Protein AF-0000000081427622 (afdb_homodimer)

Organism: NCBI:txid290746

Sequence (456 aa):
MVKILDGMDVFKINLKGIAVGNGLVSDSLLRDTNPLFAYSHGLYDDEEYANLTQECCNGRSDNCKFENSEYCLEQADGITEYLLETFYNYDLYMQCYSEGYTNTMAHVLKKKYFDENIKLAHRQQGKTRYIAKNCNLELPLSSYMNNQETRKALHIPPELPRWDMCNFTLHGQWGDFFDRETAPYYKKIVKSGVRVLLYYGDTDVICQFLSGQKFADTLGLKTMFMTIMVKILDGMDVFKINLKGIAVGNGLVSDSLLRDTNPLFAYSHGLYDDEEYANLTQECCNGRSDNCKFENSEYCLEQADGITEYLLETFYNYDLYMQCYSEGYTNTMAHVLKKKYFDENIKLAHRQQGKTRYIAKNCNLELPLSSYMNNQETRKALHIPPELPRWDMCNFTLHGQWGDFFDRETAPYYKKIVKSGVRVLLYYGDTDVICQFLSGQKFADTLGLKTMFMTI

Foldseek 3Di:
DLVCVVCCVVPPDPFAAEEDELDLQAPQLLLLCLLVVCVVVPNDDPVVSQVLCCVQPVRPSLDGRQVPDPVSSVVSVLSLQLLLPQAQQFFRPDQLPPVPDRSPPSSVPVVPVVPDPVVVVVPDDDPLPRPRPHSCPQVVVQCQQQDPVNCVVVPNDPPDDGDDPDDSVVVVVCVCVSNDRNLVVVLVCVVSNHYYHYYYDCGRSNRHVSSVVVSVVVSVDDDDDDDD/DVVCVVCCVVPPDPFAADEDELDLQAPQLLLLCLLVVCVVVPLDDPVRSQVLCCVQPVRPSLDGRQVPDPVSSVVSLLSLQLLLPQAQQFFRPDQLPPVPCRSPPSSVPVVVVVPDPVVVVPPDDDCLDRPRPHSCPQVVVQCQQQDPVNCVVVVHDPPDDGDDPDDSVVVVVCVCVSNDRCLVVVLVCVVSNHYYHYYYDCGRSNRHVSSVVVSVVVSVDDDDDDDD

Structure (mmCIF, N/CA/C/O backbone):
data_AF-0000000081427622-model_v1
#
loop_
_entity.id
_entity.type
_entity.pdbx_description
1 polymer 'Uncharacterized protein'
#
loop_
_atom_site.group_PDB
_atom_site.id
_atom_site.type_symbol
_atom_site.label_atom_id
_atom_site.label_alt_id
_atom_site.label_comp_id
_atom_site.label_asym_id
_atom_site.label_entity_id
_atom_site.label_seq_id
_atom_site.pdbx_PDB_ins_code
_atom_site.Cartn_x
_atom_site.Cartn_y
_atom_site.Cartn_z
_atom_site.occupancy
_atom_site.B_iso_or_equiv
_atom_site.auth_seq_id
_atom_site.auth_comp_id
_atom_site.auth_asym_id
_atom_site.auth_atom_id
_atom_site.pdbx_PDB_model_num
ATOM 1 N N . MET A 1 1 ? -7.758 25.812 16.594 1 71.94 1 MET A N 1
ATOM 2 C CA . MET A 1 1 ? -7.742 24.922 17.75 1 71.94 1 MET A CA 1
ATOM 3 C C . MET A 1 1 ? -6.805 25.453 18.844 1 71.94 1 MET A C 1
ATOM 5 O O . MET A 1 1 ? -7.219 25.672 19.969 1 71.94 1 MET A O 1
ATOM 9 N N . VAL A 1 2 ? -5.621 25.906 18.547 1 75.25 2 VAL A N 1
ATOM 10 C CA . VAL A 1 2 ? -4.656 26.391 19.531 1 75.25 2 VAL A CA 1
ATOM 11 C C . VAL A 1 2 ? -5.184 27.672 20.188 1 75.25 2 VAL A C 1
ATOM 13 O O . VAL A 1 2 ? -4.988 27.891 21.375 1 75.25 2 VAL A O 1
ATOM 16 N N . LYS A 1 3 ? -5.973 28.344 19.422 1 79.94 3 LYS A N 1
ATOM 17 C CA . LYS A 1 3 ? -6.551 29.578 19.969 1 79.94 3 LYS A CA 1
ATOM 18 C C . LYS A 1 3 ? -7.574 29.266 21.062 1 79.94 3 LYS A C 1
ATOM 20 O O . LYS A 1 3 ? -7.695 30 22.031 1 79.94 3 LYS A O 1
ATOM 25 N N . ILE A 1 4 ? -8.258 28.156 20.812 1 81.06 4 ILE A N 1
ATOM 26 C CA . ILE A 1 4 ? -9.211 27.719 21.828 1 81.06 4 ILE A CA 1
ATOM 27 C C . ILE A 1 4 ? -8.469 27.359 23.109 1 81.06 4 ILE A C 1
ATOM 29 O O . ILE A 1 4 ? -8.859 27.781 24.203 1 81.06 4 ILE A O 1
ATOM 33 N N . LEU A 1 5 ? -7.359 26.703 22.969 1 83.69 5 LEU A N 1
ATOM 34 C CA . LEU A 1 5 ? -6.574 26.281 24.125 1 83.69 5 LEU A CA 1
ATOM 35 C C . LEU A 1 5 ? -5.992 27.5 24.859 1 83.69 5 LEU A C 1
ATOM 37 O O . LEU A 1 5 ? -6.008 27.547 26.078 1 83.69 5 LEU A O 1
ATOM 41 N N . ASP A 1 6 ? -5.594 28.469 24.078 1 84.62 6 ASP A N 1
ATOM 42 C CA . ASP A 1 6 ? -4.977 29.656 24.656 1 84.62 6 ASP A CA 1
ATOM 43 C C . ASP A 1 6 ? -6.02 30.531 25.359 1 84.62 6 ASP A C 1
ATOM 45 O O . ASP A 1 6 ? -5.688 31.281 26.266 1 84.62 6 ASP A O 1
ATOM 49 N N . GLY A 1 7 ? -7.281 30.328 24.938 1 82.75 7 GLY A N 1
ATOM 50 C CA . GLY A 1 7 ? -8.344 31.156 25.5 1 82.75 7 GLY A CA 1
ATOM 51 C C . GLY A 1 7 ? -9.109 30.453 26.609 1 82.75 7 GLY A C 1
ATOM 52 O O . GLY A 1 7 ? -10.117 30.969 27.109 1 82.75 7 GLY A O 1
ATOM 53 N N . MET A 1 8 ? -8.578 29.281 27.062 1 79.19 8 MET A N 1
ATOM 54 C CA . MET A 1 8 ? -9.305 28.469 28.031 1 79.19 8 MET A CA 1
ATOM 55 C C . MET A 1 8 ? -9.414 29.188 29.375 1 79.19 8 MET A C 1
ATOM 57 O O . MET A 1 8 ? -10.344 28.922 30.156 1 79.19 8 MET A O 1
ATOM 61 N N . ASP A 1 9 ? -8.516 30.062 29.641 1 81.75 9 ASP A N 1
ATOM 62 C CA . ASP A 1 9 ? -8.562 30.828 30.891 1 81.75 9 ASP A CA 1
ATOM 63 C C . ASP A 1 9 ? -9.688 31.859 30.859 1 81.75 9 ASP A C 1
ATOM 65 O O . ASP A 1 9 ? -10.234 32.219 31.906 1 81.75 9 ASP A O 1
ATOM 69 N N . VAL A 1 10 ? -10.062 32.25 29.656 1 84.19 10 VAL A N 1
ATOM 70 C CA . VAL A 1 10 ? -11.109 33.25 29.484 1 84.19 10 VAL A CA 1
ATOM 71 C C . VAL A 1 10 ? -12.461 32.562 29.297 1 84.19 10 VAL A C 1
ATOM 73 O O . VAL A 1 10 ? -13.461 32.969 29.906 1 84.19 10 VAL A O 1
ATOM 76 N N . PHE A 1 11 ? -12.516 31.531 28.5 1 83.38 11 PHE A N 1
ATOM 77 C CA . PHE A 1 11 ? -13.719 30.75 28.219 1 83.38 11 PHE A CA 1
ATOM 78 C C . PHE A 1 11 ? -13.43 29.266 28.297 1 83.38 11 PHE A C 1
ATOM 80 O O . PHE A 1 11 ? -12.875 28.672 27.359 1 83.38 11 PHE A O 1
ATOM 87 N N . LYS A 1 12 ? -13.984 28.719 29.391 1 82.44 12 LYS A N 1
ATOM 88 C CA . LYS A 1 12 ? -13.719 27.312 29.594 1 82.44 12 LYS A CA 1
ATOM 89 C C . LYS A 1 12 ? -14.609 26.438 28.719 1 82.44 12 LYS A C 1
ATOM 91 O O . LYS A 1 12 ? -15.82 26.625 28.672 1 82.44 12 LYS A O 1
ATOM 96 N N . ILE A 1 13 ? -13.992 25.75 27.844 1 85 13 ILE A N 1
ATOM 97 C CA . ILE A 1 13 ? -14.68 24.734 27.047 1 85 13 ILE A CA 1
ATOM 98 C C . ILE A 1 13 ? -14.195 23.344 27.422 1 85 13 ILE A C 1
ATOM 100 O O . ILE A 1 13 ? -13 23.156 27.688 1 85 13 ILE A O 1
ATOM 104 N N . ASN A 1 14 ? -15.164 22.422 27.656 1 87.19 14 ASN A N 1
ATOM 105 C CA . ASN A 1 14 ? -14.797 21.047 27.953 1 87.19 14 ASN A CA 1
ATOM 106 C C . ASN A 1 14 ? -14.344 20.312 26.688 1 87.19 14 ASN A C 1
ATOM 108 O O . ASN A 1 14 ? -15.023 19.375 26.234 1 87.19 14 ASN A O 1
ATOM 112 N N . LEU A 1 15 ? -13.234 20.781 26.234 1 89.12 15 LEU A N 1
ATOM 113 C CA . LEU A 1 15 ? -12.672 20.172 25.031 1 89.12 15 LEU A CA 1
ATOM 114 C C . LEU A 1 15 ? -11.984 18.844 25.359 1 89.12 15 LEU A C 1
ATOM 116 O O . LEU A 1 15 ? -10.992 18.828 26.094 1 89.12 15 LEU A O 1
ATOM 120 N N . LYS A 1 16 ? -12.547 17.766 24.781 1 91 16 LYS A N 1
ATOM 121 C CA . LYS A 1 16 ? -12.047 16.438 25.141 1 91 16 LYS A CA 1
ATOM 122 C C . LYS A 1 16 ? -11.211 15.852 24 1 91 16 LYS A C 1
ATOM 124 O O . LYS A 1 16 ? -10.391 14.961 24.234 1 91 16 LYS A O 1
ATOM 129 N N . GLY A 1 17 ? -11.477 16.281 22.859 1 92.25 17 GLY A N 1
ATOM 130 C CA . GLY A 1 17 ? -10.742 15.719 21.75 1 92.25 17 GLY A CA 1
ATOM 131 C C . GLY A 1 17 ? -10.992 16.453 20.438 1 92.25 17 GLY A C 1
ATOM 132 O O . GLY A 1 17 ? -11.906 17.266 20.344 1 92.25 17 GLY A O 1
ATOM 133 N N . ILE A 1 18 ? -10.148 16.281 19.484 1 91.69 18 ILE A N 1
ATOM 134 C CA . ILE A 1 18 ? -10.336 16.797 18.125 1 91.69 18 ILE A CA 1
ATOM 135 C C . ILE A 1 18 ? -10.094 15.672 17.109 1 91.69 18 ILE A C 1
ATOM 137 O O . ILE A 1 18 ? -9.344 14.727 17.391 1 91.69 18 ILE A O 1
ATOM 141 N N . ALA A 1 19 ? -10.828 15.734 15.969 1 93.12 19 ALA A N 1
ATOM 142 C CA . ALA A 1 19 ? -10.641 14.836 14.836 1 93.12 19 ALA A CA 1
ATOM 143 C C . ALA A 1 19 ? -10.289 15.617 13.57 1 93.12 19 ALA A C 1
ATOM 145 O O . ALA A 1 19 ? -10.945 16.609 13.242 1 93.12 19 ALA A O 1
ATOM 146 N N . VAL A 1 20 ? -9.164 15.266 12.961 1 92.19 20 VAL A N 1
ATOM 147 C CA . VAL A 1 20 ? -8.711 15.875 11.711 1 92.19 20 VAL A CA 1
ATOM 148 C C . VAL A 1 20 ? -8.711 14.828 10.602 1 92.19 20 VAL A C 1
ATOM 150 O O . VAL A 1 20 ? -7.918 13.883 10.633 1 92.19 20 VAL A O 1
ATOM 153 N N . GLY A 1 21 ? -9.547 15.008 9.609 1 91.88 21 GLY A N 1
ATOM 154 C CA . GLY A 1 21 ? -9.633 14.109 8.469 1 91.88 21 GLY A CA 1
ATOM 155 C C . GLY A 1 21 ? -8.961 14.656 7.227 1 91.88 21 GLY A C 1
ATOM 156 O O . GLY A 1 21 ? -9.203 15.805 6.836 1 91.88 21 GLY A O 1
ATOM 157 N N . ASN A 1 22 ? -8.102 13.82 6.723 1 90.44 22 ASN A N 1
ATOM 158 C CA . ASN A 1 22 ? -7.43 14.164 5.473 1 90.44 22 ASN A CA 1
ATOM 159 C C . ASN A 1 22 ? -6.824 15.562 5.531 1 90.44 22 ASN A C 1
ATOM 161 O O . ASN A 1 22 ? -7 16.359 4.609 1 90.44 22 ASN A O 1
ATOM 165 N N . GLY A 1 23 ? -6.254 15.945 6.656 1 88.81 23 GLY A N 1
ATOM 166 C CA . GLY A 1 23 ? -5.641 17.25 6.824 1 88.81 23 GLY A CA 1
ATOM 167 C C . GLY A 1 23 ? -4.25 17.344 6.223 1 88.81 23 GLY A C 1
ATOM 168 O O . GLY A 1 23 ? -3.484 16.375 6.273 1 88.81 23 GLY A O 1
ATOM 169 N N . LEU A 1 24 ? -3.984 18.469 5.676 1 88.62 24 LEU A N 1
ATOM 170 C CA . LEU A 1 24 ? -2.602 18.75 5.301 1 88.62 24 LEU A CA 1
ATOM 171 C C . LEU A 1 24 ? -1.764 19.094 6.527 1 88.62 24 LEU A C 1
ATOM 173 O O . LEU A 1 24 ? -1.759 20.234 6.98 1 88.62 24 LEU A O 1
ATOM 177 N N . VAL A 1 25 ? -1.023 18.188 6.949 1 89.69 25 VAL A N 1
ATOM 178 C CA . VAL A 1 25 ? -0.297 18.375 8.203 1 89.69 25 VAL A CA 1
ATOM 179 C C . VAL A 1 25 ? 1.157 18.734 7.91 1 89.69 25 VAL A C 1
ATOM 181 O O . VAL A 1 25 ? 1.837 19.328 8.75 1 89.69 25 VAL A O 1
ATOM 184 N N . SER A 1 26 ? 1.674 18.391 6.797 1 89.38 26 SER A N 1
ATOM 185 C CA . SER A 1 26 ? 3.035 18.688 6.371 1 89.38 26 SER A CA 1
ATOM 186 C C . SER A 1 26 ? 3.168 18.625 4.855 1 89.38 26 SER A C 1
ATOM 188 O O . SER A 1 26 ? 3.08 17.547 4.266 1 89.38 26 SER A O 1
ATOM 190 N N . ASP A 1 27 ? 3.387 19.75 4.312 1 86.06 27 ASP A N 1
ATOM 191 C CA . ASP A 1 27 ? 3.57 19.797 2.863 1 86.06 27 ASP A CA 1
ATOM 192 C C . ASP A 1 27 ? 4.824 19.031 2.445 1 86.06 27 ASP A C 1
ATOM 194 O O . ASP A 1 27 ? 4.836 18.375 1.404 1 86.06 27 ASP A O 1
ATOM 198 N N . SER A 1 28 ? 5.891 19.188 3.201 1 87.56 28 SER A N 1
ATOM 199 C CA . SER A 1 28 ? 7.141 18.5 2.891 1 87.56 28 SER A CA 1
ATOM 200 C C . SER A 1 28 ? 6.984 16.984 2.975 1 87.56 28 SER A C 1
ATOM 202 O O . SER A 1 28 ? 7.531 16.25 2.15 1 87.56 28 SER A O 1
ATOM 204 N N . LEU A 1 29 ? 6.195 16.516 3.967 1 90.5 29 LEU A N 1
ATOM 205 C CA . LEU A 1 29 ? 5.973 15.086 4.082 1 90.5 29 LEU A CA 1
ATOM 206 C C . LEU A 1 29 ? 5.129 14.57 2.92 1 90.5 29 LEU A C 1
ATOM 208 O O . LEU A 1 29 ? 5.332 13.445 2.451 1 90.5 29 LEU A O 1
ATOM 212 N N . LEU A 1 30 ? 4.188 15.344 2.504 1 91.19 30 LEU A N 1
ATOM 213 C CA . LEU A 1 30 ? 3.391 14.961 1.346 1 91.19 30 LEU A CA 1
ATOM 214 C C . LEU A 1 30 ? 4.266 14.82 0.104 1 91.19 30 LEU A C 1
ATOM 216 O O . LEU A 1 30 ? 4.16 13.828 -0.626 1 91.19 30 LEU A O 1
ATOM 220 N N . ARG A 1 31 ? 5.074 15.805 -0.073 1 89.19 31 ARG A N 1
ATOM 221 C CA . ARG A 1 31 ? 5.992 15.766 -1.205 1 89.19 31 ARG A CA 1
ATOM 222 C C . ARG A 1 31 ? 6.898 14.539 -1.14 1 89.19 31 ARG A C 1
ATOM 224 O O . ARG A 1 31 ? 7.148 13.898 -2.158 1 89.19 31 ARG A O 1
ATOM 231 N N . ASP A 1 32 ? 7.371 14.227 -0.009 1 92.62 32 ASP A N 1
ATOM 232 C CA . ASP A 1 32 ? 8.336 13.141 0.182 1 92.62 32 ASP A CA 1
ATOM 233 C C . ASP A 1 32 ? 7.66 11.781 0.057 1 92.62 32 ASP A C 1
ATOM 235 O O . ASP A 1 32 ? 8.32 10.781 -0.241 1 92.62 32 ASP A O 1
ATOM 239 N N . THR A 1 33 ? 6.312 11.703 0.312 1 94.31 33 THR A N 1
ATOM 240 C CA . THR A 1 33 ? 5.645 10.406 0.359 1 94.31 33 THR A CA 1
ATOM 241 C C . THR A 1 33 ? 4.875 10.148 -0.933 1 94.31 33 THR A C 1
ATOM 243 O O . THR A 1 33 ? 4.523 9.008 -1.235 1 94.31 33 THR A O 1
ATOM 246 N N . ASN A 1 34 ? 4.672 11.109 -1.762 1 94.12 34 ASN A N 1
ATOM 247 C CA . ASN A 1 34 ? 3.895 10.953 -2.988 1 94.12 34 ASN A CA 1
ATOM 248 C C . ASN A 1 34 ? 4.559 9.969 -3.949 1 94.12 34 ASN A C 1
ATOM 250 O O . ASN A 1 34 ? 3.879 9.18 -4.609 1 94.12 34 ASN A O 1
ATOM 254 N N . PRO A 1 35 ? 5.953 10.047 -4.059 1 93.69 35 PRO A N 1
ATOM 255 C CA . PRO A 1 35 ? 6.566 9.055 -4.949 1 93.69 35 PRO A CA 1
ATOM 256 C C . PRO A 1 35 ? 6.297 7.621 -4.508 1 93.69 35 PRO A C 1
ATOM 258 O O . PRO A 1 35 ? 5.969 6.77 -5.34 1 93.69 35 PRO A O 1
ATOM 261 N N . LEU A 1 36 ? 6.414 7.344 -3.213 1 93.81 36 LEU A N 1
ATOM 262 C CA . LEU A 1 36 ? 6.105 6.012 -2.705 1 93.81 36 LEU A CA 1
ATOM 263 C C . LEU A 1 36 ? 4.637 5.676 -2.926 1 93.81 36 LEU A C 1
ATOM 265 O O . LEU A 1 36 ? 4.301 4.539 -3.271 1 93.81 36 LEU A O 1
ATOM 269 N N . PHE A 1 37 ? 3.697 6.578 -2.654 1 93.88 37 PHE A N 1
ATOM 270 C CA . PHE A 1 37 ? 2.27 6.379 -2.877 1 93.88 37 PHE A CA 1
ATOM 271 C C . PHE A 1 37 ? 1.994 6.023 -4.332 1 93.88 37 PHE A C 1
ATOM 273 O O . PHE A 1 37 ? 1.284 5.055 -4.617 1 93.88 37 PHE A O 1
ATOM 280 N N . ALA A 1 38 ? 2.596 6.801 -5.277 1 92.31 38 ALA A N 1
ATOM 281 C CA . ALA A 1 38 ? 2.412 6.555 -6.703 1 92.31 38 ALA A CA 1
ATOM 282 C C . ALA A 1 38 ? 2.955 5.188 -7.102 1 92.31 38 ALA A C 1
ATOM 284 O O . ALA A 1 38 ? 2.291 4.434 -7.816 1 92.31 38 ALA A O 1
ATOM 285 N N . TYR A 1 39 ? 4.176 4.887 -6.652 1 92.06 39 TYR A N 1
ATOM 286 C CA . TYR A 1 39 ? 4.809 3.613 -6.973 1 92.06 39 TYR A CA 1
ATOM 287 C C . TYR A 1 39 ? 3.99 2.445 -6.438 1 92.06 39 TYR A C 1
ATOM 289 O O . TYR A 1 39 ? 3.736 1.474 -7.152 1 92.06 39 TYR A O 1
ATOM 297 N N . SER A 1 40 ? 3.502 2.551 -5.203 1 92.19 40 SER A N 1
ATOM 298 C CA . SER A 1 40 ? 2.854 1.44 -4.516 1 92.19 40 SER A CA 1
ATOM 299 C C . SER A 1 40 ? 1.411 1.268 -4.984 1 92.19 40 SER A C 1
ATOM 301 O O . SER A 1 40 ? 0.75 0.29 -4.625 1 92.19 40 SER A O 1
ATOM 303 N N . HIS A 1 41 ? 0.896 2.127 -5.738 1 91.75 41 HIS A N 1
ATOM 304 C CA . HIS A 1 41 ? -0.426 1.975 -6.332 1 91.75 41 HIS A CA 1
ATOM 305 C C . HIS A 1 41 ? -0.327 1.714 -7.832 1 91.75 41 HIS A C 1
ATOM 307 O O . HIS A 1 41 ? -1.315 1.85 -8.555 1 91.75 41 HIS A O 1
ATOM 313 N N . GLY A 1 42 ? 0.902 1.415 -8.305 1 88.69 42 GLY A N 1
ATOM 314 C CA . GLY A 1 42 ? 1.087 0.919 -9.656 1 88.69 42 GLY A CA 1
ATOM 315 C C . GLY A 1 42 ? 1.198 2.025 -10.688 1 88.69 42 GLY A C 1
ATOM 316 O O . GLY A 1 42 ? 1.011 1.79 -11.883 1 88.69 42 GLY A O 1
ATOM 317 N N . LEU A 1 43 ? 1.513 3.242 -10.281 1 87.88 43 LEU A N 1
ATOM 318 C CA . LEU A 1 43 ? 1.507 4.391 -11.188 1 87.88 43 LEU A CA 1
ATOM 319 C C . LEU A 1 43 ? 2.926 4.766 -11.594 1 87.88 43 LEU A C 1
ATOM 321 O O . LEU A 1 43 ? 3.125 5.691 -12.383 1 87.88 43 LEU A O 1
ATOM 325 N N . TYR A 1 44 ? 3.898 4.09 -11.109 1 85.94 44 TYR A N 1
ATOM 326 C CA . TYR A 1 44 ? 5.301 4.395 -11.367 1 85.94 44 TYR A CA 1
ATOM 327 C C . TYR A 1 44 ? 6.098 3.121 -11.633 1 85.94 44 TYR A C 1
ATOM 329 O O . TYR A 1 44 ? 5.957 2.135 -10.906 1 85.94 44 TYR A O 1
ATOM 337 N N . ASP A 1 45 ? 6.84 3.166 -12.727 1 85.62 45 ASP A N 1
ATOM 338 C CA . ASP A 1 45 ? 7.629 2.016 -13.156 1 85.62 45 ASP A CA 1
ATOM 339 C C . ASP A 1 45 ? 8.656 1.63 -12.094 1 85.62 45 ASP A C 1
ATOM 341 O O . ASP A 1 45 ? 9.281 2.5 -11.477 1 85.62 45 ASP A O 1
ATOM 345 N N . ASP A 1 46 ? 8.867 0.308 -11.898 1 88.5 46 ASP A N 1
ATOM 346 C CA . ASP A 1 46 ? 9.758 -0.21 -10.859 1 88.5 46 ASP A CA 1
ATOM 347 C C . ASP A 1 46 ? 11.188 0.278 -11.07 1 88.5 46 ASP A C 1
ATOM 349 O O . ASP A 1 46 ? 11.836 0.75 -10.133 1 88.5 46 ASP A O 1
ATOM 353 N N . GLU A 1 47 ? 11.688 0.113 -12.258 1 86.88 47 GLU A N 1
ATOM 354 C CA . GLU A 1 47 ? 13.062 0.52 -12.555 1 86.88 47 GLU A CA 1
ATOM 355 C C . GLU A 1 47 ? 13.242 2.023 -12.367 1 86.88 47 GLU A C 1
ATOM 357 O O . GLU A 1 47 ? 14.25 2.471 -11.82 1 86.88 47 GLU A O 1
ATOM 362 N N . GLU A 1 48 ? 12.297 2.779 -12.852 1 87.25 48 GLU A N 1
ATOM 363 C CA . GLU A 1 48 ? 12.352 4.23 -12.711 1 87.25 48 GLU A CA 1
ATOM 364 C C . GLU A 1 48 ? 12.305 4.648 -11.242 1 87.25 48 GLU A C 1
ATOM 366 O O . GLU A 1 48 ? 13.008 5.574 -10.836 1 87.25 48 GLU A O 1
ATOM 371 N N . TYR A 1 49 ? 11.453 4.008 -10.523 1 90.19 49 TYR A N 1
ATOM 372 C CA . TYR A 1 49 ? 11.359 4.312 -9.102 1 90.19 49 TYR A CA 1
ATOM 373 C C . TYR A 1 49 ? 12.648 3.947 -8.375 1 90.19 49 TYR A C 1
ATOM 375 O O . TYR A 1 49 ? 13.117 4.691 -7.516 1 90.19 49 TYR A O 1
ATOM 383 N N . ALA A 1 50 ? 13.203 2.789 -8.656 1 89.31 50 ALA A N 1
ATOM 384 C CA . ALA A 1 50 ? 14.469 2.361 -8.07 1 89.31 50 ALA A CA 1
ATOM 385 C C . ALA A 1 50 ? 15.578 3.365 -8.367 1 89.31 50 ALA A C 1
ATOM 387 O O . ALA A 1 50 ? 16.375 3.705 -7.48 1 89.31 50 ALA A O 1
ATOM 388 N N . ASN A 1 51 ? 15.633 3.814 -9.617 1 90.75 51 ASN A N 1
ATOM 389 C CA . ASN A 1 51 ? 16.625 4.805 -10 1 90.75 51 ASN A CA 1
ATOM 390 C C . ASN A 1 51 ? 16.438 6.117 -9.242 1 90.75 51 ASN A C 1
ATOM 392 O O . ASN A 1 51 ? 17.406 6.73 -8.789 1 90.75 51 ASN A O 1
ATOM 396 N N . LEU A 1 52 ? 15.195 6.559 -9.141 1 92.56 52 LEU A N 1
ATOM 397 C CA . LEU A 1 52 ? 14.867 7.801 -8.445 1 92.56 52 LEU A CA 1
ATOM 398 C C . LEU A 1 52 ? 15.289 7.727 -6.98 1 92.56 52 LEU A C 1
ATOM 400 O O . LEU A 1 52 ? 15.945 8.641 -6.473 1 92.56 52 LEU A O 1
ATOM 404 N N . THR A 1 53 ? 14.953 6.637 -6.301 1 92.25 53 THR A N 1
ATOM 405 C CA . THR A 1 53 ? 15.242 6.512 -4.875 1 92.25 53 THR A CA 1
ATOM 406 C C . THR A 1 53 ? 16.734 6.309 -4.645 1 92.25 53 THR A C 1
ATOM 408 O O . THR A 1 53 ? 17.281 6.762 -3.637 1 92.25 53 THR A O 1
ATOM 411 N N . GLN A 1 54 ? 17.359 5.637 -5.586 1 91.06 54 GLN A N 1
ATOM 412 C CA . GLN A 1 54 ? 18.797 5.512 -5.488 1 91.06 54 GLN A CA 1
ATOM 413 C C . GLN A 1 54 ? 19.484 6.875 -5.582 1 91.06 54 GLN A C 1
ATOM 415 O O . GLN A 1 54 ? 20.391 7.18 -4.797 1 91.06 54 GLN A O 1
ATOM 420 N N . GLU A 1 55 ? 19.094 7.629 -6.535 1 92.69 55 GLU A N 1
ATOM 421 C CA . GLU A 1 55 ? 19.688 8.938 -6.766 1 92.69 55 GLU A CA 1
ATOM 422 C C . GLU A 1 55 ? 19.375 9.898 -5.629 1 92.69 55 GLU A C 1
ATOM 424 O O . GLU A 1 55 ? 20.219 10.695 -5.223 1 92.69 55 GLU A O 1
ATOM 429 N N . CYS A 1 56 ? 18.203 9.828 -5.09 1 93.25 56 CYS A N 1
ATOM 430 C CA . CYS A 1 56 ? 17.719 10.875 -4.195 1 93.25 56 CYS A CA 1
ATOM 431 C C . CYS A 1 56 ? 17.859 10.453 -2.736 1 93.25 56 CYS A C 1
ATOM 433 O O . CYS A 1 56 ? 17.953 11.305 -1.847 1 93.25 56 CYS A O 1
ATOM 435 N N . CYS A 1 57 ? 17.891 9.211 -2.494 1 90.88 57 CYS A N 1
ATOM 436 C CA . CYS A 1 57 ? 17.859 8.797 -1.096 1 90.88 57 CYS A CA 1
ATOM 437 C C . CYS A 1 57 ? 18.672 7.52 -0.891 1 90.88 57 CYS A C 1
ATOM 439 O O . CYS A 1 57 ? 18.453 6.789 0.076 1 90.88 57 CYS A O 1
ATOM 441 N N . ASN A 1 58 ? 19.578 7.172 -1.71 1 87.62 58 ASN A N 1
ATOM 442 C CA . ASN A 1 58 ? 20.484 6.043 -1.597 1 87.62 58 ASN A CA 1
ATOM 443 C C . ASN A 1 58 ? 19.734 4.73 -1.39 1 87.62 58 ASN A C 1
ATOM 445 O O . ASN A 1 58 ? 20.141 3.896 -0.58 1 87.62 58 ASN A O 1
ATOM 449 N N . GLY A 1 59 ? 18.609 4.668 -1.979 1 82.38 59 GLY A N 1
ATOM 450 C CA . GLY A 1 59 ? 17.859 3.428 -1.96 1 82.38 59 GLY A CA 1
ATOM 451 C C . GLY A 1 59 ? 16.984 3.283 -0.731 1 82.38 59 GLY A C 1
ATOM 452 O O . GLY A 1 59 ? 16.297 2.273 -0.569 1 82.38 59 GLY A O 1
ATOM 453 N N . ARG A 1 60 ? 16.938 4.312 0.133 1 82.44 60 ARG A N 1
ATOM 454 C CA . ARG A 1 60 ? 16.094 4.297 1.317 1 82.44 60 ARG A CA 1
ATOM 455 C C . ARG A 1 60 ? 14.766 4.996 1.046 1 82.44 60 ARG A C 1
ATOM 457 O O . ARG A 1 60 ? 14.539 6.117 1.508 1 82.44 60 ARG A O 1
ATOM 464 N N . SER A 1 61 ? 13.797 4.262 0.419 1 80.94 61 SER A N 1
ATOM 465 C CA . SER A 1 61 ? 12.562 4.848 -0.105 1 80.94 61 SER A CA 1
ATOM 466 C C . SER A 1 61 ? 11.602 5.207 1.02 1 80.94 61 SER A C 1
ATOM 468 O O . SER A 1 61 ? 10.812 6.148 0.894 1 80.94 61 SER A O 1
ATOM 470 N N . ASP A 1 62 ? 11.656 4.496 2.148 1 77.75 62 ASP A N 1
ATOM 471 C CA . ASP A 1 62 ? 10.68 4.699 3.219 1 77.75 62 ASP A CA 1
ATOM 472 C C . ASP A 1 62 ? 10.914 6.031 3.926 1 77.75 62 ASP A C 1
ATOM 474 O O . ASP A 1 62 ? 10.008 6.559 4.578 1 77.75 62 ASP A O 1
ATOM 478 N N . ASN A 1 63 ? 12.109 6.609 3.85 1 80.19 63 ASN A N 1
ATOM 479 C CA . ASN A 1 63 ? 12.43 7.879 4.496 1 80.19 63 ASN A CA 1
ATOM 480 C C . ASN A 1 63 ? 13.164 8.82 3.545 1 80.19 63 ASN A C 1
ATOM 482 O O . ASN A 1 63 ? 14.109 9.5 3.947 1 80.19 63 ASN A O 1
ATOM 486 N N . CYS A 1 64 ? 12.734 8.773 2.385 1 87.75 64 CYS A N 1
ATOM 487 C CA . CYS A 1 64 ? 13.414 9.578 1.376 1 87.75 64 CYS A CA 1
ATOM 488 C C . CYS A 1 64 ? 13.023 11.047 1.504 1 87.75 64 CYS A C 1
ATOM 490 O O . CYS A 1 64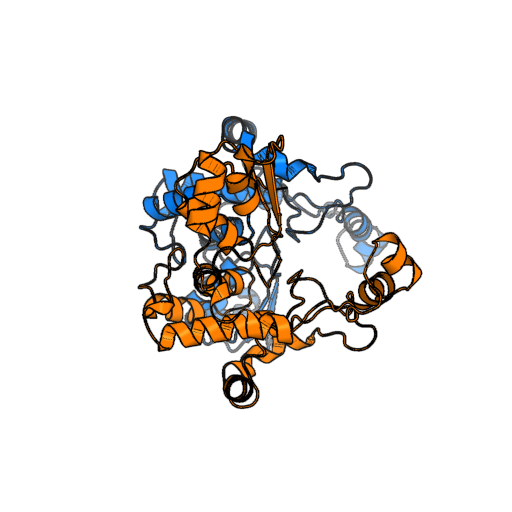 ? 11.836 11.383 1.52 1 87.75 64 CYS A O 1
ATOM 492 N N . LYS A 1 65 ? 14.016 11.922 1.634 1 91.31 65 LYS A N 1
ATOM 493 C CA . LYS A 1 65 ? 13.82 13.367 1.6 1 91.31 65 LYS A CA 1
ATOM 494 C C . LYS A 1 65 ? 14.188 13.938 0.232 1 91.31 65 LYS A C 1
ATOM 496 O O . LYS A 1 65 ? 15.367 14.125 -0.073 1 91.31 65 LYS A O 1
ATOM 501 N N . PHE A 1 66 ? 13.219 14.312 -0.511 1 92.06 66 PHE A N 1
ATOM 502 C CA . PHE A 1 66 ? 13.438 14.695 -1.899 1 92.06 66 PHE A CA 1
ATOM 503 C C . PHE A 1 66 ? 13.883 16.156 -1.993 1 92.06 66 PHE A C 1
ATOM 505 O O . PHE A 1 66 ? 14.367 16.594 -3.037 1 92.06 66 PHE A O 1
ATOM 512 N N . GLU A 1 67 ? 13.805 16.875 -0.89 1 87.19 67 GLU A N 1
ATOM 513 C CA . GLU A 1 67 ? 14.195 1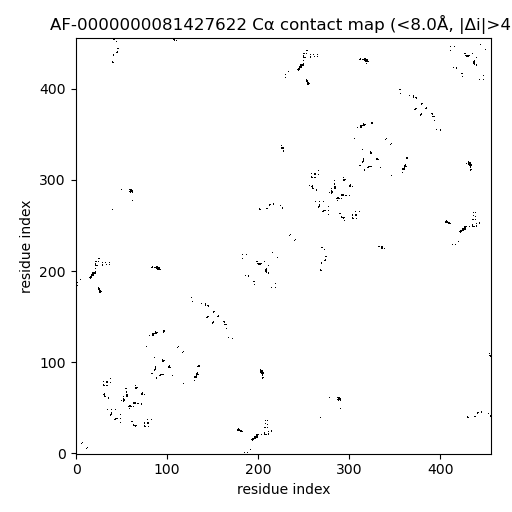8.281 -0.884 1 87.19 67 GLU A CA 1
ATOM 514 C C . GLU A 1 67 ? 15.711 18.438 -0.873 1 87.19 67 GLU A C 1
ATOM 516 O O . GLU A 1 67 ? 16.234 19.531 -1.104 1 87.19 67 GLU A O 1
ATOM 521 N N . ASN A 1 68 ? 16.406 17.344 -0.791 1 85.38 68 ASN A N 1
ATOM 522 C CA . ASN A 1 68 ? 17.844 17.391 -0.634 1 85.38 68 ASN A CA 1
ATOM 523 C C . ASN A 1 68 ? 18.547 17.781 -1.941 1 85.38 68 ASN A C 1
ATOM 525 O O . ASN A 1 68 ? 19.719 18.109 -1.947 1 85.38 68 ASN A O 1
ATOM 529 N N . SER A 1 69 ? 17.938 17.75 -2.992 1 90.69 69 SER A N 1
ATOM 530 C CA . SER A 1 69 ? 18.469 18.141 -4.293 1 90.69 69 SER A CA 1
ATOM 531 C C . SER A 1 69 ? 17.391 18.766 -5.168 1 90.69 69 SER A C 1
ATOM 533 O O . SER A 1 69 ? 16.219 18.391 -5.082 1 90.69 69 SER A O 1
ATOM 535 N N . GLU A 1 70 ? 17.906 19.703 -5.996 1 91.19 70 GLU A N 1
ATOM 536 C CA . GLU A 1 70 ? 16.969 20.359 -6.914 1 91.19 70 GLU A CA 1
ATOM 537 C C . GLU A 1 70 ? 16.344 19.344 -7.867 1 91.19 70 GLU A C 1
ATOM 539 O O . GLU A 1 70 ? 15.141 19.422 -8.148 1 91.19 70 GLU A O 1
ATOM 544 N N . TYR A 1 71 ? 17.141 18.469 -8.32 1 92.5 71 TYR A N 1
ATOM 545 C CA . TYR A 1 71 ? 16.641 17.438 -9.219 1 92.5 71 TYR A CA 1
ATOM 546 C C . TYR A 1 71 ? 15.562 16.594 -8.539 1 92.5 71 TYR A C 1
ATOM 548 O O . TYR A 1 71 ? 14.492 16.359 -9.117 1 92.5 71 TYR A O 1
ATOM 556 N N . CYS A 1 72 ? 15.828 16.172 -7.352 1 95.25 72 CYS A N 1
ATOM 557 C CA . CYS A 1 72 ? 14.906 15.297 -6.637 1 95.25 72 CYS A CA 1
ATOM 558 C C . CYS A 1 72 ? 13.617 16.031 -6.289 1 95.25 72 CYS A C 1
ATOM 560 O O . CYS A 1 72 ? 12.531 15.453 -6.34 1 95.25 72 CYS A O 1
ATOM 562 N N . LEU A 1 73 ? 13.797 17.297 -5.938 1 92 73 LEU A N 1
ATOM 563 C CA . LEU A 1 73 ? 12.633 18.125 -5.66 1 92 73 LEU A CA 1
ATOM 564 C C . LEU A 1 73 ? 11.742 18.25 -6.895 1 92 73 LEU A C 1
ATOM 566 O O . LEU A 1 73 ? 10.516 18.125 -6.801 1 92 73 LEU A O 1
ATOM 570 N N . GLU A 1 74 ? 12.328 18.422 -8.016 1 90.88 74 GLU A N 1
ATOM 571 C CA . GLU A 1 74 ? 11.594 18.547 -9.266 1 90.88 74 GLU A CA 1
ATOM 572 C C . GLU A 1 74 ? 10.859 17.25 -9.602 1 90.88 74 GLU A C 1
ATOM 574 O O . GLU A 1 74 ? 9.711 17.281 -10.055 1 90.88 74 GLU A O 1
ATOM 579 N N . GLN A 1 75 ? 11.516 16.188 -9.359 1 91.94 75 GLN A N 1
ATOM 580 C CA . GLN A 1 75 ? 10.898 14.891 -9.633 1 91.94 75 GLN A CA 1
ATOM 581 C C . GLN A 1 75 ? 9.695 14.656 -8.727 1 91.94 75 GLN A C 1
ATOM 583 O O . GLN A 1 75 ? 8.633 14.25 -9.195 1 91.94 75 GLN A O 1
ATOM 588 N N . ALA A 1 76 ? 9.852 14.914 -7.453 1 92.44 76 ALA A N 1
ATOM 589 C CA . ALA A 1 76 ? 8.766 14.719 -6.496 1 92.44 76 ALA A CA 1
ATOM 590 C C . ALA A 1 76 ? 7.582 15.633 -6.816 1 92.44 76 ALA A C 1
ATOM 592 O O . ALA A 1 76 ? 6.426 15.211 -6.738 1 92.44 76 ALA A O 1
ATOM 593 N N . ASP A 1 77 ? 7.867 16.844 -7.172 1 88.12 77 ASP A N 1
ATOM 594 C CA . ASP A 1 77 ? 6.816 17.781 -7.547 1 88.12 77 ASP A CA 1
ATOM 595 C C . ASP A 1 77 ? 6.09 17.328 -8.812 1 88.12 77 ASP A C 1
ATOM 597 O O . ASP A 1 77 ? 4.871 17.469 -8.914 1 88.12 77 ASP A O 1
ATOM 601 N N . GLY A 1 78 ? 6.852 16.844 -9.789 1 87.69 78 GLY A N 1
ATOM 602 C CA . GLY A 1 78 ? 6.242 16.297 -11 1 87.69 78 GLY A CA 1
ATOM 603 C C . GLY A 1 78 ? 5.285 15.156 -10.727 1 87.69 78 GLY A C 1
ATOM 604 O O . GLY A 1 78 ? 4.207 15.086 -11.32 1 87.69 78 GLY A O 1
ATOM 605 N N . ILE A 1 79 ? 5.68 14.289 -9.836 1 90.88 79 ILE A N 1
ATOM 606 C CA . ILE A 1 79 ? 4.824 13.172 -9.461 1 90.88 79 ILE A CA 1
ATOM 607 C C . ILE A 1 79 ? 3.564 13.695 -8.773 1 90.88 79 ILE A C 1
ATOM 609 O O . ILE A 1 79 ? 2.461 13.211 -9.039 1 90.88 79 ILE A O 1
ATOM 613 N N . THR A 1 80 ? 3.748 14.648 -7.898 1 88.5 80 THR A N 1
ATOM 614 C CA . THR A 1 80 ? 2.619 15.266 -7.211 1 88.5 80 THR A CA 1
ATOM 615 C C . THR A 1 80 ? 1.634 15.859 -8.211 1 88.5 80 THR A C 1
ATOM 617 O O . THR A 1 80 ? 0.427 15.633 -8.109 1 88.5 80 THR A O 1
ATOM 620 N N . GLU A 1 81 ? 2.123 16.547 -9.133 1 83.44 81 GLU A N 1
ATOM 621 C CA . GLU A 1 81 ? 1.292 17.156 -10.164 1 83.44 81 GLU A CA 1
ATOM 622 C C . GLU A 1 81 ? 0.562 16.109 -10.984 1 83.44 81 GLU A C 1
ATOM 624 O O . GLU A 1 81 ? -0.622 16.266 -11.297 1 83.44 81 GLU A O 1
ATOM 629 N N . TYR A 1 82 ? 1.278 15.148 -11.305 1 84.62 82 TYR A N 1
ATOM 630 C CA . TYR A 1 82 ? 0.688 14.047 -12.062 1 84.62 82 TYR A CA 1
ATOM 631 C C . TYR A 1 82 ? -0.493 13.445 -11.312 1 84.62 82 TYR A C 1
ATOM 633 O O . TYR A 1 82 ? -1.56 13.227 -11.898 1 84.62 82 TYR A O 1
ATOM 641 N N . LEU A 1 83 ? -0.335 13.133 -1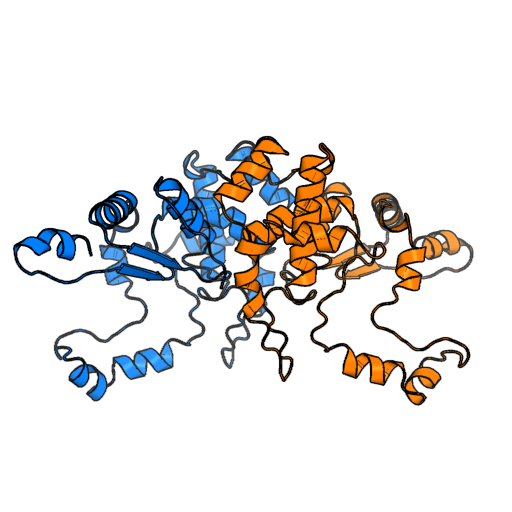0.102 1 87.56 83 LEU A N 1
ATOM 642 C CA . LEU A 1 83 ? -1.381 12.531 -9.273 1 87.56 83 LEU A CA 1
ATOM 643 C C . LEU A 1 83 ? -2.605 13.438 -9.211 1 87.56 83 LEU A C 1
ATOM 645 O O . LEU A 1 83 ? -3.73 12.984 -9.438 1 87.56 83 LEU A O 1
ATOM 649 N N . LEU A 1 84 ? -2.387 14.703 -8.961 1 81 84 LEU A N 1
ATOM 650 C CA . LEU A 1 84 ? -3.467 15.648 -8.727 1 81 84 LEU A CA 1
ATOM 651 C C . LEU A 1 84 ? -4.219 15.961 -10.016 1 81 84 LEU A C 1
ATOM 653 O O . LEU A 1 84 ? -5.426 16.203 -9.992 1 81 84 LEU A O 1
ATOM 657 N N . GLU A 1 85 ? -3.576 15.828 -11.148 1 76.81 85 GLU A N 1
ATOM 658 C CA . GLU A 1 85 ? -4.176 16.188 -12.43 1 76.81 85 GLU A CA 1
ATOM 659 C C . GLU A 1 85 ? -4.871 14.992 -13.062 1 76.81 85 GLU A C 1
ATOM 661 O O . GLU A 1 85 ? -5.809 15.148 -13.852 1 76.81 85 GLU A O 1
ATOM 666 N N . THR A 1 86 ? -4.457 13.883 -12.75 1 79.69 86 THR A N 1
ATOM 667 C CA . THR A 1 86 ? -4.895 12.695 -13.477 1 79.69 86 THR A CA 1
ATOM 668 C C . THR A 1 86 ? -6.031 11.992 -12.734 1 79.69 86 THR A C 1
ATOM 670 O O . THR A 1 86 ? -6.945 11.453 -13.359 1 79.69 86 THR A O 1
ATOM 673 N N . PHE A 1 87 ? -5.957 12 -11.492 1 82.44 87 PHE A N 1
ATOM 674 C CA . PHE A 1 87 ? -6.871 11.148 -10.742 1 82.44 87 PHE A CA 1
ATOM 675 C C . PHE A 1 87 ? -7.855 11.992 -9.945 1 82.44 87 PHE A C 1
ATOM 677 O O . PHE A 1 87 ? -7.586 13.156 -9.648 1 82.44 87 PHE A O 1
ATOM 684 N N . TYR A 1 88 ? -9.039 11.297 -9.664 1 81.19 88 TYR A N 1
ATOM 685 C CA . TYR A 1 88 ? -9.945 11.945 -8.719 1 81.19 88 TYR A CA 1
ATOM 686 C C . TYR A 1 88 ? -9.266 12.148 -7.367 1 81.19 88 TYR A C 1
ATOM 688 O O . TYR A 1 88 ? -8.766 11.195 -6.77 1 81.19 88 TYR A O 1
ATOM 696 N N . ASN A 1 89 ? -9.227 13.281 -6.934 1 80.81 89 ASN A N 1
ATOM 697 C CA . ASN A 1 89 ? -8.383 13.703 -5.824 1 80.81 89 ASN A CA 1
ATOM 698 C C . ASN A 1 89 ? -8.789 13.023 -4.52 1 80.81 89 ASN A C 1
ATOM 700 O O . ASN A 1 89 ? -7.973 12.898 -3.604 1 80.81 89 ASN A O 1
ATOM 704 N N . TYR A 1 90 ? -10 12.516 -4.496 1 80.81 90 TYR A N 1
ATOM 705 C CA . TYR A 1 90 ? -10.477 11.992 -3.223 1 80.81 90 TYR A CA 1
ATOM 706 C C . TYR A 1 90 ? -10.594 10.477 -3.262 1 80.81 90 TYR A C 1
ATOM 708 O O . TYR A 1 90 ? -10.93 9.844 -2.256 1 80.81 90 TYR A O 1
ATOM 716 N N . ASP A 1 91 ? -10.281 9.914 -4.34 1 83.31 91 ASP A N 1
ATOM 717 C CA . ASP A 1 91 ? -10.273 8.469 -4.504 1 83.31 91 ASP A CA 1
ATOM 718 C C . ASP A 1 91 ? -9.508 8.062 -5.766 1 83.31 91 ASP A C 1
ATOM 720 O O . ASP A 1 91 ? -10.047 8.148 -6.875 1 83.31 91 ASP A O 1
ATOM 724 N N . LEU A 1 92 ? -8.43 7.488 -5.582 1 87.62 92 LEU A N 1
ATOM 725 C CA . LEU A 1 92 ? -7.508 7.148 -6.66 1 87.62 92 LEU A CA 1
ATOM 726 C C . LEU A 1 92 ? -8.18 6.234 -7.68 1 87.62 92 LEU A C 1
ATOM 728 O O . LEU A 1 92 ? -7.902 6.324 -8.883 1 87.62 92 LEU A O 1
ATOM 732 N N . TYR A 1 93 ? -9.125 5.41 -7.199 1 83 93 TYR A N 1
ATOM 733 C CA . TYR A 1 93 ? -9.648 4.359 -8.062 1 83 93 TYR A CA 1
ATOM 734 C C . TYR A 1 93 ? -11.047 4.711 -8.555 1 83 93 TYR A C 1
ATOM 736 O O . TYR A 1 93 ? -11.664 3.938 -9.297 1 83 93 TYR A O 1
ATOM 744 N N . MET A 1 94 ? -11.508 5.734 -8.055 1 77.19 94 MET A N 1
ATOM 745 C CA . MET A 1 94 ? -12.844 6.137 -8.5 1 77.19 94 MET A CA 1
ATOM 746 C C . MET A 1 94 ? -12.789 6.785 -9.875 1 77.19 94 MET A C 1
ATOM 748 O O . MET A 1 94 ? -11.883 7.578 -10.156 1 77.19 94 MET A O 1
ATOM 752 N N . GLN A 1 95 ? -13.68 6.223 -10.688 1 65.31 95 GLN A N 1
ATOM 753 C CA . GLN A 1 95 ? -13.852 6.852 -11.992 1 65.31 95 GLN A CA 1
ATOM 754 C C . GLN A 1 95 ? -14.922 7.941 -11.938 1 65.31 95 GLN A C 1
ATOM 756 O O . GLN A 1 95 ? -15.969 7.758 -11.312 1 65.31 95 GLN A O 1
ATOM 761 N N . CYS A 1 96 ? -14.352 9.148 -12.297 1 58.75 96 CYS A N 1
ATOM 762 C CA . CYS A 1 96 ? -15.336 10.219 -12.305 1 58.75 96 CYS A CA 1
ATOM 763 C C . CYS A 1 96 ? -16.359 10.016 -13.422 1 58.75 96 CYS A C 1
ATOM 765 O O . CYS A 1 96 ? -15.992 9.727 -14.562 1 58.75 96 CYS A O 1
ATOM 767 N N . TYR A 1 97 ? -17.516 9.305 -13.008 1 48.84 97 TYR A N 1
ATOM 768 C CA . TYR A 1 97 ? -18.578 9.156 -13.992 1 48.84 97 TYR A CA 1
ATOM 769 C C . TYR A 1 97 ? -19.016 10.516 -14.531 1 48.84 97 TYR A C 1
ATOM 771 O O . TYR A 1 97 ? -19.484 11.367 -13.773 1 48.84 97 TYR A O 1
ATOM 779 N N . SER A 1 98 ? -18.125 11.148 -14.867 1 44.44 98 SER A N 1
ATOM 780 C CA . SER A 1 98 ? -18.812 12.281 -15.477 1 44.44 98 SER A CA 1
ATOM 781 C C . SER A 1 98 ? -19.688 11.844 -16.641 1 44.44 98 SER A C 1
ATOM 783 O O . SER A 1 98 ? -19.391 10.852 -17.312 1 44.44 98 SER A O 1
ATOM 785 N N . GLU A 1 99 ? -20.969 11.906 -16.609 1 43.53 99 GLU A N 1
ATOM 786 C CA . GLU A 1 99 ? -21.766 11.648 -17.812 1 43.53 99 GLU A CA 1
ATOM 787 C C . GLU A 1 99 ? -20.859 11.539 -19.047 1 43.53 99 GLU A C 1
ATOM 789 O O . GLU A 1 99 ? -21 10.609 -19.844 1 43.53 99 GLU A O 1
ATOM 794 N N . GLY A 1 100 ? -20.359 12.578 -19.672 1 37.53 100 GLY A N 1
ATOM 795 C CA . GLY A 1 100 ? -19.625 12.531 -20.938 1 37.53 100 GLY A CA 1
ATOM 796 C C . GLY A 1 100 ? -18.219 11.961 -20.781 1 37.53 100 GLY A C 1
ATOM 797 O O . GLY A 1 100 ? -17.734 11.258 -21.672 1 37.53 100 GLY A O 1
ATOM 798 N N . TYR A 1 101 ? -17.375 12.562 -19.984 1 34.59 101 TYR A N 1
ATOM 799 C CA . TYR A 1 101 ? -15.969 12.227 -20.156 1 34.59 101 TYR A CA 1
ATOM 800 C C . TYR A 1 101 ? -15.555 11.078 -19.25 1 34.59 101 TYR A C 1
ATOM 802 O O . TYR A 1 101 ? -15.773 11.133 -18.031 1 34.59 101 TYR A O 1
ATOM 810 N N . THR A 1 102 ? -15.859 9.93 -19.672 1 36.62 102 THR A N 1
ATOM 811 C CA . THR A 1 102 ? -15.203 8.773 -19.062 1 36.62 102 THR A CA 1
ATOM 812 C C . THR A 1 102 ? -13.695 8.977 -19 1 36.62 102 THR A C 1
ATOM 814 O O . THR A 1 102 ? -13.047 9.195 -20.016 1 36.62 102 THR A O 1
ATOM 817 N N . ASN A 1 103 ? -13.148 9.672 -18.156 1 34.88 103 ASN A N 1
ATOM 818 C CA . ASN A 1 103 ? -11.703 9.867 -18.156 1 34.88 103 ASN A CA 1
ATOM 819 C C . ASN A 1 103 ? -10.961 8.539 -18 1 34.88 103 ASN A C 1
ATOM 821 O O . ASN A 1 103 ? -10.57 8.156 -16.906 1 34.88 103 ASN A O 1
ATOM 825 N N . THR A 1 104 ? -11.5 7.508 -18.547 1 34.81 104 THR A N 1
ATOM 826 C CA . THR A 1 104 ? -10.648 6.328 -18.625 1 34.81 104 THR A CA 1
ATOM 827 C C . THR A 1 104 ? -9.242 6.707 -19.094 1 34.81 104 THR A C 1
ATOM 829 O O . THR A 1 104 ? -8.336 5.875 -19.078 1 34.81 104 THR A O 1
ATOM 832 N N . MET A 1 105 ? -9.102 7.742 -19.984 1 30.53 105 MET A N 1
ATOM 833 C CA . MET A 1 105 ? -7.949 8.039 -20.828 1 30.53 105 MET A CA 1
ATOM 834 C C . MET A 1 105 ? -6.738 8.422 -19.984 1 30.53 105 MET A C 1
ATOM 836 O O . MET A 1 105 ? -5.629 8.562 -20.516 1 30.53 105 MET A O 1
ATOM 840 N N . ALA A 1 106 ? -6.922 8.805 -18.828 1 33 106 ALA A N 1
ATOM 841 C CA . ALA A 1 106 ? -5.758 9.484 -18.25 1 33 106 ALA A CA 1
ATOM 842 C C . ALA A 1 106 ? -4.574 8.531 -18.125 1 33 106 ALA A C 1
ATOM 844 O O . ALA A 1 106 ? -3.445 8.969 -17.891 1 33 106 ALA A O 1
ATOM 845 N N . HIS A 1 107 ? -4.812 7.289 -18.078 1 33.34 107 HIS A N 1
ATOM 846 C CA . HIS A 1 107 ? -3.689 6.402 -17.797 1 33.34 107 HIS A CA 1
ATOM 847 C C . HIS A 1 107 ? -2.727 6.344 -18.984 1 33.34 107 HIS A C 1
ATOM 849 O O . HIS A 1 107 ? -1.602 5.859 -18.844 1 33.34 107 HIS A O 1
ATOM 855 N N . VAL A 1 108 ? -3.32 6.348 -20.234 1 30.64 108 VAL A N 1
ATOM 856 C CA . VAL A 1 108 ? -2.447 6.309 -21.406 1 30.64 108 VAL A CA 1
ATOM 857 C C . VAL A 1 108 ? -1.475 7.48 -21.359 1 30.64 108 VAL A C 1
ATOM 859 O O . VAL A 1 108 ? -0.424 7.449 -22.016 1 30.64 108 VAL A O 1
ATOM 862 N N . LEU A 1 109 ? -1.896 8.57 -20.812 1 29.38 109 LEU A N 1
ATOM 863 C CA . LEU A 1 109 ? -1.18 9.812 -21.094 1 29.38 109 LEU A CA 1
ATOM 864 C C . LEU A 1 109 ? 0.184 9.812 -20.406 1 29.38 109 LEU A C 1
ATOM 866 O O . LEU A 1 109 ? 0.989 10.719 -20.625 1 29.38 109 LEU A O 1
ATOM 870 N N . LYS A 1 110 ? 0.401 9.039 -19.375 1 33.09 110 LYS A N 1
ATOM 871 C CA . LYS A 1 110 ? 1.701 9.336 -18.781 1 33.09 110 LYS A CA 1
ATOM 872 C C . LYS A 1 110 ? 2.838 8.914 -19.703 1 33.09 110 LYS A C 1
ATOM 874 O O . LYS A 1 110 ? 4.012 9.141 -19.391 1 33.09 110 LYS A O 1
ATOM 879 N N . LYS A 1 111 ? 2.721 7.871 -20.453 1 33.56 111 LYS A N 1
ATOM 880 C CA . LYS A 1 111 ? 3.986 7.73 -21.172 1 33.56 111 LYS A CA 1
ATOM 881 C C . LYS A 1 111 ? 4.473 9.078 -21.703 1 33.56 111 LYS A C 1
ATOM 883 O O . LYS A 1 111 ? 5.68 9.32 -21.781 1 33.56 111 LYS A O 1
ATOM 888 N N . LYS A 1 112 ? 3.545 9.789 -22.438 1 30.3 112 LYS A N 1
ATOM 889 C CA . LYS A 1 112 ? 3.967 11.008 -23.141 1 30.3 112 LYS A CA 1
ATOM 890 C C . LYS A 1 112 ? 4.273 12.125 -22.141 1 30.3 112 LYS A C 1
ATOM 892 O O . LYS A 1 112 ? 4.992 13.07 -22.484 1 30.3 112 LYS A O 1
ATOM 897 N N . TYR A 1 113 ? 3.57 12.227 -21.078 1 29.67 113 TYR A N 1
ATOM 898 C CA . TYR A 1 113 ? 3.732 13.414 -20.25 1 29.67 113 TYR A CA 1
ATOM 899 C C . TYR A 1 113 ? 5.07 13.391 -19.516 1 29.67 113 TYR A C 1
ATOM 901 O O . TYR A 1 113 ? 5.469 14.383 -18.906 1 29.67 113 TYR A O 1
ATOM 909 N N . PHE A 1 114 ? 5.504 12.281 -18.969 1 33.12 114 PHE A N 1
ATOM 910 C CA . PHE A 1 114 ? 6.852 12.477 -18.438 1 33.12 114 PHE A CA 1
ATOM 911 C C . PHE A 1 114 ? 7.746 13.148 -19.469 1 33.12 114 PHE A C 1
ATOM 913 O O . PHE A 1 114 ? 8.773 13.734 -19.125 1 33.12 114 PHE A O 1
ATOM 920 N N . ASP A 1 115 ? 7.645 12.688 -20.703 1 33.38 115 ASP A N 1
ATOM 921 C CA . ASP A 1 115 ? 8.531 13.422 -21.594 1 33.38 115 ASP A CA 1
ATOM 922 C C . ASP A 1 115 ? 8.273 14.922 -21.516 1 33.38 115 ASP A C 1
ATOM 924 O O . ASP A 1 115 ? 8.922 15.633 -20.75 1 33.38 115 ASP A O 1
ATOM 928 N N . GLU A 1 116 ? 7.703 15.469 -22.797 1 33.22 116 GLU A N 1
ATOM 929 C CA . GLU A 1 116 ? 7.75 16.859 -23.266 1 33.22 116 GLU A CA 1
ATOM 930 C C . GLU A 1 116 ? 6.816 17.734 -22.438 1 33.22 116 GLU A C 1
ATOM 932 O O . GLU A 1 116 ? 7.137 18.906 -22.172 1 33.22 116 GLU A O 1
ATOM 937 N N . ASN A 1 117 ? 5.512 17.375 -22.234 1 31.7 117 ASN A N 1
ATOM 938 C CA . ASN A 1 117 ? 4.492 18.375 -21.922 1 31.7 117 ASN A CA 1
ATOM 939 C C . ASN A 1 117 ? 4.391 18.641 -20.422 1 31.7 117 ASN A C 1
ATOM 941 O O . ASN A 1 117 ? 3.602 19.484 -19.984 1 31.7 117 ASN A O 1
ATOM 945 N N . ILE A 1 118 ? 4.785 17.812 -19.594 1 32.22 118 ILE A N 1
ATOM 946 C CA . ILE A 1 118 ? 4.848 18.312 -18.219 1 32.22 118 ILE A CA 1
ATOM 947 C C . ILE A 1 118 ? 5.621 19.625 -18.188 1 32.22 118 ILE A C 1
ATOM 949 O O . ILE A 1 118 ? 5.477 20.406 -17.25 1 32.22 118 ILE A O 1
ATOM 953 N N . LYS A 1 119 ? 6.598 19.797 -19.125 1 31.69 119 LYS A N 1
ATOM 954 C CA . LYS A 1 119 ? 7.32 21.062 -19.203 1 31.69 119 LYS A CA 1
ATOM 955 C C . LYS A 1 119 ? 6.363 22.234 -19.438 1 31.69 119 LYS A C 1
ATOM 957 O O . LYS A 1 119 ? 6.598 23.344 -18.969 1 31.69 119 LYS A O 1
ATOM 962 N N . LEU A 1 120 ? 5.496 21.969 -20.422 1 30.22 120 LEU A N 1
ATOM 963 C CA . LEU A 1 120 ? 4.766 23.141 -20.906 1 30.22 120 LEU A CA 1
ATOM 964 C C . LEU A 1 120 ? 3.744 23.609 -19.859 1 30.22 120 LEU A C 1
ATOM 966 O O . LEU A 1 120 ? 3.498 24.797 -19.719 1 30.22 120 LEU A O 1
ATOM 970 N N . ALA A 1 121 ? 3.023 22.625 -19.328 1 30.89 121 ALA A N 1
ATOM 971 C CA . ALA A 1 121 ? 2.014 23.188 -18.438 1 30.89 121 ALA A CA 1
ATOM 972 C C . ALA A 1 121 ? 2.662 23.938 -17.281 1 30.89 121 ALA A C 1
ATOM 974 O O . ALA A 1 121 ? 2.006 24.734 -16.609 1 30.89 121 ALA A O 1
ATOM 975 N N . HIS A 1 122 ? 3.855 23.562 -16.891 1 31.66 122 HIS A N 1
ATOM 976 C CA . HIS A 1 122 ? 4.539 24.406 -15.922 1 31.66 122 HIS A CA 1
ATOM 977 C C . HIS A 1 122 ? 4.652 25.844 -16.422 1 31.66 122 HIS A C 1
ATOM 979 O O . HIS A 1 122 ? 4.926 26.75 -15.648 1 31.66 122 HIS A O 1
ATOM 985 N N . ARG A 1 123 ? 5.102 26.062 -17.719 1 30.8 123 ARG A N 1
ATOM 986 C CA . ARG A 1 123 ? 5.539 27.422 -18.016 1 30.8 123 ARG A CA 1
ATOM 987 C C . ARG A 1 123 ? 4.402 28.422 -17.812 1 30.8 123 ARG A C 1
ATOM 989 O O . ARG A 1 123 ? 4.637 29.625 -17.688 1 30.8 123 ARG A O 1
ATOM 996 N N . GLN A 1 124 ? 3.264 28.266 -18.609 1 30.73 124 GLN A N 1
ATOM 997 C CA . GLN A 1 124 ? 2.547 29.547 -18.594 1 30.73 124 GLN A CA 1
ATOM 998 C C . GLN A 1 124 ? 2.162 29.953 -17.172 1 30.73 124 GLN A C 1
ATOM 1000 O O . GLN A 1 124 ? 2.594 31 -16.688 1 30.73 124 GLN A O 1
ATOM 1005 N N . GLN A 1 125 ? 0.637 30.234 -16.938 1 30.89 125 GLN A N 1
ATOM 1006 C CA . GLN A 1 125 ? 0.201 31.141 -15.883 1 30.89 125 GLN A CA 1
ATOM 1007 C C . GLN A 1 125 ? 0.6 30.625 -14.508 1 30.89 125 GLN A C 1
ATOM 1009 O O . GLN A 1 125 ? 0.884 29.438 -14.344 1 30.89 125 GLN A O 1
ATOM 1014 N N . GLY A 1 126 ? 0.391 31.531 -13.367 1 29.73 126 GLY A N 1
ATOM 1015 C CA . GLY A 1 126 ? 0.677 31.469 -11.945 1 29.73 126 GLY A CA 1
ATOM 1016 C C . GLY A 1 126 ? 0.46 30.078 -11.352 1 29.73 126 GLY A C 1
ATOM 1017 O O . GLY A 1 126 ? -0.045 29.188 -12.023 1 29.73 126 GLY A O 1
ATOM 1018 N N . LYS A 1 127 ? 0.944 30 -10.094 1 33.94 127 LYS A N 1
ATOM 1019 C CA . LYS A 1 127 ? 0.893 28.984 -9.047 1 33.94 127 LYS A CA 1
ATOM 1020 C C . LYS A 1 127 ? -0.458 28.281 -9.031 1 33.94 127 LYS A C 1
ATOM 1022 O O . LYS A 1 127 ? -1.325 28.609 -8.211 1 33.94 127 LYS A O 1
ATOM 1027 N N . THR A 1 128 ? -1.203 28.328 -10.141 1 34.25 128 THR A N 1
ATOM 1028 C CA . THR A 1 128 ? -2.465 27.672 -9.812 1 34.25 128 THR A CA 1
ATOM 1029 C C . THR A 1 128 ? -2.24 26.203 -9.461 1 34.25 128 THR A C 1
ATOM 1031 O O . THR A 1 128 ? -1.895 25.406 -10.328 1 34.25 128 THR A O 1
ATOM 1034 N N . ARG A 1 129 ? -1.639 25.969 -8.484 1 36.38 129 ARG A N 1
ATOM 1035 C CA . ARG A 1 129 ? -1.426 24.609 -7.988 1 36.38 129 ARG A CA 1
ATOM 1036 C C . ARG A 1 129 ? -2.557 23.688 -8.422 1 36.38 129 ARG A C 1
ATOM 1038 O O . ARG A 1 129 ? -3.498 24.125 -9.094 1 36.38 129 ARG A O 1
ATOM 1045 N N . TYR A 1 130 ? -3.055 22.781 -7.484 1 38.56 130 TYR A N 1
ATOM 1046 C CA . TYR A 1 130 ? -3.729 21.5 -7.531 1 38.56 130 TYR A CA 1
ATOM 1047 C C . TYR A 1 130 ? -5.156 21.641 -8.039 1 38.56 130 TYR A C 1
ATOM 1049 O O . TYR A 1 130 ? -5.957 22.375 -7.449 1 38.56 130 TYR A O 1
ATOM 1057 N N . ILE A 1 131 ? -5.355 21.953 -9.438 1 38.41 131 ILE A N 1
ATOM 1058 C CA . ILE A 1 131 ? -6.742 21.75 -9.836 1 38.41 131 ILE A CA 1
ATOM 1059 C C . ILE A 1 131 ? -7.141 20.297 -9.57 1 38.41 131 ILE A C 1
ATOM 1061 O O . ILE A 1 131 ? -6.582 19.375 -10.164 1 38.41 131 ILE A O 1
ATOM 1065 N N . ALA A 1 132 ? -7.602 20.078 -8.461 1 46.47 132 ALA A N 1
ATOM 1066 C CA . ALA A 1 132 ? -8.188 18.797 -8.07 1 46.47 132 ALA A CA 1
ATOM 1067 C C . ALA A 1 132 ? -9.266 18.359 -9.055 1 46.47 132 ALA A C 1
ATOM 1069 O O . ALA A 1 132 ? -10.07 19.172 -9.508 1 46.47 132 ALA A O 1
ATOM 1070 N N . LYS A 1 133 ? -9.031 17.359 -10.008 1 52.44 133 LYS A N 1
ATOM 1071 C CA . LYS A 1 133 ? -10.117 16.734 -10.75 1 52.44 133 LYS A CA 1
ATOM 1072 C C . LYS A 1 133 ? -11.25 16.328 -9.805 1 52.44 133 LYS A C 1
ATOM 1074 O O . LYS A 1 133 ? -11.102 15.383 -9.023 1 52.44 133 LYS A O 1
ATOM 1079 N N . ASN A 1 134 ? -12.109 17.328 -9.516 1 56.94 134 ASN A N 1
ATOM 1080 C CA . ASN A 1 134 ? -13.289 17.062 -8.703 1 56.94 134 ASN A CA 1
ATOM 1081 C C . ASN A 1 134 ? -14.43 16.5 -9.539 1 56.94 134 ASN A C 1
ATOM 1083 O O . ASN A 1 134 ? -14.664 16.953 -10.656 1 56.94 134 ASN A O 1
ATOM 1087 N N . CYS A 1 135 ? -14.719 15.188 -9.648 1 59.66 135 CYS A N 1
ATOM 1088 C CA . CYS A 1 135 ? -15.781 14.492 -10.367 1 59.66 135 CYS A CA 1
ATOM 1089 C C . CYS A 1 135 ? -17.109 15.242 -10.258 1 59.66 135 CYS A C 1
ATOM 1091 O O . CYS A 1 135 ? -18.172 14.633 -10.258 1 59.66 135 CYS A O 1
ATOM 1093 N N . ASN A 1 136 ? -16.953 16.562 -10.492 1 55.34 136 ASN A N 1
ATOM 1094 C CA . ASN A 1 136 ? -18.188 17.359 -10.508 1 55.34 136 ASN A CA 1
ATOM 1095 C C . ASN A 1 136 ? -19.047 17.078 -9.289 1 55.34 136 ASN A C 1
ATOM 1097 O O . ASN A 1 136 ? -20.234 17.391 -9.281 1 55.34 136 ASN A O 1
ATOM 1101 N N . LEU A 1 137 ? -18.688 16.203 -8.492 1 56.69 137 LEU A N 1
ATOM 1102 C CA . LEU A 1 137 ? -19.453 16 -7.266 1 56.69 137 LEU A CA 1
ATOM 1103 C C . LEU A 1 137 ? -19.656 17.328 -6.531 1 56.69 137 LEU A C 1
ATOM 1105 O O . LEU A 1 137 ? -20.516 17.438 -5.652 1 56.69 137 LEU A O 1
ATOM 1109 N N . GLU A 1 138 ? -19.047 18.328 -7.051 1 58.09 138 GLU A N 1
ATOM 1110 C CA . GLU A 1 138 ? -19.062 19.625 -6.41 1 58.09 138 GLU A CA 1
ATOM 1111 C C . GLU A 1 138 ? -20.359 20.391 -6.734 1 58.09 138 GLU A C 1
ATOM 1113 O O . GLU A 1 138 ? -20.797 21.25 -5.961 1 58.09 138 GLU A O 1
ATOM 1118 N N . LEU A 1 139 ? -21.047 19.891 -7.695 1 62.78 139 LEU A N 1
ATOM 1119 C CA . LEU A 1 139 ? -22.172 20.703 -8.156 1 62.78 139 LEU A CA 1
ATOM 1120 C C . LEU A 1 139 ? -23.312 20.672 -7.145 1 62.78 139 LEU A C 1
ATOM 1122 O O . LEU A 1 139 ? -23.797 21.719 -6.719 1 62.78 139 LEU A O 1
ATOM 1126 N N . PRO A 1 140 ? -23.672 19.5 -6.742 1 71.44 140 PRO A N 1
ATOM 1127 C CA . PRO A 1 140 ? -24.781 19.547 -5.781 1 71.44 140 PRO A CA 1
ATOM 1128 C C . PRO A 1 140 ? -24.422 20.281 -4.492 1 71.44 140 PRO A C 1
ATOM 1130 O O . PRO A 1 140 ? -25.25 21 -3.936 1 71.44 140 PRO A O 1
ATOM 1133 N N . LEU A 1 14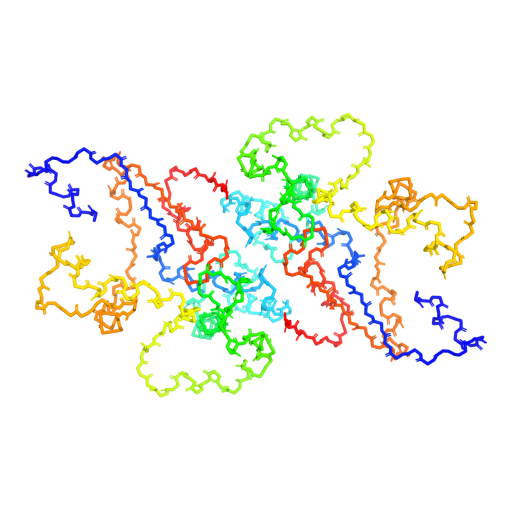1 ? -23.297 20.281 -4.105 1 76.44 141 LEU A N 1
ATOM 1134 C CA . LEU A 1 141 ? -22.875 20.953 -2.875 1 76.44 141 LEU A CA 1
ATOM 1135 C C . LEU A 1 141 ? -22.828 22.469 -3.068 1 76.44 141 LEU A C 1
ATOM 1137 O O . LEU A 1 141 ? -23.25 23.219 -2.189 1 76.44 141 LEU A O 1
ATOM 1141 N N . SER A 1 142 ? -22.297 22.828 -4.176 1 77.88 142 SER A N 1
ATOM 1142 C CA . SER A 1 142 ? -22.234 24.25 -4.461 1 77.88 142 SER A CA 1
ATOM 1143 C C . SER A 1 142 ? -23.641 24.859 -4.52 1 77.88 142 SER A C 1
ATOM 1145 O O . SER A 1 142 ? -23.875 25.953 -3.996 1 77.88 142 SER A O 1
ATOM 1147 N N . SER A 1 143 ? -24.484 24.141 -5.145 1 82.19 143 SER A N 1
ATOM 1148 C CA . SER A 1 143 ? -25.859 24.609 -5.207 1 82.19 143 SER A CA 1
ATOM 1149 C C . SER A 1 143 ? -26.469 24.703 -3.816 1 82.19 143 SER A C 1
ATOM 1151 O O . SER A 1 143 ? -27.156 25.672 -3.492 1 82.19 143 SER A O 1
ATOM 1153 N N . TYR A 1 144 ? -26.25 23.766 -3.074 1 89.56 144 TYR A N 1
ATOM 1154 C CA . TYR A 1 144 ? -26.797 23.719 -1.721 1 89.56 144 TYR A CA 1
ATOM 1155 C C . TYR A 1 144 ? -26.219 24.828 -0.857 1 89.56 144 TYR A C 1
ATOM 1157 O O . TYR A 1 144 ? -26.969 25.547 -0.176 1 89.56 144 TYR A O 1
ATOM 1165 N N . MET A 1 145 ? -24.969 25.031 -0.938 1 89.94 145 MET A N 1
ATOM 1166 C CA . MET A 1 145 ? -24.281 25.969 -0.061 1 89.94 145 MET A CA 1
ATOM 1167 C C . MET A 1 145 ? -24.547 27.406 -0.484 1 89.94 145 MET A C 1
ATOM 1169 O O . MET A 1 145 ? -24.422 28.328 0.321 1 89.94 145 MET A O 1
ATOM 1173 N N . ASN A 1 146 ? -24.969 27.547 -1.735 1 90.44 146 ASN A N 1
ATOM 1174 C CA . ASN A 1 146 ? -25.219 28.906 -2.217 1 90.44 146 ASN A CA 1
ATOM 1175 C C . ASN A 1 146 ? -26.703 29.203 -2.297 1 90.44 146 ASN A C 1
ATOM 1177 O O . ASN A 1 146 ? -27.109 30.281 -2.736 1 90.44 146 ASN A O 1
ATOM 1181 N N . ASN A 1 147 ? -27.422 28.172 -1.833 1 93.5 147 ASN A N 1
ATOM 1182 C CA . ASN A 1 147 ? -28.844 28.406 -1.713 1 93.5 147 ASN A CA 1
ATOM 1183 C C . ASN A 1 147 ? -29.156 29.453 -0.645 1 93.5 147 ASN A C 1
ATOM 1185 O O . ASN A 1 147 ? -28.578 29.422 0.447 1 93.5 147 ASN A O 1
ATOM 1189 N N . GLN A 1 148 ? -30.156 30.328 -0.932 1 92.94 148 GLN A N 1
ATOM 1190 C CA . GLN A 1 148 ? -30.469 31.453 -0.04 1 92.94 148 GLN A CA 1
ATOM 1191 C C . GLN A 1 148 ? -30.953 30.938 1.317 1 92.94 148 GLN A C 1
ATOM 1193 O O . GLN A 1 148 ? -30.578 31.484 2.357 1 92.94 148 GLN A O 1
ATOM 1198 N N . GLU A 1 149 ? -31.766 29.969 1.303 1 95.06 149 GLU A N 1
ATOM 1199 C CA . GLU A 1 149 ? -32.312 29.422 2.545 1 95.06 149 GLU A CA 1
ATOM 1200 C C . GLU A 1 149 ? -31.188 28.797 3.385 1 95.06 149 GLU A C 1
ATOM 1202 O O . GLU A 1 149 ? -31.172 28.938 4.609 1 95.06 149 GLU A O 1
ATOM 1207 N N . THR A 1 150 ? -30.406 28.078 2.723 1 95.44 150 THR A N 1
ATOM 1208 C CA . THR A 1 150 ? -29.281 27.453 3.41 1 95.44 150 THR A CA 1
ATOM 1209 C C . THR A 1 150 ? -28.359 28.5 4.02 1 95.44 150 THR A C 1
ATOM 1211 O O . THR A 1 150 ? -27.984 28.406 5.191 1 95.44 150 THR A O 1
ATOM 1214 N N . ARG A 1 151 ? -28 29.5 3.252 1 94.62 151 ARG A N 1
ATOM 1215 C CA . ARG A 1 151 ? -27.125 30.547 3.742 1 94.62 151 ARG A CA 1
ATOM 1216 C C . ARG A 1 151 ? -27.734 31.281 4.926 1 94.62 151 ARG A C 1
ATOM 1218 O O . ARG A 1 151 ? -27.062 31.562 5.914 1 94.62 151 ARG A O 1
ATOM 1225 N N . LYS A 1 152 ? -29.047 31.5 4.895 1 95.06 152 LYS A N 1
ATOM 1226 C CA . LYS A 1 152 ? -29.75 32.125 6.008 1 95.06 152 LYS A CA 1
ATOM 1227 C C . LYS A 1 152 ? -29.719 31.25 7.25 1 95.06 152 LYS A C 1
ATOM 1229 O O . LYS A 1 152 ? -29.484 31.734 8.359 1 95.06 152 LYS A O 1
ATOM 1234 N N . ALA A 1 153 ? -29.953 30 7.039 1 95.81 153 ALA A N 1
ATOM 1235 C CA . ALA A 1 153 ? -29.969 29.047 8.148 1 95.81 153 ALA A CA 1
ATOM 1236 C C . ALA A 1 153 ? -28.609 28.969 8.828 1 95.81 153 ALA A C 1
ATOM 1238 O O . ALA A 1 153 ? -28.531 28.766 10.039 1 95.81 153 ALA A O 1
ATOM 1239 N N . LEU A 1 154 ? -27.641 29.188 8.094 1 94.62 154 LEU A N 1
ATOM 1240 C CA . LEU A 1 154 ? -26.281 29.094 8.609 1 94.62 154 LEU A CA 1
ATOM 1241 C C . LEU A 1 154 ? -25.781 30.453 9.078 1 94.62 154 LEU A C 1
ATOM 1243 O O . LEU A 1 154 ? -24.625 30.594 9.492 1 94.62 154 LEU A O 1
ATOM 1247 N N . HIS A 1 155 ? -26.672 31.422 8.938 1 95.44 155 HIS A N 1
ATOM 1248 C CA . HIS A 1 155 ? -26.391 32.781 9.383 1 95.44 155 HIS A CA 1
ATOM 1249 C C . HIS A 1 155 ? -25.203 33.375 8.641 1 95.44 155 HIS A C 1
ATOM 1251 O O . HIS A 1 155 ? -24.375 34.062 9.234 1 95.44 155 HIS A O 1
ATOM 1257 N N . ILE A 1 156 ? -25.141 33.094 7.418 1 92.88 156 ILE A N 1
ATOM 1258 C CA . ILE A 1 156 ? -24.109 33.688 6.555 1 92.88 156 ILE A CA 1
ATOM 1259 C C . ILE A 1 156 ? -24.562 35.062 6.102 1 92.88 156 ILE A C 1
ATOM 1261 O O . ILE A 1 156 ? -25.594 35.219 5.457 1 92.88 156 ILE A O 1
ATOM 1265 N N . PRO A 1 157 ? -23.672 36.062 6.379 1 93.44 157 PRO A N 1
ATOM 1266 C CA . PRO A 1 157 ? -24.047 37.406 5.922 1 93.44 157 PRO A CA 1
ATOM 1267 C C . PRO A 1 157 ? -24.172 37.5 4.402 1 93.44 157 PRO A C 1
ATOM 1269 O O . PRO A 1 157 ? -23.359 36.938 3.674 1 93.44 157 PRO A O 1
ATOM 1272 N N . PRO A 1 158 ? -25.156 38.188 3.955 1 89.31 158 PRO A N 1
ATOM 1273 C CA . PRO A 1 158 ? -25.422 38.281 2.518 1 89.31 158 PRO A CA 1
ATOM 1274 C C . PRO A 1 158 ? -24.281 38.938 1.742 1 89.31 158 PRO A C 1
ATOM 1276 O O . PRO A 1 158 ? -24.156 38.75 0.531 1 89.31 158 PRO A O 1
ATOM 1279 N N . GLU A 1 159 ? -23.438 39.781 2.432 1 91.12 159 GLU A N 1
ATOM 1280 C CA . GLU A 1 159 ? -22.375 40.5 1.752 1 91.12 159 GLU A CA 1
ATOM 1281 C C . GLU A 1 159 ? -21.188 39.594 1.453 1 91.12 159 GLU A C 1
ATOM 1283 O O . GLU A 1 159 ? -20.297 39.938 0.677 1 91.12 159 GLU A O 1
ATOM 1288 N N . LEU A 1 160 ? -21.203 38.406 2.018 1 90.44 160 LEU A N 1
ATOM 1289 C CA . LEU A 1 160 ? -20.094 37.5 1.774 1 90.44 160 LEU A CA 1
ATOM 1290 C C . LEU A 1 160 ? -20.219 36.812 0.407 1 90.44 160 LEU A C 1
ATOM 1292 O O . LEU A 1 160 ? -21.328 36.656 -0.092 1 90.44 160 LEU A O 1
ATOM 1296 N N . PRO A 1 161 ? -19.062 36.594 -0.175 1 87.44 161 PRO A N 1
ATOM 1297 C CA . PRO A 1 161 ? -19.109 35.969 -1.505 1 87.44 161 PRO A CA 1
ATOM 1298 C C . PRO A 1 161 ? -19.766 34.594 -1.497 1 87.44 161 PRO A C 1
ATOM 1300 O O . PRO A 1 161 ? -20.016 34.031 -0.428 1 87.44 161 PRO A O 1
ATOM 1303 N N . ARG A 1 162 ? -20.016 34.125 -2.732 1 86.62 162 ARG A N 1
ATOM 1304 C CA . ARG A 1 162 ? -20.562 32.781 -2.908 1 86.62 162 ARG A CA 1
ATOM 1305 C C . ARG A 1 162 ? -19.594 31.703 -2.4 1 86.62 162 ARG A C 1
ATOM 1307 O O . ARG A 1 162 ? -18.375 31.875 -2.482 1 86.62 162 ARG A O 1
ATOM 1314 N N . TRP A 1 163 ? -20.188 30.641 -1.998 1 84.62 163 TRP A N 1
ATOM 1315 C CA . TRP A 1 163 ? -19.406 29.469 -1.589 1 84.62 163 TRP A CA 1
ATOM 1316 C C . TRP A 1 163 ? -18.797 28.766 -2.801 1 84.62 163 TRP A C 1
ATOM 1318 O O . TRP A 1 163 ? -19.469 28.609 -3.828 1 84.62 163 TRP A O 1
ATOM 1328 N N . ASP A 1 164 ? -17.531 28.469 -2.725 1 74.88 164 ASP A N 1
ATOM 1329 C CA . ASP A 1 164 ? -16.844 27.672 -3.727 1 74.88 164 ASP A CA 1
ATOM 1330 C C . ASP A 1 164 ? -16.031 26.562 -3.07 1 74.88 164 ASP A C 1
ATOM 1332 O O . ASP A 1 164 ? -15.547 26.719 -1.945 1 74.88 164 ASP A O 1
ATOM 1336 N N . MET A 1 165 ? -16 25.438 -3.797 1 69.56 165 MET A N 1
ATOM 1337 C CA . MET A 1 165 ? -15.25 24.297 -3.271 1 69.56 165 MET A CA 1
ATOM 1338 C C . MET A 1 165 ? -13.773 24.641 -3.133 1 69.56 165 MET A C 1
ATOM 1340 O O . MET A 1 165 ? -13.102 24.172 -2.213 1 69.56 165 MET A O 1
ATOM 1344 N N . CYS A 1 166 ? -13.312 25.312 -4.074 1 65.81 166 CYS A N 1
ATOM 1345 C CA . CYS A 1 166 ? -11.914 25.734 -4.062 1 65.81 166 CYS A CA 1
ATOM 1346 C C . CYS A 1 166 ? -11.781 27.219 -4.359 1 65.81 166 CYS A C 1
ATOM 1348 O O . CYS A 1 166 ? -12.438 27.734 -5.27 1 65.81 166 CYS A O 1
ATOM 1350 N N . ASN A 1 167 ? -11.219 27.938 -3.365 1 67.25 167 ASN A N 1
ATOM 1351 C CA . ASN A 1 167 ? -10.922 29.344 -3.559 1 67.25 167 ASN A CA 1
ATOM 1352 C C . ASN A 1 167 ? -9.438 29.594 -3.789 1 67.25 167 ASN A C 1
ATOM 1354 O O . ASN A 1 167 ? -8.656 29.672 -2.834 1 67.25 167 ASN A O 1
ATOM 1358 N N . PHE A 1 168 ? -9.117 29.781 -4.973 1 62.47 168 PHE A N 1
ATOM 1359 C CA . PHE A 1 168 ? -7.719 29.875 -5.359 1 62.47 168 PHE A CA 1
ATOM 1360 C C . PHE A 1 168 ? -7.117 31.203 -4.891 1 62.47 168 PHE A C 1
ATOM 1362 O O . PHE A 1 168 ? -5.914 31.297 -4.641 1 62.47 168 PHE A O 1
ATOM 1369 N N . THR A 1 169 ? -7.973 32.188 -4.797 1 64.75 169 THR A N 1
ATOM 1370 C CA . THR A 1 169 ? -7.5 33.469 -4.254 1 64.75 169 THR A CA 1
ATOM 1371 C C . THR A 1 169 ? -7.039 33.312 -2.811 1 64.75 169 THR A C 1
ATOM 1373 O O . THR A 1 169 ? -5.973 33.812 -2.432 1 64.75 169 THR A O 1
ATOM 1376 N N . LEU A 1 170 ? -7.918 32.625 -2.074 1 66.25 170 LEU A N 1
ATOM 1377 C CA . LEU A 1 170 ? -7.539 32.344 -0.694 1 66.25 170 LEU A CA 1
ATOM 1378 C C . LEU A 1 170 ? -6.277 31.484 -0.64 1 66.25 170 LEU A C 1
ATOM 1380 O O . LEU A 1 170 ? -5.395 31.719 0.186 1 66.25 170 LEU A O 1
ATOM 1384 N N . HIS A 1 171 ? -6.246 30.516 -1.496 1 66.81 171 HIS A N 1
ATOM 1385 C CA . HIS A 1 171 ? -5.078 29.641 -1.563 1 66.81 171 HIS A CA 1
ATOM 1386 C C . HIS A 1 171 ? -3.811 30.453 -1.84 1 66.81 171 HIS A C 1
ATOM 1388 O O . HIS A 1 171 ? -2.764 30.188 -1.243 1 66.81 171 HIS A O 1
ATOM 1394 N N . GLY A 1 172 ? -3.908 31.312 -2.779 1 64.69 172 GLY A N 1
ATOM 1395 C CA . GLY A 1 172 ? -2.764 32.125 -3.125 1 64.69 172 GLY A CA 1
ATOM 1396 C C . GLY A 1 172 ? -2.297 33.031 -1.98 1 64.69 172 GLY A C 1
ATOM 1397 O O . GLY A 1 172 ? -1.105 33.312 -1.864 1 64.69 172 GLY A O 1
ATOM 1398 N N . GLN A 1 173 ? -3.248 33.375 -1.132 1 66.44 173 GLN A N 1
ATOM 1399 C CA . GLN A 1 173 ? -2.936 34.281 -0.025 1 66.44 173 GLN A CA 1
ATOM 1400 C C . GLN A 1 173 ? -2.328 33.5 1.149 1 66.44 173 GLN A C 1
ATOM 1402 O O . GLN A 1 173 ? -1.722 34.094 2.039 1 66.44 173 GLN A O 1
ATOM 1407 N N . TRP A 1 174 ? -2.629 32.219 1.086 1 67.38 174 TRP A N 1
ATOM 1408 C CA . TRP A 1 174 ? -2.084 31.406 2.176 1 67.38 174 TRP A CA 1
ATOM 1409 C C . TRP A 1 174 ? -0.571 31.266 2.043 1 67.38 174 TRP A C 1
ATOM 1411 O O . TRP A 1 174 ? 0.124 31.016 3.029 1 67.38 174 TRP A O 1
ATOM 1421 N N . GLY A 1 175 ? -0.049 31.75 0.907 1 55.34 175 GLY A N 1
ATOM 1422 C CA . GLY A 1 175 ? 1.391 31.75 0.697 1 55.34 175 GLY A CA 1
ATOM 1423 C C . GLY A 1 175 ? 2.105 30.641 1.432 1 55.34 175 GLY A C 1
ATOM 1424 O O . GLY A 1 175 ? 1.789 29.453 1.244 1 55.34 175 GLY A O 1
ATOM 1425 N N . ASP A 1 176 ? 2.961 31.078 2.377 1 59.12 176 ASP A N 1
ATOM 1426 C CA . ASP A 1 176 ? 3.916 30.297 3.148 1 59.12 176 ASP A CA 1
ATOM 1427 C C . ASP A 1 176 ? 3.219 29.531 4.27 1 59.12 176 ASP A C 1
ATOM 1429 O O . ASP A 1 176 ? 3.863 28.797 5.027 1 59.12 176 ASP A O 1
ATOM 1433 N N . PHE A 1 177 ? 1.928 29.688 4.262 1 59.88 177 PHE A N 1
ATOM 1434 C CA . PHE A 1 177 ? 1.237 29.016 5.352 1 59.88 177 PHE A CA 1
ATOM 1435 C C . PHE A 1 177 ? 1.305 27.5 5.18 1 59.88 177 PHE A C 1
ATOM 1437 O O . PHE A 1 177 ? 1.374 26.766 6.164 1 59.88 177 PHE A O 1
ATOM 1444 N N . PHE A 1 178 ? 1.373 27.141 3.904 1 59.53 178 PHE A N 1
ATOM 1445 C CA . PHE A 1 178 ? 1.436 25.703 3.621 1 59.53 178 PHE A CA 1
ATOM 1446 C C . PHE A 1 178 ? 2.773 25.125 4.062 1 59.53 178 PHE A C 1
ATOM 1448 O O . PHE A 1 178 ? 2.879 23.922 4.316 1 59.53 178 PHE A O 1
ATOM 1455 N N . ASP A 1 179 ? 3.672 26 4.141 1 62.28 179 ASP A N 1
ATOM 1456 C CA . ASP A 1 179 ? 5.016 25.531 4.469 1 62.28 179 ASP A CA 1
ATOM 1457 C C . ASP A 1 179 ? 5.203 25.422 5.98 1 62.28 179 ASP A C 1
ATOM 1459 O O . ASP A 1 179 ? 6.207 24.891 6.449 1 62.28 179 ASP A O 1
ATOM 1463 N N . ARG A 1 180 ? 4.184 25.766 6.598 1 66.56 180 ARG A N 1
ATOM 1464 C CA . ARG A 1 180 ? 4.363 25.781 8.047 1 66.56 180 ARG A CA 1
ATOM 1465 C C . ARG A 1 180 ? 4.211 24.375 8.625 1 66.56 180 ARG A C 1
ATOM 1467 O O . ARG A 1 180 ? 3.355 23.609 8.18 1 66.56 180 ARG A O 1
ATOM 1474 N N . GLU A 1 181 ? 5.219 24.031 9.469 1 77.06 181 GLU A N 1
ATOM 1475 C CA . GLU A 1 181 ? 5.148 22.781 10.219 1 77.06 181 GLU A CA 1
ATOM 1476 C C . GLU A 1 181 ? 4.047 22.828 11.273 1 77.06 181 GLU A C 1
ATOM 1478 O O . GLU A 1 181 ? 3.971 23.781 12.055 1 77.06 181 GLU A O 1
ATOM 1483 N N . THR A 1 182 ? 3.141 21.953 11.266 1 89.44 182 THR A N 1
ATOM 1484 C CA . THR A 1 182 ? 1.984 21.922 12.156 1 89.44 182 THR A CA 1
ATOM 1485 C C . THR A 1 182 ? 2.273 21.078 13.398 1 89.44 182 THR A C 1
ATOM 1487 O O . THR A 1 182 ? 1.522 21.125 14.375 1 89.44 182 THR A O 1
ATOM 1490 N N . ALA A 1 183 ? 3.396 20.5 13.508 1 89.75 183 ALA A N 1
ATOM 1491 C CA . ALA A 1 183 ? 3.748 19.594 14.602 1 89.75 183 ALA A CA 1
ATOM 1492 C C . ALA A 1 183 ? 3.682 20.312 15.945 1 89.75 183 ALA A C 1
ATOM 1494 O O . ALA A 1 183 ? 3.127 19.781 16.906 1 89.75 183 ALA A O 1
ATOM 1495 N N . PRO A 1 184 ? 4.215 21.547 16.062 1 89.5 184 PRO A N 1
ATOM 1496 C CA . PRO A 1 184 ? 4.172 22.234 17.359 1 89.5 184 PRO A CA 1
ATOM 1497 C C . PRO A 1 184 ? 2.746 22.453 17.859 1 89.5 184 PRO A C 1
ATOM 1499 O O . PRO A 1 184 ? 2.498 22.422 19.078 1 89.5 184 PRO A O 1
ATOM 1502 N N . TYR A 1 185 ? 1.781 22.641 16.969 1 90.56 185 TYR A N 1
ATOM 1503 C CA . TYR A 1 185 ? 0.396 22.859 17.359 1 90.56 185 TYR A CA 1
ATOM 1504 C C . TYR A 1 185 ? -0.231 21.578 17.906 1 90.56 185 TYR A C 1
ATOM 1506 O O . TYR A 1 185 ? -0.922 21.609 18.922 1 90.56 185 TYR A O 1
ATOM 1514 N N . TYR A 1 186 ? 0.031 20.516 17.219 1 91.44 186 TYR A N 1
ATOM 1515 C CA . TYR A 1 186 ? -0.508 19.25 17.672 1 91.44 186 TYR A CA 1
ATOM 1516 C C . TYR A 1 186 ? 0.098 18.844 19 1 91.44 186 TYR A C 1
ATOM 1518 O O . TYR A 1 186 ? -0.601 18.312 19.875 1 91.44 186 TYR A O 1
ATOM 1526 N N . LYS A 1 187 ? 1.345 19.078 19.188 1 91.94 187 LYS A N 1
ATOM 1527 C CA . LYS A 1 187 ? 2.002 18.766 20.453 1 91.94 187 LYS A CA 1
ATOM 1528 C C . LYS A 1 187 ? 1.408 19.594 21.594 1 91.94 187 LYS A C 1
ATOM 1530 O O . LYS A 1 187 ? 1.189 19.078 22.688 1 91.94 187 LYS A O 1
ATOM 1535 N N . LYS A 1 188 ? 1.229 20.828 21.328 1 91 188 LYS A N 1
ATOM 1536 C CA . LYS A 1 188 ? 0.611 21.688 22.328 1 91 188 LYS A CA 1
ATOM 1537 C C . LYS A 1 188 ? -0.776 21.188 22.703 1 91 188 LYS A C 1
ATOM 1539 O O . LYS A 1 188 ? -1.137 21.188 23.891 1 91 188 LYS A O 1
ATOM 1544 N N . ILE A 1 189 ? -1.547 20.734 21.781 1 91.62 189 ILE A N 1
ATOM 1545 C CA . ILE A 1 189 ? -2.902 20.25 22.016 1 91.62 189 ILE A CA 1
ATOM 1546 C C . ILE A 1 189 ? -2.855 19 22.891 1 91.62 189 ILE A C 1
ATOM 1548 O O . ILE A 1 189 ? -3.566 18.906 23.891 1 91.62 189 ILE A O 1
ATOM 1552 N N . VAL A 1 190 ? -1.995 18.094 22.609 1 92.19 190 VAL A N 1
ATOM 1553 C CA . VAL A 1 190 ? -1.9 16.828 23.344 1 92.19 190 VAL A CA 1
ATOM 1554 C C . VAL A 1 190 ? -1.377 17.078 24.75 1 92.19 190 VAL A C 1
ATOM 1556 O O . VAL A 1 190 ? -1.839 16.469 25.719 1 92.19 190 VAL A O 1
ATOM 1559 N N . LYS A 1 191 ? -0.429 17.953 24.875 1 90.62 191 LYS A N 1
ATOM 1560 C CA . LYS A 1 191 ? 0.143 18.281 26.172 1 90.62 191 LYS A CA 1
ATOM 1561 C C . LYS A 1 191 ? -0.914 18.875 27.109 1 90.62 191 LYS A C 1
ATOM 1563 O O . LYS A 1 191 ? -0.816 18.75 28.328 1 90.62 191 LYS A O 1
ATOM 1568 N N . SER A 1 192 ? -1.89 19.469 26.578 1 89.75 192 SER A N 1
ATOM 1569 C CA . SER A 1 192 ? -2.953 20.078 27.359 1 89.75 192 SER A CA 1
ATOM 1570 C C . SER A 1 192 ? -3.984 19.031 27.797 1 89.75 192 SER A C 1
ATOM 1572 O O . SER A 1 192 ? -4.98 19.375 28.438 1 89.75 192 SER A O 1
ATOM 1574 N N . GLY A 1 193 ? -3.844 17.844 27.281 1 89.88 193 GLY A N 1
ATOM 1575 C CA . GLY A 1 193 ? -4.738 16.781 27.719 1 89.88 193 GLY A CA 1
ATOM 1576 C C . GLY A 1 193 ? -5.848 16.5 26.719 1 89.88 193 GLY A C 1
ATOM 1577 O O . GLY A 1 193 ? -6.766 15.727 27 1 89.88 193 GLY A O 1
ATOM 1578 N N . VAL A 1 194 ? -5.84 17.094 25.641 1 91.25 194 VAL A N 1
ATOM 1579 C CA . VAL A 1 194 ? -6.848 16.906 24.609 1 91.25 194 VAL A CA 1
ATOM 1580 C C . VAL A 1 194 ? -6.418 15.773 23.672 1 91.25 194 VAL A C 1
ATOM 1582 O O . VAL A 1 194 ? -5.281 15.75 23.203 1 91.25 194 VAL A O 1
ATOM 1585 N N . ARG A 1 195 ? -7.328 14.766 23.391 1 91.94 195 ARG A N 1
ATOM 1586 C CA . ARG A 1 195 ? -7.047 13.664 22.484 1 91.94 195 ARG A CA 1
ATOM 1587 C C . ARG A 1 195 ? -7.172 14.102 21.031 1 91.94 195 ARG A C 1
ATOM 1589 O O . ARG A 1 195 ? -8.016 14.938 20.703 1 91.94 195 ARG A O 1
ATOM 1596 N N . VAL A 1 196 ? -6.262 13.609 20.219 1 92.25 196 VAL A N 1
ATOM 1597 C CA . VAL A 1 196 ? -6.285 13.953 18.797 1 92.25 196 VAL A CA 1
ATOM 1598 C C . VAL A 1 196 ? -6.445 12.688 17.953 1 92.25 196 VAL A C 1
ATOM 1600 O O . VAL A 1 196 ? -5.723 11.703 18.156 1 92.25 196 VAL A O 1
ATOM 1603 N N . LEU A 1 197 ? -7.453 12.633 17.047 1 92.81 197 LEU A N 1
ATOM 1604 C CA . LEU A 1 197 ? -7.633 11.594 16.031 1 92.81 197 LEU A CA 1
ATOM 1605 C C . LEU A 1 197 ? -7.293 12.117 14.648 1 92.81 197 LEU A C 1
ATOM 1607 O O . LEU A 1 197 ? -7.934 13.055 14.156 1 92.81 197 LEU A O 1
ATOM 1611 N N . LEU A 1 198 ? -6.238 11.555 14.102 1 92.81 198 LEU A N 1
ATOM 1612 C CA . LEU A 1 198 ? -5.965 11.75 12.688 1 92.81 198 LEU A CA 1
ATOM 1613 C C . LEU A 1 198 ? -6.535 10.609 11.859 1 92.81 198 LEU A C 1
ATOM 1615 O O . LEU A 1 198 ? -6.285 9.438 12.148 1 92.81 198 LEU A O 1
ATOM 1619 N N . TYR A 1 199 ? -7.355 10.922 10.859 1 93.06 199 TYR A N 1
ATOM 1620 C CA . TYR A 1 199 ? -7.871 9.852 10.016 1 93.06 199 TYR A CA 1
ATOM 1621 C C . TYR A 1 199 ? -7.781 10.219 8.539 1 93.06 199 TYR A C 1
ATOM 1623 O O . TYR A 1 199 ? -7.965 11.383 8.172 1 93.06 199 TYR A O 1
ATOM 1631 N N . TYR A 1 200 ? -7.426 9.25 7.691 1 93.06 200 TYR A N 1
ATOM 1632 C CA . TYR A 1 200 ? -7.156 9.422 6.266 1 93.06 200 TYR A CA 1
ATOM 1633 C C . TYR A 1 200 ? -7.797 8.305 5.449 1 93.06 200 TYR A C 1
ATOM 1635 O O . TYR A 1 200 ? -7.832 7.152 5.887 1 93.06 200 TYR A O 1
ATOM 1643 N N . GLY A 1 201 ? -8.312 8.719 4.281 1 90.81 201 GLY A N 1
ATOM 1644 C CA . GLY A 1 201 ? -8.695 7.688 3.334 1 90.81 201 GLY A CA 1
ATOM 1645 C C . GLY A 1 201 ? -7.504 6.988 2.701 1 90.81 201 GLY A C 1
ATOM 1646 O O . GLY A 1 201 ? -6.523 7.633 2.33 1 90.81 201 GLY A O 1
ATOM 1647 N N . ASP A 1 202 ? -7.57 5.676 2.504 1 88.25 202 ASP A N 1
ATOM 1648 C CA . ASP A 1 202 ? -6.473 4.871 1.979 1 88.25 202 ASP A CA 1
ATOM 1649 C C . ASP A 1 202 ? -6.117 5.285 0.554 1 88.25 202 ASP A C 1
ATOM 1651 O O . ASP A 1 202 ? -4.961 5.176 0.14 1 88.25 202 ASP A O 1
ATOM 1655 N N . THR A 1 203 ? -7.156 5.773 -0.144 1 90.5 203 THR A N 1
ATOM 1656 C CA . THR A 1 203 ? -6.934 6.023 -1.563 1 90.5 203 THR A CA 1
ATOM 1657 C C . THR A 1 203 ? -7.113 7.504 -1.888 1 90.5 203 THR A C 1
ATOM 1659 O O . THR A 1 203 ? -7.359 7.867 -3.041 1 90.5 203 THR A O 1
ATOM 1662 N N . ASP A 1 204 ? -7.125 8.312 -0.86 1 90.56 204 ASP A N 1
ATOM 1663 C CA . ASP A 1 204 ? -7.105 9.75 -1.094 1 90.56 204 ASP A CA 1
ATOM 1664 C C . ASP A 1 204 ? -5.812 10.18 -1.781 1 90.56 204 ASP A C 1
ATOM 1666 O O . ASP A 1 204 ? -4.727 9.711 -1.424 1 90.56 204 ASP A O 1
ATOM 1670 N N . VAL A 1 205 ? -5.984 11.141 -2.715 1 87.31 205 VAL A N 1
ATOM 1671 C CA . VAL A 1 205 ? -4.824 11.5 -3.521 1 87.31 205 VAL A CA 1
ATOM 1672 C C . VAL A 1 205 ? -4.219 12.805 -3.006 1 87.31 205 VAL A C 1
ATOM 1674 O O . VAL A 1 205 ? -2.998 12.969 -2.994 1 87.31 205 VAL A O 1
ATOM 1677 N N . ILE A 1 206 ? -4.965 13.828 -2.604 1 86 206 ILE A N 1
ATOM 1678 C CA . ILE A 1 206 ? -4.496 15.164 -2.258 1 86 206 ILE A CA 1
ATOM 1679 C C . ILE A 1 206 ? -3.682 15.109 -0.968 1 86 206 ILE A C 1
ATOM 1681 O O . ILE A 1 206 ? -2.518 15.516 -0.945 1 86 206 ILE A O 1
ATOM 1685 N N . CYS A 1 207 ? -4.285 14.664 0.118 1 90.12 207 CYS A N 1
ATOM 1686 C CA . CYS A 1 207 ? -3.637 14.43 1.402 1 90.12 207 CYS A CA 1
ATOM 1687 C C . CYS A 1 207 ? -3.674 12.953 1.771 1 90.12 207 CYS A C 1
ATOM 1689 O O . CYS A 1 207 ? -4.465 12.539 2.623 1 90.12 207 CYS A O 1
ATOM 1691 N N . GLN A 1 208 ? -2.756 12.297 1.192 1 92.31 208 GLN A N 1
ATOM 1692 C CA . GLN A 1 208 ? -2.826 10.836 1.274 1 92.31 208 GLN A CA 1
ATOM 1693 C C . GLN A 1 208 ? -2.303 10.336 2.617 1 92.31 208 GLN A C 1
ATOM 1695 O O . GLN A 1 208 ? -1.631 11.078 3.342 1 92.31 208 GLN A O 1
ATOM 1700 N N . PHE A 1 209 ? -2.627 9.102 2.945 1 93.06 209 PHE A N 1
ATOM 1701 C CA . PHE A 1 209 ? -2.539 8.555 4.293 1 93.06 209 PHE A CA 1
ATOM 1702 C C . PHE A 1 209 ? -1.085 8.375 4.711 1 93.06 209 PHE A C 1
ATOM 1704 O O . PHE A 1 209 ? -0.762 8.453 5.898 1 93.06 209 PHE A O 1
ATOM 1711 N N . LEU A 1 210 ? -0.13 8.07 3.852 1 93.94 210 LEU A N 1
ATOM 1712 C CA . LEU A 1 210 ? 1.268 7.867 4.219 1 93.94 210 LEU A CA 1
ATOM 1713 C C . LEU A 1 210 ? 1.831 9.102 4.922 1 93.94 210 LEU A C 1
ATOM 1715 O O . LEU A 1 210 ? 2.584 8.977 5.891 1 93.94 210 LEU A O 1
ATOM 1719 N N . SER A 1 211 ? 1.493 10.312 4.383 1 92.69 211 SER A N 1
ATOM 1720 C CA . SER A 1 211 ? 1.95 11.555 5.004 1 92.69 211 SER A CA 1
ATOM 1721 C C . SER A 1 211 ? 1.4 11.695 6.418 1 92.69 211 SER A C 1
ATOM 1723 O O . SER A 1 211 ? 2.107 12.141 7.324 1 92.69 211 SER A O 1
ATOM 1725 N N . GLY A 1 212 ? 0.106 11.289 6.613 1 92.12 212 GLY A N 1
ATOM 1726 C CA . GLY A 1 212 ? -0.511 11.359 7.926 1 92.12 212 GLY A CA 1
ATOM 1727 C C . GLY A 1 212 ? 0.111 10.414 8.938 1 92.12 212 GLY A C 1
ATOM 1728 O O . GLY A 1 212 ? 0.371 10.797 10.078 1 92.12 212 GLY A O 1
ATOM 1729 N N . GLN A 1 213 ? 0.331 9.188 8.516 1 91.25 213 GLN A N 1
ATOM 1730 C CA . GLN A 1 213 ? 0.932 8.211 9.422 1 91.25 213 GLN A CA 1
ATOM 1731 C C . GLN A 1 213 ? 2.352 8.609 9.805 1 91.25 213 GLN A C 1
ATOM 1733 O O . GLN A 1 213 ? 2.742 8.492 10.969 1 91.25 213 GLN A O 1
ATOM 1738 N N . LYS A 1 214 ? 3.117 9.008 8.844 1 91.56 214 LYS A N 1
ATOM 1739 C CA . LYS A 1 214 ? 4.484 9.43 9.125 1 91.56 214 LYS A CA 1
ATOM 1740 C C . LYS A 1 214 ? 4.504 10.664 10.031 1 91.56 214 LYS A C 1
ATOM 1742 O O . LYS A 1 214 ? 5.398 10.812 10.867 1 91.56 214 LYS A O 1
ATOM 1747 N N . PHE A 1 215 ? 3.639 11.641 9.789 1 92.5 215 PHE A N 1
ATOM 1748 C CA . PHE A 1 215 ? 3.523 12.82 10.633 1 92.5 215 PHE A CA 1
ATOM 1749 C C . PHE A 1 215 ? 3.254 12.422 12.078 1 92.5 215 PHE A C 1
ATOM 1751 O O . PHE A 1 215 ? 3.906 12.922 13 1 92.5 215 PHE A O 1
ATOM 1758 N N . ALA A 1 216 ? 2.281 11.477 12.266 1 91.5 216 ALA A N 1
ATOM 1759 C CA . ALA A 1 216 ? 1.96 11.008 13.609 1 91.5 216 ALA A CA 1
ATOM 1760 C C . ALA A 1 216 ? 3.189 10.422 14.289 1 91.5 216 ALA A C 1
ATOM 1762 O O . ALA A 1 216 ? 3.412 10.641 15.484 1 91.5 216 ALA A O 1
ATOM 1763 N N . ASP A 1 217 ? 3.965 9.727 13.57 1 88 217 ASP A N 1
ATOM 1764 C CA . ASP A 1 217 ? 5.164 9.094 14.109 1 88 217 ASP A CA 1
ATOM 1765 C C . ASP A 1 217 ? 6.203 10.133 14.508 1 88 217 ASP A C 1
ATOM 1767 O O . ASP A 1 217 ? 6.945 9.938 15.477 1 88 217 ASP A O 1
ATOM 1771 N N . THR A 1 218 ? 6.289 11.195 13.773 1 86.56 218 THR A N 1
ATOM 1772 C CA . THR A 1 218 ? 7.309 12.203 14.023 1 86.56 218 THR A CA 1
ATOM 1773 C C . THR A 1 218 ? 6.98 13 15.281 1 86.56 218 THR A C 1
ATOM 1775 O O . THR A 1 218 ? 7.848 13.672 15.844 1 86.56 218 THR A O 1
ATOM 1778 N N . LEU A 1 219 ? 5.746 12.977 15.703 1 89.19 219 LEU A N 1
ATOM 1779 C CA . LEU A 1 219 ? 5.34 13.75 16.875 1 89.19 219 LEU A CA 1
ATOM 1780 C C . LEU A 1 219 ? 5.977 13.203 18.141 1 89.19 219 LEU A C 1
ATOM 1782 O O . LEU A 1 219 ? 6.074 13.906 19.156 1 89.19 219 LEU A O 1
ATOM 1786 N N . GLY A 1 220 ? 6.41 11.992 18.125 1 84.5 220 GLY A N 1
ATOM 1787 C CA . GLY A 1 220 ? 7.027 11.391 19.297 1 84.5 220 GLY A CA 1
ATOM 1788 C C . GLY A 1 220 ? 6.051 11.164 20.438 1 84.5 220 GLY A C 1
ATOM 1789 O O . GLY A 1 220 ? 6.441 11.172 21.609 1 84.5 220 GLY A O 1
ATOM 1790 N N . LEU A 1 221 ? 4.789 11.062 20.109 1 84.06 221 LEU A N 1
ATOM 1791 C CA . LEU A 1 221 ? 3.725 10.836 21.078 1 84.06 221 LEU A CA 1
ATOM 1792 C C . LEU A 1 221 ? 3.23 9.391 21 1 84.06 221 LEU A C 1
ATOM 1794 O O . LEU A 1 221 ? 3.494 8.688 20.031 1 84.06 221 LEU A O 1
ATOM 1798 N N . LYS A 1 222 ? 2.58 9.047 22.094 1 76.69 222 LYS A N 1
ATOM 1799 C CA . LYS A 1 222 ? 1.93 7.742 22.062 1 76.69 222 LYS A CA 1
ATOM 1800 C C . LYS A 1 222 ? 0.827 7.707 21 1 76.69 222 LYS A C 1
ATOM 1802 O O . LYS A 1 222 ? -0.043 8.578 20.984 1 76.69 222 LYS A O 1
ATOM 1807 N N . THR A 1 223 ? 1.046 6.828 20.078 1 77.31 223 THR A N 1
ATOM 1808 C CA . THR A 1 223 ? 0.085 6.738 18.984 1 77.31 223 THR A CA 1
ATOM 1809 C C . THR A 1 223 ? -0.538 5.348 18.938 1 77.31 223 THR A C 1
ATOM 1811 O O . THR A 1 223 ? 0.086 4.363 19.344 1 77.31 223 THR A O 1
ATOM 1814 N N . MET A 1 224 ? -1.861 5.434 18.75 1 69.75 224 MET A N 1
ATOM 1815 C CA . MET A 1 224 ? -2.582 4.207 18.422 1 69.75 224 MET A CA 1
ATOM 1816 C C . MET A 1 224 ? -2.961 4.184 16.938 1 69.75 224 MET A C 1
ATOM 1818 O O . MET A 1 224 ? -3.523 5.152 16.422 1 69.75 224 MET A O 1
ATOM 1822 N N . PHE A 1 225 ? -2.486 3.15 16.281 1 72.5 225 PHE A N 1
ATOM 1823 C CA . PHE A 1 225 ? -2.801 2.961 14.875 1 72.5 225 PHE A CA 1
ATOM 1824 C C . PHE A 1 225 ? -4 2.033 14.711 1 72.5 225 PHE A C 1
ATOM 1826 O O . PHE A 1 225 ? -4.117 1.03 15.414 1 72.5 225 PHE A O 1
ATOM 1833 N N . MET A 1 226 ? -4.957 2.574 13.883 1 66.44 226 MET A N 1
ATOM 1834 C CA . MET A 1 226 ? -6.137 1.76 13.594 1 66.44 226 MET A CA 1
ATOM 1835 C C . MET A 1 226 ? -6.52 1.855 12.125 1 66.44 226 MET A C 1
ATOM 1837 O O . MET A 1 226 ? -6.301 2.887 11.484 1 66.44 226 MET A O 1
ATOM 1841 N N . THR A 1 227 ? -6.93 0.691 11.609 1 59.56 227 THR A N 1
ATOM 1842 C CA . THR A 1 227 ? -7.555 0.658 10.289 1 59.56 227 THR A CA 1
ATOM 1843 C C . THR A 1 227 ? -9.047 0.37 10.406 1 59.56 227 THR A C 1
ATOM 1845 O O . THR A 1 227 ? -9.469 -0.428 11.25 1 59.56 227 THR A O 1
ATOM 1848 N N . ILE A 1 228 ? -9.82 1.252 9.734 1 58.59 228 ILE A N 1
ATOM 1849 C CA . ILE A 1 228 ? -11.266 1.035 9.797 1 58.59 228 ILE A CA 1
ATOM 1850 C C . ILE A 1 228 ? -11.773 0.589 8.43 1 58.59 228 ILE A C 1
ATOM 1852 O O . ILE A 1 228 ? -11.312 1.081 7.395 1 58.59 228 ILE A O 1
ATOM 1856 N N . MET B 1 1 ? 3.271 -23.562 -21.984 1 70.94 1 MET B N 1
ATOM 1857 C CA . MET B 1 1 ? 3.785 -22.656 -23.016 1 70.94 1 MET B CA 1
ATOM 1858 C C . MET B 1 1 ? 5.145 -23.125 -23.516 1 70.94 1 MET B C 1
ATOM 1860 O O . MET B 1 1 ? 5.32 -23.359 -24.719 1 70.94 1 MET B O 1
ATOM 1864 N N . VAL B 1 2 ? 6.062 -23.562 -22.719 1 74.81 2 VAL B N 1
ATOM 1865 C CA . VAL B 1 2 ? 7.398 -24 -23.125 1 74.81 2 VAL B CA 1
ATOM 1866 C C . VAL B 1 2 ? 7.309 -25.297 -23.922 1 74.81 2 VAL B C 1
ATOM 1868 O O . VAL B 1 2 ? 8.055 -25.484 -24.891 1 74.81 2 VAL B O 1
ATOM 1871 N N . LYS B 1 3 ? 6.305 -25.969 -23.625 1 80.38 3 LYS B N 1
ATOM 1872 C CA . LYS B 1 3 ? 6.109 -27.203 -24.359 1 80.38 3 LYS B CA 1
ATOM 1873 C C . LYS B 1 3 ? 5.695 -26.938 -25.797 1 80.38 3 LYS B C 1
ATOM 1875 O O . LYS B 1 3 ? 6.062 -27.688 -26.703 1 80.38 3 LYS B O 1
ATOM 1880 N N . ILE B 1 4 ? 4.91 -25.906 -25.906 1 80.56 4 ILE B N 1
ATOM 1881 C CA . ILE B 1 4 ? 4.52 -25.516 -27.266 1 80.56 4 ILE B CA 1
ATOM 1882 C C . ILE B 1 4 ? 5.75 -25.094 -28.062 1 80.56 4 ILE B C 1
ATOM 1884 O O . ILE B 1 4 ? 5.93 -25.516 -29.203 1 80.56 4 ILE B O 1
ATOM 1888 N N . LEU B 1 5 ? 6.652 -24.359 -27.422 1 83.44 5 LEU B N 1
ATOM 1889 C CA . LEU B 1 5 ? 7.863 -23.891 -28.094 1 83.44 5 LEU B CA 1
ATOM 1890 C C . LEU B 1 5 ? 8.773 -25.062 -28.438 1 83.44 5 LEU B C 1
ATOM 1892 O O . LEU B 1 5 ? 9.336 -25.109 -29.531 1 83.44 5 LEU B O 1
ATOM 1896 N N . ASP B 1 6 ? 8.812 -26.016 -27.594 1 84.56 6 ASP B N 1
ATOM 1897 C CA . ASP B 1 6 ? 9.68 -27.172 -27.797 1 84.56 6 ASP B CA 1
ATOM 1898 C C . ASP B 1 6 ? 9.141 -28.094 -28.891 1 84.56 6 ASP B C 1
ATOM 1900 O O . ASP B 1 6 ? 9.898 -28.812 -29.531 1 84.56 6 ASP B O 1
ATOM 1904 N N . GLY B 1 7 ? 7.832 -27.984 -29.078 1 82.44 7 GLY B N 1
ATOM 1905 C CA . GLY B 1 7 ? 7.195 -28.844 -30.062 1 82.44 7 GLY B CA 1
ATOM 1906 C C . GLY B 1 7 ? 7.008 -28.188 -31.406 1 82.44 7 GLY B C 1
ATOM 1907 O O . GLY B 1 7 ? 6.387 -28.75 -32.312 1 82.44 7 GLY B O 1
ATOM 1908 N N . MET B 1 8 ? 7.633 -26.984 -31.578 1 79.94 8 MET B N 1
ATOM 1909 C CA . MET B 1 8 ? 7.402 -26.203 -32.781 1 79.94 8 MET B CA 1
ATOM 1910 C C . MET B 1 8 ? 7.973 -26.922 -34 1 79.94 8 MET B C 1
ATOM 1912 O O . MET B 1 8 ? 7.512 -26.703 -35.125 1 79.94 8 MET B O 1
ATOM 1916 N N . ASP B 1 9 ? 8.953 -27.766 -33.781 1 81.88 9 ASP B N 1
ATOM 1917 C CA . ASP B 1 9 ? 9.531 -28.516 -34.906 1 81.88 9 ASP B CA 1
ATOM 1918 C C . ASP B 1 9 ? 8.578 -29.609 -35.375 1 81.88 9 ASP B C 1
ATOM 1920 O O . ASP B 1 9 ? 8.617 -29.984 -36.562 1 81.88 9 ASP B O 1
ATOM 1924 N N . VAL B 1 10 ? 7.727 -30 -34.5 1 85.75 10 VAL B N 1
ATOM 1925 C CA . VAL B 1 10 ? 6.766 -31.062 -34.812 1 85.75 10 VAL B CA 1
ATOM 1926 C C . VAL B 1 10 ? 5.457 -30.438 -35.281 1 85.75 10 VAL B C 1
ATOM 1928 O O . VAL B 1 10 ? 4.887 -30.875 -36.281 1 85.75 10 VAL B O 1
ATOM 1931 N N . PHE B 1 11 ? 4.938 -29.438 -34.594 1 83.88 11 PHE B N 1
ATOM 1932 C CA . PHE B 1 11 ? 3.705 -28.734 -34.906 1 83.88 11 PHE B CA 1
ATOM 1933 C C . PHE B 1 11 ? 3.926 -27.219 -34.875 1 83.88 11 PHE B C 1
ATOM 1935 O O . PHE B 1 11 ? 3.959 -26.625 -33.812 1 83.88 11 PHE B O 1
ATOM 1942 N N . LYS B 1 12 ? 3.939 -26.672 -36.125 1 82.12 12 LYS B N 1
ATOM 1943 C CA . LYS B 1 12 ? 4.195 -25.25 -36.219 1 82.12 12 LYS B CA 1
ATOM 1944 C C . LYS B 1 12 ? 2.945 -24.438 -35.844 1 82.12 12 LYS B C 1
ATOM 1946 O O . LYS B 1 12 ? 1.862 -24.703 -36.375 1 82.12 12 LYS B O 1
ATOM 1951 N N . ILE B 1 13 ? 3.055 -23.734 -34.781 1 85.25 13 ILE B N 1
ATOM 1952 C CA . ILE B 1 13 ? 2.018 -22.766 -34.406 1 85.25 13 ILE B CA 1
ATOM 1953 C C . ILE B 1 13 ? 2.561 -21.344 -34.562 1 85.25 13 ILE B C 1
ATOM 1955 O O . ILE B 1 13 ? 3.723 -21.078 -34.25 1 85.25 13 ILE B O 1
ATOM 1959 N N . ASN B 1 14 ? 1.744 -20.422 -35.25 1 87.38 14 ASN B N 1
ATOM 1960 C CA . ASN B 1 14 ? 2.121 -19.016 -35.344 1 87.38 14 ASN B CA 1
ATOM 1961 C C . ASN B 1 14 ? 1.891 -18.281 -34.031 1 87.38 14 ASN B C 1
ATOM 1963 O O . ASN B 1 14 ? 1.029 -17.391 -33.969 1 87.38 14 ASN B O 1
ATOM 1967 N N . LEU B 1 15 ? 2.686 -18.734 -33.094 1 89.25 15 LEU B N 1
ATOM 1968 C CA . LEU B 1 15 ? 2.59 -18.109 -31.781 1 89.25 15 LEU B CA 1
ATOM 1969 C C . LEU B 1 15 ? 3.275 -16.734 -31.781 1 89.25 15 LEU B C 1
ATOM 1971 O O . LEU B 1 15 ? 4.492 -16.656 -31.953 1 89.25 15 LEU B O 1
ATOM 1975 N N . LYS B 1 16 ? 2.434 -15.594 -31.578 1 91.25 16 LYS B N 1
ATOM 1976 C CA . LYS B 1 16 ? 2.961 -14.234 -31.672 1 91.25 16 LYS B CA 1
ATOM 1977 C C . LYS B 1 16 ? 3.148 -13.617 -30.297 1 91.25 16 LYS B C 1
ATOM 1979 O O . LYS B 1 16 ? 3.938 -12.68 -30.125 1 91.25 16 LYS B O 1
ATOM 1984 N N . GLY B 1 17 ? 2.395 -14.148 -29.406 1 92.5 17 GLY B N 1
ATOM 1985 C CA . GLY B 1 17 ? 2.492 -13.555 -28.094 1 92.5 17 GLY B CA 1
ATOM 1986 C C . GLY B 1 17 ? 1.696 -14.305 -27.031 1 92.5 17 GLY B C 1
ATOM 1987 O O . GLY B 1 17 ? 0.887 -15.18 -27.375 1 92.5 17 GLY B O 1
ATOM 1988 N N . ILE B 1 18 ? 1.992 -14.039 -25.812 1 91.69 18 ILE B N 1
ATOM 1989 C CA . ILE B 1 18 ? 1.221 -14.57 -24.688 1 91.69 18 ILE B CA 1
ATOM 1990 C C . ILE B 1 18 ? 0.903 -13.445 -23.703 1 91.69 18 ILE B C 1
ATOM 1992 O O . ILE B 1 18 ? 1.641 -12.461 -23.609 1 91.69 18 ILE B O 1
ATOM 1996 N N . ALA B 1 19 ? -0.285 -13.602 -23.047 1 93.5 19 ALA B N 1
ATOM 1997 C CA . ALA B 1 19 ? -0.697 -12.703 -21.969 1 93.5 19 ALA B CA 1
ATOM 1998 C C . ALA B 1 19 ? -0.944 -13.477 -20.672 1 93.5 19 ALA B C 1
ATOM 2000 O O . ALA B 1 19 ? -1.612 -14.508 -20.688 1 93.5 19 ALA B O 1
ATOM 2001 N N . VAL B 1 20 ? -0.263 -13.016 -19.625 1 92.19 20 VAL B N 1
ATOM 2002 C CA . VAL B 1 20 ? -0.423 -13.617 -18.297 1 92.19 20 VAL B CA 1
ATOM 2003 C C . VAL B 1 20 ? -0.997 -12.578 -17.328 1 92.19 20 VAL B C 1
ATOM 2005 O O . VAL B 1 20 ? -0.336 -11.594 -17 1 92.19 20 VAL B O 1
ATOM 2008 N N . GLY B 1 21 ? -2.199 -12.828 -16.875 1 92.06 21 GLY B N 1
ATOM 2009 C CA . GLY B 1 21 ? -2.857 -11.945 -15.93 1 92.06 21 GLY B CA 1
ATOM 2010 C C . GLY B 1 21 ? -2.822 -12.469 -14.5 1 92.06 21 GLY B C 1
ATOM 2011 O O . GLY B 1 21 ? -3.154 -13.625 -14.25 1 92.06 21 GLY B O 1
ATOM 2012 N N . ASN B 1 22 ? -2.338 -11.586 -13.672 1 90.38 22 ASN B N 1
ATOM 2013 C CA . ASN B 1 22 ? -2.309 -11.914 -12.25 1 90.38 22 ASN B CA 1
ATOM 2014 C C . ASN B 1 22 ? -1.674 -13.281 -12 1 90.38 22 ASN B C 1
ATOM 2016 O O . ASN B 1 22 ? -2.219 -14.094 -11.258 1 90.38 22 ASN B O 1
ATOM 2020 N N . GLY B 1 23 ? -0.609 -13.578 -12.734 1 88.81 23 GLY B N 1
ATOM 2021 C CA . GLY B 1 23 ? 0.071 -14.852 -12.578 1 88.81 23 GLY B CA 1
ATOM 2022 C C . GLY B 1 23 ? 1.022 -14.875 -11.398 1 88.81 23 GLY B C 1
ATOM 2023 O O . GLY B 1 23 ? 1.675 -13.875 -11.094 1 88.81 23 GLY B O 1
ATOM 2024 N N . LEU B 1 24 ? 1.08 -16.062 -10.773 1 88.62 24 LEU B N 1
ATOM 2025 C CA . LEU B 1 24 ? 2.141 -16.266 -9.797 1 88.62 24 LEU B CA 1
ATOM 2026 C C . LEU B 1 24 ? 3.469 -16.547 -10.484 1 88.62 24 LEU B C 1
ATOM 2028 O O . LEU B 1 24 ? 3.74 -17.688 -10.875 1 88.62 24 LEU B O 1
ATOM 2032 N N . VAL B 1 25 ? 4.289 -15.57 -10.555 1 89.69 25 VAL B N 1
ATOM 2033 C CA . VAL B 1 25 ? 5.523 -15.703 -11.32 1 89.69 25 VAL B CA 1
ATOM 2034 C C . VAL B 1 25 ? 6.688 -16 -10.375 1 89.69 25 VAL B C 1
ATOM 2036 O O . VAL B 1 25 ? 7.707 -16.547 -10.797 1 89.69 25 VAL B O 1
ATOM 2039 N N . SER B 1 26 ? 6.594 -15.641 -9.125 1 89.56 26 SER B N 1
ATOM 2040 C CA . SER B 1 26 ? 7.609 -15.891 -8.109 1 89.56 26 SER B CA 1
ATOM 2041 C C . SER B 1 26 ? 7.012 -15.844 -6.707 1 89.56 26 SER B C 1
ATOM 2043 O O . SER B 1 26 ? 6.586 -14.781 -6.242 1 89.56 26 SER B O 1
ATOM 2045 N N . ASP B 1 27 ? 6.996 -16.969 -6.137 1 86.19 27 ASP B N 1
ATOM 2046 C CA . ASP B 1 27 ? 6.48 -17.031 -4.77 1 86.19 27 ASP B CA 1
ATOM 2047 C C . ASP B 1 27 ? 7.355 -16.219 -3.82 1 86.19 27 ASP B C 1
ATOM 2049 O O . ASP B 1 27 ? 6.844 -15.57 -2.9 1 86.19 27 ASP B O 1
ATOM 2053 N N . SER B 1 28 ? 8.688 -16.266 -3.986 1 87.75 28 SER B N 1
ATOM 2054 C CA . SER B 1 28 ? 9.617 -15.516 -3.141 1 87.75 28 SER B CA 1
ATOM 2055 C C . SER B 1 28 ? 9.43 -14.008 -3.307 1 87.75 28 SER B C 1
ATOM 2057 O O . SER B 1 28 ? 9.5 -13.258 -2.33 1 87.75 28 SER B O 1
ATOM 2059 N N . LEU B 1 29 ? 9.133 -13.594 -4.551 1 90.5 29 LEU B N 1
ATOM 2060 C CA . LEU B 1 29 ? 8.922 -12.172 -4.777 1 90.5 29 LEU B CA 1
ATOM 2061 C C . LEU B 1 29 ? 7.605 -11.711 -4.152 1 90.5 29 LEU B C 1
ATOM 2063 O O . LEU B 1 29 ? 7.508 -10.586 -3.666 1 90.5 29 LEU B O 1
ATOM 2067 N N . LEU B 1 30 ? 6.676 -12.516 -4.23 1 91.12 30 LEU B N 1
ATOM 2068 C CA . LEU B 1 30 ? 5.406 -12.188 -3.592 1 91.12 30 LEU B CA 1
ATOM 2069 C C . LEU B 1 30 ? 5.582 -12.016 -2.086 1 91.12 30 LEU B C 1
ATOM 2071 O O . LEU B 1 30 ? 5.094 -11.047 -1.503 1 91.12 30 LEU B O 1
ATOM 2075 N N . ARG B 1 31 ? 6.234 -12.961 -1.51 1 89.06 31 ARG B N 1
ATOM 2076 C CA . ARG B 1 31 ? 6.52 -12.898 -0.081 1 89.06 31 ARG B CA 1
ATOM 2077 C C . ARG B 1 31 ? 7.289 -11.625 0.269 1 89.06 31 ARG B C 1
ATOM 2079 O O . ARG B 1 31 ? 7.008 -10.984 1.283 1 89.06 31 ARG B O 1
ATOM 2086 N N . ASP B 1 32 ? 8.211 -11.273 -0.552 1 92.69 32 ASP B N 1
ATOM 2087 C CA . ASP B 1 32 ? 9.094 -10.141 -0.285 1 92.69 32 ASP B CA 1
ATOM 2088 C C . ASP B 1 32 ? 8.375 -8.812 -0.501 1 92.69 32 ASP B C 1
ATOM 2090 O O . ASP B 1 32 ? 8.758 -7.793 0.065 1 92.69 32 ASP B O 1
ATOM 2094 N N . THR B 1 33 ? 7.309 -8.773 -1.318 1 94.38 33 THR B N 1
ATOM 2095 C CA . THR B 1 33 ? 6.672 -7.516 -1.688 1 94.38 33 THR B CA 1
ATOM 2096 C C . THR B 1 33 ? 5.379 -7.312 -0.904 1 94.38 33 THR B C 1
ATOM 2098 O O . THR B 1 33 ? 4.875 -6.191 -0.808 1 94.38 33 THR B O 1
ATOM 2101 N N . ASN B 1 34 ? 4.848 -8.328 -0.278 1 94.12 34 ASN B N 1
ATOM 2102 C CA . ASN B 1 34 ? 3.582 -8.227 0.438 1 94.12 34 ASN B CA 1
ATOM 2103 C C . ASN B 1 34 ? 3.664 -7.227 1.589 1 94.12 34 ASN B C 1
ATOM 2105 O O . ASN B 1 34 ? 2.713 -6.488 1.844 1 94.12 34 ASN B O 1
ATOM 2109 N N . PRO B 1 35 ? 4.844 -7.188 2.348 1 93.69 35 PRO B N 1
ATOM 2110 C CA . PRO B 1 35 ? 4.926 -6.18 3.41 1 93.69 35 PRO B CA 1
ATOM 2111 C C . PRO B 1 35 ? 4.816 -4.754 2.879 1 93.69 35 PRO B C 1
ATOM 2113 O O . PRO B 1 35 ? 4.105 -3.928 3.457 1 93.69 35 PRO B O 1
ATOM 2116 N N . LEU B 1 36 ? 5.52 -4.473 1.764 1 93.75 36 LEU B N 1
ATOM 2117 C CA . LEU B 1 36 ? 5.418 -3.152 1.151 1 93.75 36 LEU B CA 1
ATOM 2118 C C . LEU B 1 36 ? 3.998 -2.891 0.657 1 93.75 36 LEU B C 1
ATOM 2120 O O . LEU B 1 36 ? 3.486 -1.776 0.786 1 93.75 36 LEU B O 1
ATOM 2124 N N . PHE B 1 37 ? 3.332 -3.85 0.015 1 93.75 37 PHE B N 1
ATOM 2125 C CA . PHE B 1 37 ? 1.959 -3.727 -0.459 1 93.75 37 PHE B CA 1
ATOM 2126 C C . PHE B 1 37 ? 1.015 -3.404 0.692 1 93.75 37 PHE B C 1
ATOM 2128 O O . PHE B 1 37 ? 0.2 -2.484 0.594 1 93.75 37 PHE B O 1
ATOM 2135 N N . ALA B 1 38 ? 1.137 -4.137 1.809 1 92.38 38 ALA B N 1
ATOM 2136 C CA . ALA B 1 38 ? 0.296 -3.922 2.982 1 92.38 38 ALA B CA 1
ATOM 2137 C C . ALA B 1 38 ? 0.518 -2.531 3.572 1 92.38 38 ALA B C 1
ATOM 2139 O O . ALA B 1 38 ? -0.441 -1.827 3.895 1 92.38 38 ALA B O 1
ATOM 2140 N N . TYR B 1 39 ? 1.783 -2.164 3.74 1 91.94 39 TYR B N 1
ATOM 2141 C CA . TYR B 1 39 ? 2.135 -0.865 4.301 1 91.94 39 TYR B CA 1
ATOM 2142 C C . TYR B 1 39 ? 1.604 0.267 3.43 1 91.94 39 TYR B C 1
ATOM 2144 O O . TYR B 1 39 ? 1.004 1.219 3.934 1 91.94 39 TYR B O 1
ATOM 2152 N N . SER B 1 40 ? 1.764 0.151 2.104 1 92 40 SER B N 1
ATOM 2153 C CA . SER B 1 40 ? 1.46 1.236 1.176 1 92 40 SER B CA 1
ATOM 2154 C C . SER B 1 40 ? -0.038 1.327 0.904 1 92 40 SER B C 1
ATOM 2156 O O . SER B 1 40 ? -0.5 2.27 0.258 1 92 40 SER B O 1
ATOM 2158 N N . HIS B 1 41 ? -0.806 0.419 1.372 1 91.81 41 HIS B N 1
ATOM 2159 C CA . HIS B 1 41 ? -2.26 0.498 1.273 1 91.81 41 HIS B CA 1
ATOM 2160 C C . HIS B 1 41 ? -2.893 0.738 2.641 1 91.81 41 HIS B C 1
ATOM 2162 O O . HIS B 1 41 ? -4.098 0.544 2.814 1 91.81 41 HIS B O 1
ATOM 2168 N N . GLY B 1 42 ? -2.051 1.115 3.621 1 88.62 42 GLY B N 1
ATOM 2169 C CA . GLY B 1 42 ? -2.549 1.604 4.898 1 88.62 42 GLY B CA 1
ATOM 2170 C C . GLY B 1 42 ? -2.877 0.491 5.875 1 88.62 42 GLY B C 1
ATOM 2171 O O . GLY B 1 42 ? -3.6 0.708 6.852 1 88.62 42 GLY B O 1
ATOM 2172 N N . LEU B 1 43 ? -2.357 -0.707 5.688 1 87.81 43 LEU B N 1
ATOM 2173 C CA . LEU B 1 43 ? -2.723 -1.864 6.496 1 87.81 43 LEU B CA 1
ATOM 2174 C C . LEU B 1 43 ? -1.639 -2.172 7.523 1 87.81 43 LEU B C 1
ATOM 2176 O O . LEU B 1 43 ? -1.777 -3.105 8.32 1 87.81 43 LEU B O 1
ATOM 2180 N N . TYR B 1 44 ? -0.603 -1.444 7.543 1 86.25 44 TYR B N 1
ATOM 2181 C CA . TYR B 1 44 ? 0.533 -1.678 8.43 1 86.25 44 TYR B CA 1
ATOM 2182 C C . TYR B 1 44 ? 1.046 -0.368 9.016 1 86.25 44 TYR B C 1
ATOM 2184 O O . TYR B 1 44 ? 1.209 0.62 8.289 1 86.25 44 TYR B O 1
ATOM 2192 N N . ASP B 1 45 ? 1.22 -0.358 10.312 1 85.94 45 ASP B N 1
ATOM 2193 C CA . ASP B 1 45 ? 1.655 0.828 11.039 1 85.94 45 ASP B CA 1
ATOM 2194 C C . ASP B 1 45 ? 3.039 1.28 10.578 1 85.94 45 ASP B C 1
ATOM 2196 O O . ASP B 1 45 ? 3.922 0.453 10.344 1 85.94 45 ASP B O 1
ATOM 2200 N N . ASP B 1 46 ? 3.23 2.566 10.484 1 88.5 46 ASP B N 1
ATOM 2201 C CA . ASP B 1 46 ? 4.473 3.145 9.977 1 88.5 46 ASP B CA 1
ATOM 2202 C C . ASP B 1 46 ? 5.664 2.725 10.836 1 88.5 46 ASP B C 1
ATOM 2204 O O . ASP B 1 46 ? 6.691 2.293 10.312 1 88.5 46 ASP B O 1
ATOM 2208 N N . GLU B 1 47 ? 5.566 2.957 12.102 1 87.12 47 GLU B N 1
ATOM 2209 C CA . GLU B 1 47 ? 6.66 2.619 13 1 87.12 47 GLU B CA 1
ATOM 2210 C C . GLU B 1 47 ? 6.977 1.127 12.953 1 87.12 47 GLU B C 1
ATOM 2212 O O . GLU B 1 47 ? 8.148 0.735 12.945 1 87.12 47 GLU B O 1
ATOM 2217 N N . GLU B 1 48 ? 5.926 0.273 12.969 1 87.38 48 GLU B N 1
ATOM 2218 C CA . GLU B 1 48 ? 6.117 -1.172 12.898 1 87.38 48 GLU B CA 1
ATOM 2219 C C . GLU B 1 48 ? 6.789 -1.574 11.586 1 87.38 48 GLU B C 1
ATOM 2221 O O . GLU B 1 48 ? 7.656 -2.453 11.57 1 87.38 48 GLU B O 1
ATOM 2226 N N . TYR B 1 49 ? 6.371 -0.976 10.516 1 90.12 49 TYR B N 1
ATOM 2227 C CA . TYR B 1 49 ? 6.969 -1.27 9.219 1 90.12 49 TYR B CA 1
ATOM 2228 C C . TYR B 1 49 ? 8.43 -0.833 9.18 1 90.12 49 TYR B C 1
ATOM 2230 O O . TYR B 1 49 ? 9.281 -1.544 8.641 1 90.12 49 TYR B O 1
ATOM 2238 N N . ALA B 1 50 ? 8.695 0.372 9.688 1 89.38 50 ALA B N 1
ATOM 2239 C CA . ALA B 1 50 ? 10.07 0.868 9.75 1 89.38 50 ALA B CA 1
ATOM 2240 C C . ALA B 1 50 ? 10.961 -0.084 10.547 1 89.38 50 ALA B C 1
ATOM 2242 O O . ALA B 1 50 ? 12.086 -0.371 10.141 1 89.38 50 ALA B O 1
ATOM 2243 N N . ASN B 1 51 ? 10.469 -0.518 11.648 1 91.12 51 ASN B N 1
ATOM 2244 C CA . ASN B 1 51 ? 11.219 -1.46 12.469 1 91.12 51 ASN B CA 1
ATOM 2245 C C . ASN B 1 51 ? 11.461 -2.775 11.734 1 91.12 51 ASN B C 1
ATOM 2247 O O . ASN B 1 51 ? 12.562 -3.334 11.789 1 91.12 51 ASN B O 1
ATOM 2251 N N . LEU B 1 52 ? 10.445 -3.309 11.102 1 92.56 52 LEU B N 1
ATOM 2252 C CA . LEU B 1 52 ? 10.555 -4.559 10.367 1 92.56 52 LEU B CA 1
ATOM 2253 C C . LEU B 1 52 ? 11.609 -4.449 9.266 1 92.56 52 LEU B C 1
ATOM 2255 O O . LEU B 1 52 ? 12.469 -5.32 9.141 1 92.56 52 LEU B O 1
ATOM 2259 N N . THR B 1 53 ? 11.547 -3.389 8.453 1 92.44 53 THR B N 1
ATOM 2260 C CA . THR B 1 53 ? 12.461 -3.23 7.332 1 92.44 53 THR B CA 1
ATOM 2261 C C . THR B 1 53 ? 13.875 -2.949 7.828 1 92.44 53 THR B C 1
ATOM 2263 O O . THR B 1 53 ? 14.852 -3.359 7.199 1 92.44 53 THR B O 1
ATOM 2266 N N . GLN B 1 54 ? 13.984 -2.191 8.945 1 90.88 54 GLN B N 1
ATOM 2267 C CA . GLN B 1 54 ? 15.297 -1.991 9.539 1 90.88 54 GLN B CA 1
ATOM 2268 C C . GLN B 1 54 ? 15.922 -3.32 9.953 1 90.88 54 GLN B C 1
ATOM 2270 O O . GLN B 1 54 ? 17.094 -3.57 9.688 1 90.88 54 GLN B O 1
ATOM 2275 N N . GLU B 1 55 ? 15.141 -4.117 10.602 1 93 55 GLU B N 1
ATOM 2276 C CA . GLU B 1 55 ? 15.641 -5.395 11.109 1 93 55 GLU B CA 1
ATOM 2277 C C . GLU B 1 55 ? 15.938 -6.363 9.961 1 93 55 GLU B C 1
ATOM 2279 O O . GLU B 1 55 ? 16.906 -7.113 10.016 1 93 55 GLU B O 1
ATOM 2284 N N . CYS B 1 56 ? 15.164 -6.395 8.961 1 93.38 56 CYS B N 1
ATOM 2285 C CA . CYS B 1 56 ? 15.219 -7.457 7.961 1 93.38 56 CYS B CA 1
ATOM 2286 C C . CYS B 1 56 ? 16.016 -7.012 6.734 1 93.38 56 CYS B C 1
ATOM 2288 O O . CYS B 1 56 ? 16.547 -7.848 6.004 1 93.38 56 CYS B O 1
ATOM 2290 N N . CYS B 1 57 ? 16.094 -5.754 6.52 1 90.88 57 CYS B N 1
ATOM 2291 C CA . CYS B 1 57 ? 16.703 -5.316 5.27 1 90.88 57 CYS B CA 1
ATOM 2292 C C . CYS B 1 57 ? 17.453 -4.004 5.457 1 90.88 57 CYS B C 1
ATOM 2294 O O . CYS B 1 57 ? 17.656 -3.262 4.496 1 90.88 57 CYS B O 1
ATOM 2296 N N . ASN B 1 58 ? 17.844 -3.578 6.574 1 87.62 58 ASN B N 1
ATOM 2297 C CA . ASN B 1 58 ? 18.641 -2.4 6.887 1 87.62 58 ASN B CA 1
ATOM 2298 C C . ASN B 1 58 ? 18 -1.126 6.34 1 87.62 58 ASN B C 1
ATOM 2300 O O . ASN B 1 58 ? 18.703 -0.261 5.805 1 87.62 58 ASN B O 1
ATOM 2304 N N . GLY B 1 59 ? 16.703 -1.201 6.336 1 82.38 59 GLY B N 1
ATOM 2305 C CA . GLY B 1 59 ? 15.984 -0.001 5.945 1 82.38 59 GLY B CA 1
ATOM 2306 C C . GLY B 1 59 ? 15.781 0.113 4.449 1 82.38 59 GLY B C 1
ATOM 2307 O O . GLY B 1 59 ? 15.188 1.08 3.969 1 82.38 59 GLY B O 1
ATOM 2308 N N . ARG B 1 60 ? 16.234 -0.842 3.701 1 82.12 60 ARG B N 1
ATOM 2309 C CA . ARG B 1 60 ? 16.031 -0.856 2.256 1 82.12 60 ARG B CA 1
ATOM 2310 C C . ARG B 1 60 ? 14.773 -1.625 1.883 1 82.12 60 ARG B C 1
ATOM 2312 O O . ARG B 1 60 ? 14.852 -2.752 1.387 1 82.12 60 ARG B O 1
ATOM 2319 N N . SER B 1 61 ? 13.602 -0.958 1.944 1 81.06 61 SER B N 1
ATOM 2320 C CA . SER B 1 61 ? 12.305 -1.61 1.836 1 81.06 61 SER B CA 1
ATOM 2321 C C . SER B 1 61 ? 12 -2.004 0.394 1 81.06 61 SER B C 1
ATOM 2323 O O . SER B 1 61 ? 11.297 -2.986 0.147 1 81.06 61 SER B O 1
ATOM 2325 N N . ASP B 1 62 ? 12.523 -1.295 -0.537 1 77.38 62 ASP B N 1
ATOM 2326 C CA . ASP B 1 62 ? 12.172 -1.529 -1.935 1 77.38 62 ASP B CA 1
ATOM 2327 C C . ASP B 1 62 ? 12.758 -2.85 -2.432 1 77.38 62 ASP B C 1
ATOM 2329 O O . ASP B 1 62 ? 12.281 -3.414 -3.418 1 77.38 62 ASP B O 1
ATOM 2333 N N . ASN B 1 63 ? 13.828 -3.33 -1.83 1 79.94 63 ASN B N 1
ATOM 2334 C CA . ASN B 1 63 ? 14.461 -4.578 -2.234 1 79.94 63 ASN B CA 1
ATOM 2335 C C . ASN B 1 63 ? 14.711 -5.492 -1.037 1 79.94 63 ASN B C 1
ATOM 2337 O O . ASN B 1 63 ? 15.766 -6.129 -0.944 1 79.94 63 ASN B O 1
ATOM 2341 N N . CYS B 1 64 ? 13.805 -5.484 -0.243 1 87.88 64 CYS B N 1
ATOM 2342 C CA . CYS B 1 64 ? 13.969 -6.273 0.974 1 87.88 64 CYS B CA 1
ATOM 2343 C C . CYS B 1 64 ? 13.758 -7.758 0.697 1 87.88 64 CYS B C 1
ATOM 2345 O O . CYS B 1 64 ? 12.734 -8.148 0.133 1 87.88 64 CYS B O 1
ATOM 2347 N N . LYS B 1 65 ? 14.734 -8.562 1.1 1 91.12 65 LYS B N 1
ATOM 2348 C CA . LYS B 1 65 ? 14.617 -10.016 1.058 1 91.12 65 LYS B CA 1
ATOM 2349 C C . LYS B 1 65 ? 14.328 -10.586 2.443 1 91.12 65 LYS B C 1
ATOM 2351 O O . LYS B 1 65 ? 15.234 -10.711 3.268 1 91.12 65 LYS B O 1
ATOM 2356 N N . PHE B 1 66 ? 13.148 -11.062 2.637 1 92.06 66 PHE B N 1
ATOM 2357 C CA . PHE B 1 66 ? 12.711 -11.461 3.971 1 92.06 66 PHE B CA 1
ATOM 2358 C C . PHE B 1 66 ? 13.141 -12.891 4.277 1 92.06 66 PHE B C 1
ATOM 2360 O O . PHE B 1 66 ? 13.109 -13.32 5.434 1 92.06 66 PHE B O 1
ATOM 2367 N N . GLU B 1 67 ? 13.633 -13.57 3.295 1 87.12 67 GLU B N 1
ATOM 2368 C CA . GLU B 1 67 ? 14.047 -14.953 3.486 1 87.12 67 GLU B CA 1
ATOM 2369 C C . GLU B 1 67 ? 15.398 -15.039 4.188 1 87.12 67 GLU B C 1
ATOM 2371 O O . GLU B 1 67 ? 15.797 -16.109 4.66 1 87.12 67 GLU B O 1
ATOM 2376 N N . ASN B 1 68 ? 15.977 -13.938 4.375 1 84.75 68 ASN B N 1
ATOM 2377 C CA . ASN B 1 68 ? 17.328 -13.922 4.914 1 84.75 68 ASN B CA 1
ATOM 2378 C C . ASN B 1 68 ? 17.344 -14.281 6.395 1 84.75 68 ASN B C 1
ATOM 2380 O O . ASN B 1 68 ? 18.406 -14.562 6.957 1 84.75 68 ASN B O 1
ATOM 2384 N N . SER B 1 69 ? 16.344 -14.25 7.117 1 90.62 69 SER B N 1
ATOM 2385 C CA . SER B 1 69 ? 16.219 -14.633 8.523 1 90.62 69 SER B CA 1
ATOM 2386 C C . SER B 1 69 ? 14.891 -15.328 8.797 1 90.62 69 SER B C 1
ATOM 2388 O O . SER B 1 69 ? 13.883 -15.008 8.164 1 90.62 69 SER B O 1
ATOM 2390 N N . GLU B 1 70 ? 14.969 -16.297 9.672 1 92.06 70 GLU B N 1
ATOM 2391 C CA . GLU B 1 70 ? 13.758 -17.016 10.062 1 92.06 70 GLU B CA 1
ATOM 2392 C C . GLU B 1 70 ? 12.703 -16.047 10.602 1 92.06 70 GLU B C 1
ATOM 2394 O O . GLU B 1 70 ? 11.516 -16.188 10.297 1 92.06 70 GLU B O 1
ATOM 2399 N N . TYR B 1 71 ? 13.164 -15.102 11.438 1 92.38 71 TYR B N 1
ATOM 2400 C CA . TYR B 1 71 ? 12.258 -14.102 11.984 1 92.38 71 TYR B CA 1
ATOM 2401 C C . TYR B 1 71 ? 11.57 -13.312 10.875 1 92.38 71 TYR B C 1
ATOM 2403 O O . TYR B 1 71 ? 10.352 -13.141 10.891 1 92.38 71 TYR B O 1
ATOM 2411 N N . CYS B 1 72 ? 12.344 -12.914 9.906 1 94.75 72 CYS B N 1
ATOM 2412 C CA . CYS B 1 72 ? 11.82 -12.078 8.828 1 94.75 72 CYS B CA 1
ATOM 2413 C C . CYS B 1 72 ? 10.883 -12.867 7.926 1 94.75 72 CYS B C 1
ATOM 2415 O O . CYS B 1 72 ? 9.875 -12.336 7.457 1 94.75 72 CYS B O 1
ATOM 2417 N N . LEU B 1 73 ? 11.266 -14.078 7.785 1 92.12 73 LEU B N 1
ATOM 2418 C CA . LEU B 1 73 ? 10.406 -14.961 7.004 1 92.12 73 LEU B CA 1
ATOM 2419 C C . LEU B 1 73 ? 9.047 -15.141 7.68 1 92.12 73 LEU B C 1
ATOM 2421 O O . LEU B 1 73 ? 8.008 -15.086 7.02 1 92.12 73 LEU B O 1
ATOM 2425 N N . GLU B 1 74 ? 9.062 -15.344 8.867 1 91.44 74 GLU B N 1
ATOM 2426 C CA . GLU B 1 74 ? 7.836 -15.523 9.633 1 91.44 74 GLU B CA 1
ATOM 2427 C C . GLU B 1 74 ? 6.965 -14.266 9.57 1 91.44 74 GLU B C 1
ATOM 2429 O O . GLU B 1 74 ? 5.742 -14.359 9.445 1 91.44 74 GLU B O 1
ATOM 2434 N N . GLN B 1 75 ? 7.594 -13.125 9.703 1 91.88 75 GLN B N 1
ATOM 2435 C CA . GLN B 1 75 ? 6.855 -11.875 9.641 1 91.88 75 GLN B CA 1
ATOM 2436 C C . GLN B 1 75 ? 6.203 -11.688 8.273 1 91.88 75 GLN B C 1
ATOM 2438 O O . GLN B 1 75 ? 5.023 -11.344 8.18 1 91.88 75 GLN B O 1
ATOM 2443 N N . ALA B 1 76 ? 6.941 -11.938 7.227 1 92.38 76 ALA B N 1
ATOM 2444 C CA . ALA B 1 76 ? 6.422 -11.781 5.871 1 92.38 76 ALA B CA 1
ATOM 2445 C C . ALA B 1 76 ? 5.277 -12.758 5.605 1 92.38 76 ALA B C 1
ATOM 2447 O O . ALA B 1 76 ? 4.277 -12.391 4.984 1 92.38 76 ALA B O 1
ATOM 2448 N N . ASP B 1 77 ? 5.445 -13.938 6.066 1 88.19 77 ASP B N 1
ATOM 2449 C CA . ASP B 1 77 ? 4.395 -14.945 5.914 1 88.19 77 ASP B CA 1
ATOM 2450 C C . ASP B 1 77 ? 3.139 -14.547 6.688 1 88.19 77 ASP B C 1
ATOM 2452 O O . ASP B 1 77 ? 2.02 -14.766 6.219 1 88.19 77 ASP B O 1
ATOM 2456 N N . GLY B 1 78 ? 3.289 -14.047 7.891 1 87.62 78 GLY B N 1
ATOM 2457 C CA . GLY B 1 78 ? 2.162 -13.562 8.672 1 87.62 78 GLY B CA 1
ATOM 2458 C C . GLY B 1 78 ? 1.388 -12.461 7.973 1 87.62 78 GLY B C 1
ATOM 2459 O O . GLY B 1 78 ? 0.155 -12.445 8 1 87.62 78 GLY B O 1
ATOM 2460 N N . ILE B 1 79 ? 2.137 -11.547 7.367 1 90.75 79 ILE B N 1
ATOM 2461 C CA . ILE B 1 79 ? 1.502 -10.461 6.629 1 90.75 79 ILE B CA 1
ATOM 2462 C C . ILE B 1 79 ? 0.739 -11.023 5.434 1 90.75 79 ILE B C 1
ATOM 2464 O O . ILE B 1 79 ? -0.377 -10.594 5.137 1 90.75 79 ILE B O 1
ATOM 2468 N N . THR B 1 80 ? 1.33 -11.969 4.773 1 88.62 80 THR B N 1
ATOM 2469 C CA . THR B 1 80 ? 0.691 -12.633 3.643 1 88.62 80 THR B CA 1
ATOM 2470 C C . THR B 1 80 ? -0.615 -13.297 4.07 1 88.62 80 THR B C 1
ATOM 24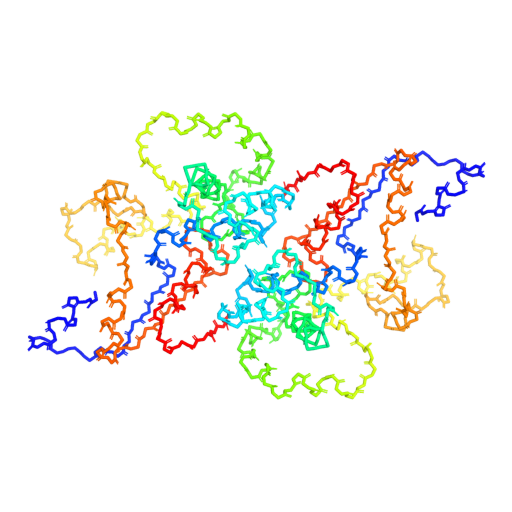72 O O . THR B 1 80 ? -1.645 -13.133 3.412 1 88.62 80 THR B O 1
ATOM 2475 N N . GLU B 1 81 ? -0.589 -13.977 5.098 1 83.62 81 GLU B N 1
ATOM 2476 C CA . GLU B 1 81 ? -1.772 -14.648 5.621 1 83.62 81 GLU B CA 1
ATOM 2477 C C . GLU B 1 81 ? -2.857 -13.648 6.004 1 83.62 81 GLU B C 1
ATOM 2479 O O . GLU B 1 81 ? -4.039 -13.867 5.727 1 83.62 81 GLU B O 1
ATOM 2484 N N . TYR B 1 82 ? -2.426 -12.641 6.633 1 84.62 82 TYR B N 1
ATOM 2485 C CA . TYR B 1 82 ? -3.359 -11.586 7.012 1 84.62 82 TYR B CA 1
ATOM 2486 C C . TYR B 1 82 ? -4.078 -11.023 5.793 1 84.62 82 TYR B C 1
ATOM 2488 O O . TYR B 1 82 ? -5.305 -10.867 5.805 1 84.62 82 TYR B O 1
ATOM 2496 N N . LEU B 1 83 ? -3.381 -10.711 4.781 1 87.44 83 LEU B N 1
ATOM 2497 C CA . LEU B 1 83 ? -3.947 -10.148 3.557 1 87.44 83 LEU B CA 1
ATOM 2498 C C . LEU B 1 83 ? -4.953 -11.117 2.934 1 87.44 83 LEU B C 1
ATOM 2500 O O . LEU B 1 83 ? -6.066 -10.719 2.592 1 87.44 83 LEU B O 1
ATOM 2504 N N . LEU B 1 84 ? -4.574 -12.352 2.865 1 80.88 84 LEU B N 1
ATOM 2505 C CA . LEU B 1 84 ? -5.367 -13.352 2.154 1 80.88 84 LEU B CA 1
ATOM 2506 C C . LEU B 1 84 ? -6.617 -13.719 2.945 1 80.88 84 LEU B C 1
ATOM 2508 O O . LEU B 1 84 ? -7.66 -14.023 2.361 1 80.88 84 LEU B O 1
ATOM 2512 N N . GLU B 1 85 ? -6.598 -13.594 4.23 1 76.69 85 GLU B N 1
ATOM 2513 C CA . GLU B 1 85 ? -7.711 -14 5.086 1 76.69 85 GLU B CA 1
ATOM 2514 C C . GLU B 1 85 ? -8.68 -12.844 5.309 1 76.69 85 GLU B C 1
ATOM 2516 O O . GLU B 1 85 ? -9.867 -13.062 5.555 1 76.69 85 GLU B O 1
ATOM 2521 N N . THR B 1 86 ? -8.219 -11.711 5.215 1 79.5 86 THR B N 1
ATOM 2522 C CA . THR B 1 86 ? -9 -10.555 5.645 1 79.5 86 THR B CA 1
ATOM 2523 C C . THR B 1 86 ? -9.695 -9.898 4.449 1 79.5 86 THR B C 1
ATOM 2525 O O . THR B 1 86 ? -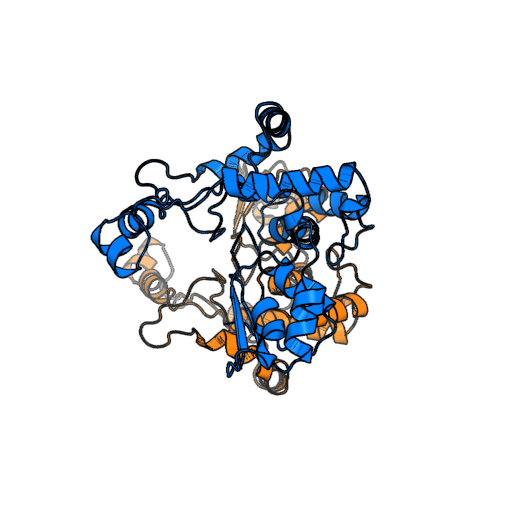10.812 -9.406 4.574 1 79.5 86 THR B O 1
ATOM 2528 N N . PHE B 1 87 ? -9.062 -9.875 3.391 1 82.31 87 PHE B N 1
ATOM 2529 C CA . PHE B 1 87 ? -9.562 -9.055 2.287 1 82.31 87 PHE B CA 1
ATOM 2530 C C . PHE B 1 87 ? -10.008 -9.938 1.127 1 82.31 87 PHE B C 1
ATOM 2532 O O . PHE B 1 87 ? -9.586 -11.086 1.007 1 82.31 87 PHE B O 1
ATOM 2539 N N . TYR B 1 88 ? -10.945 -9.312 0.349 1 81.19 88 TYR B N 1
ATOM 2540 C CA . TYR B 1 88 ? -11.273 -9.984 -0.903 1 81.19 88 TYR B CA 1
ATOM 2541 C C . TYR B 1 88 ? -10.031 -10.133 -1.779 1 81.19 88 TYR B C 1
ATOM 2543 O O . TYR B 1 88 ? -9.359 -9.141 -2.082 1 81.19 88 TYR B O 1
ATOM 2551 N N . ASN B 1 89 ? -9.727 -11.258 -2.145 1 80.62 89 ASN B N 1
ATOM 2552 C CA . ASN B 1 89 ? -8.445 -11.625 -2.734 1 80.62 89 ASN B CA 1
ATOM 2553 C C . ASN B 1 89 ? -8.234 -10.953 -4.086 1 80.62 89 ASN B C 1
ATOM 2555 O O . ASN B 1 89 ? -7.094 -10.766 -4.52 1 80.62 89 ASN B O 1
ATOM 2559 N N . TYR B 1 90 ? -9.328 -10.492 -4.66 1 80.81 90 TYR B N 1
ATOM 2560 C CA . TYR B 1 90 ? -9.188 -9.977 -6.016 1 80.81 90 TYR B CA 1
ATOM 2561 C C . TYR B 1 90 ? -9.391 -8.469 -6.051 1 80.81 90 TYR B C 1
ATOM 2563 O O . TYR B 1 90 ? -9.273 -7.84 -7.105 1 80.81 90 TYR B O 1
ATOM 2571 N N . ASP B 1 91 ? -9.633 -7.891 -5.004 1 83 91 ASP B N 1
ATOM 2572 C CA . ASP B 1 91 ?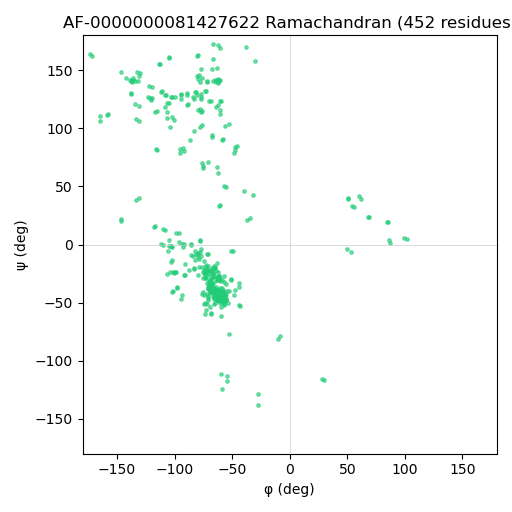 -9.781 -6.445 -4.871 1 83 91 ASP B CA 1
ATOM 2573 C C . ASP B 1 91 ? -9.711 -6.016 -3.408 1 83 91 ASP B C 1
ATOM 2575 O O . ASP B 1 91 ? -10.688 -6.152 -2.668 1 83 91 ASP B O 1
ATOM 2579 N N . LEU B 1 92 ? -8.695 -5.434 -2.984 1 87.31 92 LEU B N 1
ATOM 2580 C CA . LEU B 1 92 ? -8.398 -5.062 -1.605 1 87.31 92 LEU B CA 1
ATOM 2581 C C . LEU B 1 92 ? -9.516 -4.203 -1.022 1 87.31 92 LEU B C 1
ATOM 2583 O O . LEU B 1 92 ? -9.82 -4.297 0.169 1 87.31 92 LEU B O 1
ATOM 2587 N N . TYR B 1 93 ? -10.164 -3.328 -1.971 1 82.38 93 TYR B N 1
ATOM 2588 C CA . TYR B 1 93 ? -11.086 -2.32 -1.456 1 82.38 93 TYR B CA 1
ATOM 2589 C C . TYR B 1 93 ? -12.539 -2.752 -1.659 1 82.38 93 TYR B C 1
ATOM 2591 O O . TYR B 1 93 ? -13.461 -2.027 -1.289 1 82.38 93 TYR B O 1
ATOM 2599 N N . MET B 1 94 ? -12.664 -3.867 -2.271 1 76.94 94 MET B N 1
ATOM 2600 C CA . MET B 1 94 ? -14.023 -4.34 -2.488 1 76.94 94 MET B CA 1
ATOM 2601 C C . MET B 1 94 ? -14.578 -5.004 -1.233 1 76.94 94 MET B C 1
ATOM 2603 O O . MET B 1 94 ? -13.867 -5.754 -0.558 1 76.94 94 MET B O 1
ATOM 2607 N N . GLN B 1 95 ? -15.773 -4.48 -0.925 1 64.69 95 GLN B N 1
ATOM 2608 C CA . GLN B 1 95 ? -16.5 -5.137 0.161 1 64.69 95 GLN B CA 1
ATOM 2609 C C . GLN B 1 95 ? -17.359 -6.281 -0.364 1 64.69 95 GLN B C 1
ATOM 2611 O O . GLN B 1 95 ? -17.984 -6.152 -1.416 1 64.69 95 GLN B O 1
ATOM 2616 N N . CYS B 1 96 ? -16.969 -7.434 0.234 1 58.81 96 CYS B N 1
ATOM 2617 C CA . CYS B 1 96 ? -17.781 -8.562 -0.195 1 58.81 96 CYS B CA 1
ATOM 2618 C C . CYS B 1 96 ? -19.219 -8.422 0.316 1 58.81 96 CYS B C 1
ATOM 2620 O O . CYS B 1 96 ? -19.438 -8.125 1.493 1 58.81 96 CYS B O 1
ATOM 2622 N N . TYR B 1 97 ? -20.031 -7.84 -0.588 1 48.34 97 TYR B N 1
ATOM 2623 C CA . TYR B 1 97 ? -21.438 -7.766 -0.205 1 48.34 97 TYR B CA 1
ATOM 2624 C C . TYR B 1 97 ? -22 -9.148 0.087 1 48.34 97 TYR B C 1
ATOM 2626 O O . TYR B 1 97 ? -22.062 -10 -0.803 1 48.34 97 TYR B O 1
ATOM 2634 N N . SER B 1 98 ? -21.297 -9.688 0.82 1 44.16 98 SER B N 1
ATOM 2635 C CA . SER B 1 98 ? -22.125 -10.859 1.062 1 44.16 98 SER B CA 1
ATOM 2636 C C . SER B 1 98 ? -23.469 -10.469 1.679 1 44.16 98 SER B C 1
ATOM 2638 O O . SER B 1 98 ? -23.562 -9.461 2.393 1 44.16 98 SER B O 1
ATOM 2640 N N . GLU B 1 99 ? -24.594 -10.656 1.075 1 42.34 99 GLU B N 1
ATOM 2641 C CA . GLU B 1 99 ? -25.828 -10.461 1.81 1 42.34 99 GLU B CA 1
ATOM 2642 C C . GLU B 1 99 ? -25.578 -10.289 3.305 1 42.34 99 GLU B C 1
ATOM 2644 O O . GLU B 1 99 ? -26.094 -9.359 3.93 1 42.34 99 GLU B O 1
ATOM 2649 N N . GLY B 1 100 ? -25.391 -11.219 4.141 1 36.47 100 GLY B N 1
ATOM 2650 C CA . GLY B 1 100 ? -25.312 -11.133 5.59 1 36.47 100 GLY B CA 1
ATOM 2651 C C . GLY B 1 100 ? -24.031 -10.5 6.082 1 36.47 100 GLY B C 1
ATOM 2652 O O . GLY B 1 100 ? -24 -9.93 7.172 1 36.47 100 GLY B O 1
ATOM 2653 N N . TYR B 1 101 ? -22.875 -10.969 5.75 1 34.03 101 TYR B N 1
ATOM 2654 C CA . TYR B 1 101 ? -21.703 -10.578 6.535 1 34.03 101 TYR B CA 1
ATOM 2655 C C . TYR B 1 101 ? -20.984 -9.398 5.895 1 34.03 101 TYR B C 1
ATOM 2657 O O . TYR B 1 101 ? -20.641 -9.445 4.711 1 34.03 101 TYR B O 1
ATOM 2665 N N . THR B 1 102 ? -21.531 -8.195 6.098 1 36.25 102 THR B N 1
ATOM 2666 C CA . THR B 1 102 ? -20.703 -7.023 5.824 1 36.25 102 THR B CA 1
ATOM 2667 C C . THR B 1 102 ? -19.328 -7.16 6.461 1 36.25 102 THR B C 1
ATOM 2669 O O . THR B 1 102 ? -19.219 -7.344 7.676 1 36.25 102 THR B O 1
ATOM 2672 N N . ASN B 1 103 ? -18.406 -7.793 5.98 1 34.44 103 ASN B N 1
ATOM 2673 C CA . ASN B 1 103 ? -17.094 -7.934 6.629 1 34.44 103 ASN B CA 1
ATOM 2674 C C . ASN B 1 103 ? -16.406 -6.582 6.801 1 34.44 103 ASN B C 1
ATOM 2676 O O . ASN B 1 103 ? -15.594 -6.188 5.965 1 34.44 103 ASN B O 1
ATOM 2680 N N . THR B 1 104 ? -17.188 -5.543 7.02 1 34.62 104 THR B N 1
ATOM 2681 C CA . THR B 1 104 ? -16.469 -4.336 7.43 1 34.62 104 THR B CA 1
ATOM 2682 C C . THR B 1 104 ? -15.414 -4.66 8.477 1 34.62 104 THR B C 1
ATOM 2684 O O . THR B 1 104 ? -14.594 -3.805 8.828 1 34.62 104 THR B O 1
ATOM 2687 N N . MET B 1 105 ? -15.672 -5.578 9.383 1 30.16 105 MET B N 1
ATOM 2688 C CA . MET B 1 105 ? -15.031 -5.816 10.672 1 30.16 105 MET B CA 1
ATOM 2689 C C . MET B 1 105 ? -13.562 -6.191 10.484 1 30.16 105 MET B C 1
ATOM 2691 O O . MET B 1 105 ? -12.82 -6.32 11.461 1 30.16 105 MET B O 1
ATOM 2695 N N . ALA B 1 106 ? -13.195 -6.527 9.383 1 32.59 106 ALA B N 1
ATOM 2696 C CA . ALA B 1 106 ? -11.906 -7.203 9.43 1 32.59 106 ALA B CA 1
ATOM 2697 C C . ALA B 1 106 ? -10.797 -6.242 9.844 1 32.59 106 ALA B C 1
ATOM 2699 O O . ALA B 1 106 ? -9.664 -6.66 10.102 1 32.59 106 ALA B O 1
ATOM 2700 N N . HIS B 1 107 ? -10.977 -5.012 9.648 1 33.44 107 HIS B N 1
ATOM 2701 C CA . HIS B 1 107 ? -9.852 -4.117 9.898 1 33.44 107 HIS B CA 1
ATOM 2702 C C . HIS B 1 107 ? -9.508 -4.066 11.383 1 33.44 107 HIS B C 1
ATOM 2704 O O . HIS B 1 107 ? -8.492 -3.496 11.773 1 33.44 107 HIS B O 1
ATOM 2710 N N . VAL B 1 108 ? -10.586 -4.035 12.219 1 29.83 108 VAL B N 1
ATOM 2711 C CA . VAL B 1 108 ? -10.328 -4 13.656 1 29.83 108 VAL B CA 1
ATOM 2712 C C . VAL B 1 108 ? -9.352 -5.117 14.031 1 29.83 108 VAL B C 1
ATOM 2714 O O . VAL B 1 108 ? -8.766 -5.098 15.117 1 29.83 108 VAL B O 1
ATOM 2717 N N . LEU B 1 109 ? -9.391 -6.141 13.328 1 28.98 109 LEU B N 1
ATOM 2718 C CA . LEU B 1 109 ? -8.812 -7.355 13.891 1 28.98 109 LEU B CA 1
ATOM 2719 C C . LEU B 1 109 ? -7.289 -7.254 13.953 1 28.98 109 LEU B C 1
ATOM 2721 O O . LEU B 1 109 ? -6.621 -8.18 14.422 1 28.98 109 LEU B O 1
ATOM 2725 N N . LYS B 1 110 ? -6.656 -6.355 13.219 1 33.12 110 LYS B N 1
ATOM 2726 C CA . LYS B 1 110 ? -5.223 -6.559 13.398 1 33.12 110 LYS B CA 1
ATOM 2727 C C . LYS B 1 110 ? -4.812 -6.316 14.852 1 33.12 110 LYS B C 1
ATOM 2729 O O . LYS B 1 110 ? -3.729 -6.73 15.273 1 33.12 110 LYS B O 1
ATOM 2734 N N . LYS B 1 111 ? -5.328 -5.23 15.469 1 33.84 111 LYS B N 1
ATOM 2735 C CA . LYS B 1 111 ? -4.555 -5.129 16.703 1 33.84 111 LYS B CA 1
ATOM 2736 C C . LYS B 1 111 ? -4.367 -6.496 17.344 1 33.84 111 LYS B C 1
ATOM 2738 O O . LYS B 1 111 ? -3.355 -6.746 18 1 33.84 111 LYS B O 1
ATOM 2743 N N . LYS B 1 112 ? -5.477 -7.18 17.531 1 28.73 112 LYS B N 1
ATOM 2744 C CA . LYS B 1 112 ? -5.426 -8.414 18.312 1 28.73 112 LYS B CA 1
ATOM 2745 C C . LYS B 1 112 ? -4.633 -9.492 17.578 1 28.73 112 LYS B C 1
ATOM 2747 O O . LYS B 1 112 ? -4.195 -10.469 18.172 1 28.73 112 LYS B O 1
ATOM 2752 N N . TYR B 1 113 ? -4.711 -9.508 16.281 1 28.91 113 TYR B N 1
ATOM 2753 C CA . TYR B 1 113 ? -4.172 -10.688 15.625 1 28.91 113 TYR B CA 1
ATOM 2754 C C . TYR B 1 113 ? -2.646 -10.664 15.617 1 28.91 113 TYR B C 1
ATOM 2756 O O . TYR B 1 113 ? -2.002 -11.641 15.242 1 28.91 113 TYR B O 1
ATOM 2764 N N . PHE B 1 114 ? -2.025 -9.523 15.375 1 32.47 114 PHE B N 1
ATOM 2765 C CA . PHE B 1 114 ? -0.6 -9.742 15.586 1 32.47 114 PHE B CA 1
ATOM 2766 C C . PHE B 1 114 ? -0.353 -10.461 16.906 1 32.47 114 PHE B C 1
ATOM 2768 O O . PHE B 1 114 ? 0.778 -10.844 17.203 1 32.47 114 PHE B O 1
ATOM 2775 N N . ASP B 1 115 ? -1.129 -10.039 17.828 1 32.41 115 ASP B N 1
ATOM 2776 C CA . ASP B 1 115 ? -0.776 -10.758 19.047 1 32.41 115 ASP B CA 1
ATOM 2777 C C . ASP B 1 115 ? -0.824 -12.273 18.828 1 32.41 115 ASP B C 1
ATOM 2779 O O . ASP B 1 115 ? 0.199 -12.891 18.547 1 32.41 115 ASP B O 1
ATOM 2783 N N . GLU B 1 116 ? -1.833 -12.945 19.672 1 31.61 116 GLU B N 1
ATOM 2784 C CA . GLU B 1 116 ? -1.875 -14.344 20.078 1 31.61 116 GLU B CA 1
ATOM 2785 C C . GLU B 1 116 ? -2.18 -15.25 18.891 1 31.61 116 GLU B C 1
ATOM 2787 O O . GLU B 1 116 ? -1.661 -16.375 18.812 1 31.61 116 GLU B O 1
ATOM 2792 N N . ASN B 1 117 ? -3.301 -15.055 18.078 1 30.14 117 ASN B N 1
ATOM 2793 C CA . ASN B 1 117 ? -4.023 -16.094 17.359 1 30.14 117 ASN B CA 1
ATOM 2794 C C . ASN B 1 117 ? -3.463 -16.297 15.953 1 30.14 117 ASN B C 1
ATOM 2796 O O . ASN B 1 117 ? -3.967 -17.109 15.188 1 30.14 117 ASN B O 1
ATOM 2800 N N . ILE B 1 118 ? -2.795 -15.492 15.484 1 31.22 118 ILE B N 1
ATOM 2801 C CA . ILE B 1 118 ? -2.152 -15.914 14.242 1 31.22 118 ILE B CA 1
ATOM 2802 C C . ILE B 1 118 ? -1.327 -17.172 14.484 1 31.22 118 ILE B C 1
ATOM 2804 O O . ILE B 1 118 ? -0.842 -17.797 13.539 1 31.22 118 ILE B O 1
ATOM 2808 N N . LYS B 1 119 ? -0.871 -17.328 15.711 1 30.17 119 LYS B N 1
ATOM 2809 C CA . LYS B 1 119 ? -0.191 -18.562 16.078 1 30.17 119 LYS B CA 1
ATOM 2810 C C . LYS B 1 119 ? -1.062 -19.781 15.781 1 30.17 119 LYS B C 1
ATOM 2812 O O . LYS B 1 119 ? -0.547 -20.875 15.531 1 30.17 119 LYS B O 1
ATOM 2817 N N . LEU B 1 120 ? -2.342 -19.562 16.266 1 28.56 120 LEU B N 1
ATOM 2818 C CA . LEU B 1 120 ? -3.109 -20.797 16.266 1 28.56 120 LEU B CA 1
ATOM 2819 C C . LEU B 1 120 ? -3.389 -21.25 14.828 1 28.56 120 LEU B C 1
ATOM 2821 O O . LEU B 1 120 ? -3.629 -22.438 14.586 1 28.56 120 LEU B O 1
ATOM 2825 N N . ALA B 1 121 ? -3.717 -20.203 14.078 1 29.34 121 ALA B N 1
ATOM 2826 C CA . ALA B 1 121 ? -4.059 -20.703 12.75 1 29.34 121 ALA B CA 1
ATOM 2827 C C . ALA B 1 121 ? -2.875 -21.422 12.109 1 29.34 121 ALA B C 1
ATOM 2829 O O . ALA B 1 121 ? -3.039 -22.141 11.125 1 29.34 121 ALA B O 1
ATOM 2830 N N . HIS B 1 122 ? -1.696 -20.969 12.484 1 30.98 122 HIS B N 1
ATOM 2831 C CA . HIS B 1 122 ? -0.592 -21.766 11.961 1 30.98 122 HIS B CA 1
ATOM 2832 C C . HIS B 1 122 ? -0.714 -23.219 12.383 1 30.98 122 HIS B C 1
ATOM 2834 O O . HIS B 1 122 ? -0.06 -24.094 11.812 1 30.98 122 HIS B O 1
ATOM 2840 N N . ARG B 1 123 ? -0.889 -23.484 13.805 1 29.19 123 ARG B N 1
ATOM 2841 C CA . ARG B 1 123 ? -0.575 -24.828 14.258 1 29.19 123 ARG B CA 1
ATOM 2842 C C . ARG B 1 123 ? -1.326 -25.875 13.438 1 29.19 123 ARG B C 1
ATOM 2844 O O . ARG B 1 123 ? -0.833 -26.984 13.234 1 29.19 123 ARG B O 1
ATOM 2851 N N . GLN B 1 124 ? -2.619 -25.969 13.797 1 28.72 124 GLN B N 1
ATOM 2852 C CA . GLN B 1 124 ? -3.18 -27.281 13.5 1 28.72 124 GLN B CA 1
ATOM 2853 C C . GLN B 1 124 ? -3.102 -27.578 12 1 28.72 124 GLN B C 1
ATOM 2855 O O . GLN B 1 124 ? -2.611 -28.641 11.602 1 28.72 124 GLN B O 1
ATOM 2860 N N . GLN B 1 125 ? -4.371 -27.641 11.211 1 30 125 GLN B N 1
ATOM 2861 C CA . GLN B 1 125 ? -4.457 -28.516 10.047 1 30 125 GLN B CA 1
ATOM 2862 C C . GLN B 1 125 ? -3.547 -28.047 8.922 1 30 125 GLN B C 1
ATOM 2864 O O . GLN B 1 125 ? -3.174 -26.859 8.883 1 30 125 GLN B O 1
ATOM 2869 N N . GLY B 1 126 ? -3.129 -28.922 7.891 1 29.19 126 GLY B N 1
ATOM 2870 C CA . GLY B 1 126 ? -2.303 -28.844 6.695 1 29.19 126 GLY B CA 1
ATOM 2871 C C . GLY B 1 126 ? -2.305 -27.469 6.051 1 29.19 126 GLY B C 1
ATOM 2872 O O . GLY B 1 126 ? -3.137 -26.625 6.387 1 29.19 126 GLY B O 1
ATOM 2873 N N . LYS B 1 127 ? -1.2 -27.281 5.258 1 33.31 127 LYS B N 1
ATOM 2874 C CA . LYS B 1 127 ? -0.81 -26.188 4.359 1 33.31 127 LYS B CA 1
ATOM 2875 C C . LYS B 1 127 ? -2.027 -25.578 3.668 1 33.31 127 LYS B C 1
ATOM 2877 O O . LYS B 1 127 ? -2.385 -25.984 2.559 1 33.31 127 LYS B O 1
ATOM 2882 N N . THR B 1 128 ? -3.215 -25.734 4.27 1 33.5 128 THR B N 1
ATOM 2883 C CA . THR B 1 128 ? -4.223 -25.156 3.393 1 33.5 128 THR B CA 1
ATOM 2884 C C . THR B 1 128 ? -3.975 -23.656 3.197 1 33.5 128 THR B C 1
ATOM 2886 O O . THR B 1 128 ? -4.199 -22.859 4.113 1 33.5 128 THR B O 1
ATOM 2889 N N . ARG B 1 129 ? -2.975 -23.391 2.705 1 36.12 129 ARG B N 1
ATOM 2890 C CA . ARG B 1 129 ? -2.609 -22 2.449 1 36.12 129 ARG B CA 1
ATOM 2891 C C . ARG B 1 129 ? -3.85 -21.141 2.25 1 36.12 129 ARG B C 1
ATOM 2893 O O . ARG B 1 129 ? -4.977 -21.609 2.408 1 36.12 129 ARG B O 1
ATOM 2900 N N . TYR B 1 130 ? -3.945 -20.344 1.163 1 38.44 130 TYR B N 1
ATOM 2901 C CA . TYR B 1 130 ? -4.625 -19.094 0.871 1 38.44 130 TYR B CA 1
ATOM 2902 C C . TYR B 1 130 ? -6.121 -19.312 0.666 1 38.44 130 TYR B C 1
ATOM 2904 O O . TYR B 1 130 ? -6.523 -20.078 -0.211 1 38.44 130 TYR B O 1
ATOM 2912 N N . ILE B 1 131 ? -6.941 -19.672 1.877 1 38.03 131 ILE B N 1
ATOM 2913 C CA . ILE B 1 131 ? -8.367 -19.547 1.597 1 38.03 131 ILE B CA 1
ATOM 2914 C C . ILE B 1 131 ? -8.68 -18.125 1.155 1 38.03 131 ILE B C 1
ATOM 2916 O O . ILE B 1 131 ? -8.516 -17.172 1.931 1 38.03 131 ILE B O 1
ATOM 2920 N N . ALA B 1 132 ? -8.617 -17.969 -0.04 1 46.53 132 ALA B N 1
ATOM 2921 C CA . ALA B 1 132 ? -9.016 -16.719 -0.675 1 46.53 132 ALA B CA 1
ATOM 2922 C C . ALA B 1 132 ? -10.453 -16.344 -0.321 1 46.53 132 ALA B C 1
ATOM 2924 O O . ALA B 1 132 ? -11.336 -17.203 -0.311 1 46.53 132 ALA B O 1
ATOM 2925 N N . LYS B 1 133 ? -10.734 -15.352 0.653 1 52.97 133 LYS B N 1
ATOM 2926 C CA . LYS B 1 133 ? -12.078 -14.781 0.787 1 52.97 133 LYS B CA 1
ATOM 2927 C C . LYS B 1 133 ? -12.656 -14.414 -0.576 1 52.97 133 LYS B C 1
ATOM 2929 O O . LYS B 1 133 ? -12.188 -13.477 -1.223 1 52.97 133 LYS B O 1
ATOM 2934 N N . ASN B 1 134 ? -13.25 -15.484 -1.164 1 57.31 134 ASN B N 1
ATOM 2935 C CA . ASN B 1 134 ? -13.898 -15.266 -2.451 1 57.31 134 ASN B CA 1
ATOM 2936 C C . ASN B 1 134 ? -15.344 -14.797 -2.277 1 57.31 134 ASN B C 1
ATOM 2938 O O . ASN B 1 134 ? -16.062 -15.289 -1.407 1 57.31 134 ASN B O 1
ATOM 2942 N N . CYS B 1 135 ? -15.703 -13.531 -2.188 1 59.59 135 CYS B N 1
ATOM 2943 C CA . CYS B 1 135 ? -17 -12.891 -2.053 1 59.59 135 CYS B CA 1
ATOM 2944 C C . CYS B 1 135 ? -18.094 -13.703 -2.758 1 59.59 135 CYS B C 1
ATOM 2946 O O . CYS B 1 135 ? -19.047 -13.133 -3.303 1 59.59 135 CYS B O 1
ATOM 2948 N N . ASN B 1 136 ? -17.953 -14.977 -2.529 1 54.91 136 ASN B N 1
ATOM 2949 C CA . ASN B 1 136 ? -19 -15.828 -3.072 1 54.91 136 ASN B CA 1
ATOM 2950 C C . ASN B 1 136 ? -19.219 -15.578 -4.562 1 54.91 136 ASN B C 1
ATOM 2952 O O . ASN B 1 136 ? -20.25 -15.953 -5.117 1 54.91 136 ASN B O 1
ATOM 2956 N N . LEU B 1 137 ? -18.594 -14.641 -5.086 1 56.56 137 LEU B N 1
ATOM 2957 C CA . LEU B 1 137 ? -18.719 -14.453 -6.527 1 56.56 137 LEU B CA 1
ATOM 2958 C C . LEU B 1 137 ? -18.484 -15.766 -7.27 1 56.56 137 LEU B C 1
ATOM 2960 O O . LEU B 1 137 ? -18.859 -15.891 -8.438 1 56.56 137 LEU B O 1
ATOM 2964 N N . GLU B 1 138 ? -18.094 -16.766 -6.461 1 57.53 138 GLU B N 1
ATOM 2965 C CA . GLU B 1 138 ? -17.75 -18.078 -7.035 1 57.53 138 GLU B CA 1
ATOM 2966 C C . GLU B 1 138 ? -19.016 -18.875 -7.352 1 57.53 138 GLU B C 1
ATOM 2968 O O . GLU B 1 138 ? -19 -19.734 -8.242 1 57.53 138 GLU B O 1
ATOM 2973 N N . LEU B 1 139 ? -20.062 -18.344 -6.828 1 62.25 139 LEU B N 1
ATOM 2974 C CA . LEU B 1 139 ? -21.234 -19.203 -6.934 1 62.25 139 LEU B CA 1
ATOM 2975 C C . LEU B 1 139 ? -21.781 -19.203 -8.359 1 62.25 139 LEU B C 1
ATOM 2977 O O . LEU B 1 139 ? -21.984 -20.266 -8.945 1 62.25 139 LEU B O 1
ATOM 2981 N N . PRO B 1 140 ? -21.984 -18.062 -8.859 1 71.25 140 PRO B N 1
ATOM 2982 C CA . PRO B 1 140 ? -22.531 -18.141 -10.219 1 71.25 140 PRO B CA 1
ATOM 2983 C C . PRO B 1 140 ? -21.578 -18.844 -11.195 1 71.25 140 PRO B C 1
ATOM 2985 O O . PRO B 1 140 ? -22.031 -19.594 -12.062 1 71.25 140 PRO B O 1
ATOM 2988 N N . LEU B 1 141 ? -20.391 -18.812 -11.008 1 76.31 141 LEU B N 1
ATOM 2989 C CA . LEU B 1 141 ? -19.422 -19.453 -11.906 1 76.31 141 LEU B CA 1
ATOM 2990 C C . LEU B 1 141 ? -19.406 -20.953 -11.703 1 76.31 141 LEU B C 1
ATOM 2992 O O . LEU B 1 141 ? -19.344 -21.719 -12.664 1 76.31 141 LEU B O 1
ATOM 2996 N N . SER B 1 142 ? -19.438 -21.266 -10.469 1 77.31 142 SER B N 1
ATOM 2997 C CA . SER B 1 142 ? -19.469 -22.688 -10.172 1 77.31 142 SER B CA 1
ATOM 2998 C C . SER B 1 142 ? -20.719 -23.359 -10.758 1 77.31 142 SER B C 1
ATOM 3000 O O . SER B 1 142 ? -20.641 -24.453 -11.312 1 77.31 142 SER B O 1
ATOM 3002 N N . SER B 1 143 ? -21.766 -22.719 -10.547 1 82.19 143 SER B N 1
ATOM 3003 C CA . SER B 1 143 ? -23 -23.25 -11.117 1 82.19 143 SER B CA 1
ATOM 3004 C C . SER B 1 143 ? -22.906 -23.344 -12.641 1 82.19 143 SER B C 1
ATOM 3006 O O . SER B 1 143 ? -23.344 -24.328 -13.234 1 82.19 143 SER B O 1
ATOM 3008 N N . TYR B 1 144 ? -22.359 -22.375 -13.258 1 89.44 144 TYR B N 1
ATOM 3009 C CA . TYR B 1 144 ? -22.234 -22.328 -14.711 1 89.44 144 TYR B CA 1
ATOM 3010 C C . TYR B 1 144 ? -21.281 -23.406 -15.211 1 89.44 144 TYR B C 1
ATOM 3012 O O . TYR B 1 144 ? -21.594 -24.141 -16.156 1 89.44 144 TYR B O 1
ATOM 3020 N N . MET B 1 145 ? -20.25 -23.547 -14.469 1 89.56 145 MET B N 1
ATOM 3021 C CA . MET B 1 145 ? -19.203 -24.438 -14.922 1 89.56 145 MET B CA 1
ATOM 3022 C C . MET B 1 145 ? -19.562 -25.891 -14.664 1 89.56 145 MET B C 1
ATOM 3024 O O . MET B 1 145 ? -19.047 -26.797 -15.32 1 89.56 145 MET B O 1
ATOM 3028 N N . ASN B 1 146 ? -20.484 -26.109 -13.789 1 90.31 146 ASN B N 1
ATOM 3029 C CA . ASN B 1 146 ? -20.875 -27.484 -13.461 1 90.31 146 ASN B CA 1
ATOM 3030 C C . ASN B 1 146 ? -22.219 -27.844 -14.078 1 90.31 146 ASN B C 1
ATOM 3032 O O . ASN B 1 146 ? -22.734 -28.938 -13.875 1 90.31 146 ASN B O 1
ATOM 3036 N N . ASN B 1 147 ? -22.688 -26.781 -14.742 1 92.75 147 ASN B N 1
ATOM 3037 C CA . ASN B 1 147 ? -23.891 -27.078 -15.5 1 92.75 147 ASN B CA 1
ATOM 3038 C C . ASN B 1 147 ? -23.625 -28.125 -16.578 1 92.75 147 ASN B C 1
ATOM 3040 O O . ASN B 1 147 ? -22.625 -28.047 -17.297 1 92.75 147 ASN B O 1
ATOM 3044 N N . GLN B 1 148 ? -24.609 -29.047 -16.812 1 93.25 148 GLN B N 1
ATOM 3045 C CA . GLN B 1 148 ? -24.438 -30.172 -17.734 1 93.25 148 GLN B CA 1
ATOM 3046 C C . GLN B 1 148 ? -24.266 -29.672 -19.172 1 93.25 148 GLN B C 1
ATOM 3048 O O . GLN B 1 148 ? -23.438 -30.188 -19.922 1 93.25 148 GLN B O 1
ATOM 3053 N N . GLU B 1 149 ? -24.969 -28.719 -19.469 1 95.44 149 GLU B N 1
ATOM 3054 C CA . GLU B 1 149 ? -24.906 -28.172 -20.828 1 95.44 149 GLU B CA 1
ATOM 3055 C C . GLU B 1 149 ? -23.562 -27.484 -21.078 1 95.44 149 GLU B C 1
ATOM 3057 O O . GLU B 1 149 ? -22.984 -27.609 -22.156 1 95.44 149 GLU B O 1
ATOM 3062 N N . THR B 1 150 ? -23.234 -26.859 -20.094 1 94.5 150 THR B N 1
ATOM 3063 C CA . THR B 1 150 ? -21.953 -26.172 -20.203 1 94.5 150 THR B CA 1
ATOM 3064 C C . THR B 1 150 ? -20.812 -27.188 -20.312 1 94.5 150 THR B C 1
ATOM 3066 O O . THR B 1 150 ? -19.938 -27.047 -21.172 1 94.5 150 THR B O 1
ATOM 3069 N N . ARG B 1 151 ? -20.828 -27.953 -19.547 1 95 151 ARG B N 1
ATOM 3070 C CA . ARG B 1 151 ? -19.781 -28.984 -19.562 1 95 151 ARG B CA 1
ATOM 3071 C C . ARG B 1 151 ? -19.766 -29.719 -20.891 1 95 151 ARG B C 1
ATOM 3073 O O . ARG B 1 151 ? -18.703 -29.984 -21.453 1 95 151 ARG B O 1
ATOM 3080 N N . LYS B 1 152 ? -20.906 -30.234 -21.375 1 96 152 LYS B N 1
ATOM 3081 C CA . LYS B 1 152 ? -21 -30.875 -22.672 1 96 152 LYS B CA 1
ATOM 3082 C C . LYS B 1 152 ? -20.453 -29.984 -23.781 1 96 152 LYS B C 1
ATOM 3084 O O . LYS B 1 152 ? -19.719 -30.438 -24.656 1 96 152 LYS B O 1
ATOM 3089 N N . ALA B 1 153 ? -20.766 -28.578 -23.703 1 95.75 153 ALA B N 1
ATOM 3090 C CA . ALA B 1 153 ? -20.328 -27.609 -24.719 1 95.75 153 ALA B CA 1
ATOM 3091 C C . ALA B 1 153 ? -18.812 -27.469 -24.703 1 95.75 153 ALA B C 1
ATOM 3093 O O . ALA B 1 153 ? -18.203 -27.25 -25.766 1 95.75 153 ALA B O 1
ATOM 3094 N N . LEU B 1 154 ? -18.328 -27.703 -23.625 1 94.44 154 LEU B N 1
ATOM 3095 C CA . LEU B 1 154 ? -16.875 -27.547 -23.469 1 94.44 154 LEU B CA 1
ATOM 3096 C C . LEU B 1 154 ? -16.172 -28.891 -23.641 1 94.44 154 LEU B C 1
ATOM 3098 O O . LEU B 1 154 ? -14.938 -28.969 -23.516 1 94.44 154 LEU B O 1
ATOM 3102 N N . HIS B 1 155 ? -16.984 -29.859 -23.922 1 95.81 155 HIS B N 1
ATOM 3103 C CA . HIS B 1 155 ? -16.484 -31.203 -24.172 1 95.81 155 HIS B CA 1
ATOM 3104 C C . HIS B 1 155 ? -15.734 -31.75 -22.969 1 95.81 155 HIS B C 1
ATOM 3106 O O . HIS B 1 155 ? -14.688 -32.406 -23.109 1 95.81 155 HIS B O 1
ATOM 3112 N N . ILE B 1 156 ? -16.203 -31.547 -21.875 1 93.88 156 ILE B N 1
ATOM 3113 C CA . ILE B 1 156 ? -15.672 -32.094 -20.641 1 93.88 156 ILE B CA 1
ATOM 3114 C C . ILE B 1 156 ? -16.219 -33.531 -20.422 1 93.88 156 ILE B C 1
ATOM 3116 O O . ILE B 1 156 ? -17.438 -33.719 -20.344 1 93.88 156 ILE B O 1
ATOM 3120 N N . PRO B 1 157 ? -15.289 -34.438 -20.219 1 93.38 157 PRO B N 1
ATOM 3121 C CA . PRO B 1 157 ? -15.766 -35.812 -19.969 1 93.38 157 PRO B CA 1
ATOM 3122 C C . PRO B 1 157 ? -16.578 -35.938 -18.688 1 93.38 157 PRO B C 1
ATOM 3124 O O . PRO B 1 157 ? -16.234 -35.312 -17.656 1 93.38 157 PRO B O 1
ATOM 3127 N N . PRO B 1 158 ? -17.594 -36.719 -18.812 1 89.5 158 PRO B N 1
ATOM 3128 C CA . PRO B 1 158 ? -18.5 -36.812 -17.656 1 89.5 158 PRO B CA 1
ATOM 3129 C C . PRO B 1 158 ? -17.828 -37.438 -16.438 1 89.5 158 PRO B C 1
ATOM 3131 O O . PRO B 1 158 ? -18.281 -37.25 -15.312 1 89.5 158 PRO B O 1
ATOM 3134 N N . GLU B 1 159 ? -16.766 -38.156 -16.656 1 91.44 159 GLU B N 1
ATOM 3135 C CA . GLU B 1 159 ? -16.109 -38.844 -15.555 1 91.44 159 GLU B CA 1
ATOM 3136 C C . GLU B 1 159 ? -15.227 -37.875 -14.758 1 91.44 159 GLU B C 1
ATOM 3138 O O . GLU B 1 159 ? -14.781 -38.219 -13.656 1 91.44 159 GLU B O 1
ATOM 3143 N N . LEU B 1 160 ? -15.031 -36.781 -15.242 1 90.38 160 LEU B N 1
ATOM 3144 C CA . LEU B 1 160 ? -14.195 -35.812 -14.523 1 90.38 160 LEU B CA 1
ATOM 3145 C C . LEU B 1 160 ? -14.969 -35.188 -13.383 1 90.38 160 LEU B C 1
ATOM 3147 O O . LEU B 1 160 ? -16.188 -35.031 -13.461 1 90.38 160 LEU B O 1
ATOM 3151 N N . PRO B 1 161 ? -14.234 -34.844 -12.438 1 87.75 161 PRO B N 1
ATOM 3152 C CA . PRO B 1 161 ? -14.906 -34.25 -11.281 1 87.75 161 PRO B CA 1
ATOM 3153 C C . PRO B 1 161 ? -15.539 -32.875 -11.609 1 87.75 161 PRO B C 1
ATOM 3155 O O . PRO B 1 161 ? -15.289 -32.312 -12.68 1 87.75 161 PRO B O 1
ATOM 3158 N N . ARG B 1 162 ? -16.281 -32.438 -10.594 1 85.75 162 ARG B N 1
ATOM 3159 C CA . ARG B 1 162 ? -16.922 -31.141 -10.703 1 85.75 162 ARG B CA 1
ATOM 3160 C C . ARG B 1 162 ? -15.875 -30.031 -10.711 1 85.75 162 ARG B C 1
ATOM 3162 O O . ARG B 1 162 ? -14.828 -30.141 -10.078 1 85.75 162 ARG B O 1
ATOM 3169 N N . TRP B 1 163 ? -16.266 -29 -11.367 1 84.44 163 TRP B N 1
ATOM 3170 C CA . TRP B 1 163 ? -15.438 -27.797 -11.383 1 84.44 163 TRP B CA 1
ATOM 3171 C C . TRP B 1 163 ? -15.492 -27.078 -10.039 1 84.44 163 TRP B C 1
ATOM 3173 O O . TRP B 1 163 ? -16.562 -26.969 -9.43 1 84.44 163 TRP B O 1
ATOM 3183 N N . ASP B 1 164 ? -14.336 -26.719 -9.531 1 74.81 164 ASP B N 1
ATOM 3184 C CA . ASP B 1 164 ? -14.211 -25.906 -8.328 1 74.81 164 ASP B CA 1
ATOM 3185 C C . ASP B 1 164 ? -13.234 -24.766 -8.539 1 74.81 164 ASP B C 1
ATOM 3187 O O . ASP B 1 164 ? -12.273 -24.891 -9.305 1 74.81 164 ASP B O 1
ATOM 3191 N N . MET B 1 165 ? -13.641 -23.625 -7.949 1 69.44 165 MET B N 1
ATOM 3192 C CA . MET B 1 165 ? -12.781 -22.453 -8.07 1 69.44 165 MET B CA 1
ATOM 3193 C C . MET B 1 165 ? -11.398 -22.734 -7.5 1 69.44 165 MET B C 1
ATOM 3195 O O . MET B 1 165 ? -10.398 -22.203 -8 1 69.44 165 MET B O 1
ATOM 3199 N N . CYS B 1 166 ? -11.391 -23.469 -6.457 1 65.69 166 CYS B N 1
ATOM 3200 C CA . CYS B 1 166 ? -10.133 -23.828 -5.812 1 65.69 166 CYS B CA 1
ATOM 3201 C C . CYS B 1 166 ? -10.086 -25.312 -5.473 1 65.69 166 CYS B C 1
ATOM 3203 O O . CYS B 1 166 ? -11.07 -25.875 -4.969 1 65.69 166 CYS B O 1
ATOM 3205 N N . ASN B 1 167 ? -9.07 -25.906 -6.066 1 67.25 167 ASN B N 1
ATOM 3206 C CA . ASN B 1 167 ? -8.844 -27.297 -5.746 1 67.25 167 ASN B CA 1
ATOM 3207 C C . ASN B 1 167 ? -7.621 -27.484 -4.848 1 67.25 167 ASN B C 1
ATOM 3209 O O . ASN B 1 167 ? -6.488 -27.516 -5.332 1 67.25 167 ASN B O 1
ATOM 3213 N N . PHE B 1 168 ? -7.922 -27.812 -3.678 1 62.5 168 PHE B N 1
ATOM 3214 C CA . PHE B 1 168 ? -6.855 -27.859 -2.682 1 62.5 168 PHE B CA 1
ATOM 3215 C C . PHE B 1 168 ? -6.059 -29.141 -2.809 1 62.5 168 PHE B C 1
ATOM 3217 O O . PHE B 1 168 ? -4.875 -29.188 -2.461 1 62.5 168 PHE B O 1
ATOM 3224 N N . THR B 1 169 ? -6.699 -30.078 -3.301 1 64.31 169 THR B N 1
ATOM 3225 C CA . THR B 1 169 ? -5.973 -31.312 -3.547 1 64.31 169 THR B CA 1
ATOM 3226 C C . THR B 1 169 ? -4.898 -31.109 -4.609 1 64.31 169 THR B C 1
ATOM 3228 O O . THR B 1 169 ? -3.766 -31.562 -4.449 1 64.31 169 THR B O 1
ATOM 3231 N N . LEU B 1 170 ? -5.379 -30.547 -5.648 1 65.75 170 LEU B N 1
ATOM 3232 C CA . LEU B 1 170 ? -4.414 -30.219 -6.691 1 65.75 170 LEU B CA 1
ATOM 3233 C C . LEU B 1 170 ? -3.312 -29.312 -6.152 1 65.75 170 LEU B C 1
ATOM 3235 O O . LEU B 1 170 ? -2.141 -29.484 -6.488 1 65.75 170 LEU B O 1
ATOM 3239 N N . HIS B 1 171 ? -3.709 -28.281 -5.395 1 66.31 171 HIS B N 1
ATOM 3240 C CA . HIS B 1 171 ? -2.746 -27.359 -4.797 1 66.31 171 HIS B CA 1
ATOM 3241 C C . HIS B 1 171 ? -1.719 -28.125 -3.957 1 66.31 171 HIS B C 1
ATOM 3243 O O . HIS B 1 171 ? -0.527 -27.797 -3.996 1 66.31 171 HIS B O 1
ATOM 3249 N N . GLY B 1 172 ? -2.225 -29.047 -3.217 1 64.06 172 GLY B N 1
ATOM 3250 C CA . GLY B 1 172 ? -1.337 -29.828 -2.373 1 64.06 172 GLY B CA 1
ATOM 3251 C C . GLY B 1 172 ? -0.35 -30.672 -3.162 1 64.06 172 GLY B C 1
ATOM 3252 O O . GLY B 1 172 ? 0.772 -30.906 -2.711 1 64.06 172 GLY B O 1
ATOM 3253 N N . GLN B 1 173 ? -0.775 -31 -4.336 1 66 173 GLN B N 1
ATOM 3254 C CA . GLN B 1 173 ? 0.06 -31.859 -5.168 1 66 173 GLN B CA 1
ATOM 3255 C C . GLN B 1 173 ? 1.114 -31.047 -5.914 1 66 173 GLN B C 1
ATOM 3257 O O . GLN B 1 173 ? 2.105 -31.594 -6.395 1 66 173 GLN B O 1
ATOM 3262 N N . TRP B 1 174 ? 0.765 -29.781 -5.984 1 67.06 174 TRP B N 1
ATOM 3263 C CA . TRP B 1 174 ? 1.719 -28.938 -6.684 1 67.06 174 TRP B CA 1
ATOM 3264 C C . TRP B 1 174 ? 2.979 -28.719 -5.852 1 67.06 174 TRP B C 1
ATOM 3266 O O . TRP B 1 174 ? 4.043 -28.422 -6.387 1 67.06 174 TRP B O 1
ATOM 3276 N N . GLY B 1 175 ? 2.914 -29.172 -4.633 1 54.97 175 GLY B N 1
ATOM 3277 C CA . GLY B 1 175 ? 4.082 -29.125 -3.768 1 54.97 175 GLY B CA 1
ATOM 3278 C C . GLY B 1 175 ? 5.004 -27.953 -4.09 1 54.97 175 GLY B C 1
ATOM 3279 O O . GLY B 1 175 ? 4.578 -26.797 -4.102 1 54.97 175 GLY B O 1
ATOM 3280 N N . ASP B 1 176 ? 6.18 -28.359 -4.504 1 58.59 176 ASP B N 1
ATOM 3281 C CA . ASP B 1 176 ? 7.355 -27.516 -4.734 1 58.59 176 ASP B CA 1
ATOM 3282 C C . ASP B 1 176 ? 7.246 -26.766 -6.059 1 58.59 176 ASP B C 1
ATOM 3284 O O . ASP B 1 176 ? 8.133 -25.984 -6.41 1 58.59 176 ASP B O 1
ATOM 3288 N N . PHE B 1 177 ? 6.168 -26.984 -6.602 1 59.5 177 PHE B N 1
ATOM 3289 C CA . PHE B 1 177 ? 6.051 -26.328 -7.898 1 59.5 177 PHE B CA 1
ATOM 3290 C C . PHE B 1 177 ? 5.961 -24.812 -7.738 1 59.5 177 PHE B C 1
ATOM 3292 O O . PHE B 1 177 ? 6.461 -24.062 -8.578 1 59.5 177 PHE B O 1
ATOM 3299 N N . PHE B 1 178 ? 5.402 -24.484 -6.648 1 59.41 178 PHE B N 1
ATOM 3300 C CA . PHE B 1 178 ? 5.254 -23.062 -6.391 1 59.41 178 PHE B CA 1
ATOM 3301 C C . PHE B 1 178 ? 6.609 -22.406 -6.152 1 59.41 178 PHE B C 1
ATOM 3303 O O . PHE B 1 178 ? 6.77 -21.203 -6.348 1 59.41 178 PHE B O 1
ATOM 3310 N N . ASP B 1 179 ? 7.484 -23.219 -5.797 1 62.47 179 ASP B N 1
ATOM 3311 C CA . ASP B 1 179 ? 8.797 -22.688 -5.461 1 62.47 179 ASP B CA 1
ATOM 3312 C C . ASP B 1 179 ? 9.672 -22.547 -6.707 1 62.47 179 ASP B C 1
ATOM 3314 O O . ASP B 1 179 ? 10.734 -21.922 -6.66 1 62.47 179 ASP B O 1
ATOM 3318 N N . ARG B 1 180 ? 9.062 -22.906 -7.645 1 66.5 180 ARG B N 1
ATOM 3319 C CA . ARG B 1 180 ? 9.898 -22.875 -8.844 1 66.5 180 ARG B CA 1
ATOM 3320 C C . ARG B 1 180 ? 9.953 -21.484 -9.445 1 66.5 180 ARG B C 1
ATOM 3322 O O . ARG B 1 180 ? 8.938 -20.781 -9.492 1 66.5 180 ARG B O 1
ATOM 3329 N N . GLU B 1 181 ? 11.242 -21.109 -9.711 1 77.38 181 GLU B N 1
ATOM 3330 C CA . GLU B 1 181 ? 11.461 -19.844 -10.422 1 77.38 181 GLU B CA 1
ATOM 3331 C C . GLU B 1 181 ? 11.008 -19.953 -11.875 1 77.38 181 GLU B C 1
ATOM 3333 O O . GLU B 1 181 ? 11.344 -20.922 -12.562 1 77.38 181 GLU B O 1
ATOM 3338 N N . THR B 1 182 ? 10.109 -19.109 -12.359 1 89.31 182 THR B N 1
ATOM 3339 C CA . THR B 1 182 ? 9.516 -19.141 -13.688 1 89.31 182 THR B CA 1
ATOM 3340 C C . THR B 1 182 ? 10.32 -18.281 -14.664 1 89.31 182 THR B C 1
ATOM 3342 O O . THR B 1 182 ? 10.133 -18.375 -15.875 1 89.31 182 THR B O 1
ATOM 3345 N N . ALA B 1 183 ? 11.43 -17.641 -14.172 1 89.69 183 ALA B N 1
ATOM 3346 C CA . ALA B 1 183 ? 12.211 -16.703 -14.984 1 89.69 183 ALA B CA 1
ATOM 3347 C C . ALA B 1 183 ? 12.82 -17.406 -16.203 1 89.69 183 ALA B C 1
ATOM 3349 O O . ALA B 1 183 ? 12.766 -16.891 -17.312 1 89.69 183 ALA B O 1
ATOM 3350 N N . PRO B 1 184 ? 13.305 -18.641 -16.078 1 89.62 184 PRO B N 1
ATOM 3351 C CA . PRO B 1 184 ? 13.906 -19.312 -17.234 1 89.62 184 PRO B CA 1
ATOM 3352 C C . PRO B 1 184 ? 12.898 -19.594 -18.344 1 89.62 184 PRO B C 1
ATOM 3354 O O . PRO B 1 184 ? 13.242 -19.562 -19.531 1 89.62 184 PRO B O 1
ATOM 3357 N N . TYR B 1 185 ? 11.727 -19.828 -17.953 1 90.5 185 TYR B N 1
ATOM 3358 C CA . TYR B 1 185 ? 10.695 -20.109 -18.953 1 90.5 185 TYR B CA 1
ATOM 3359 C C . TYR B 1 185 ? 10.336 -18.859 -19.734 1 90.5 185 TYR B C 1
ATOM 3361 O O . TYR B 1 185 ? 10.195 -18.906 -20.953 1 90.5 185 TYR B O 1
ATOM 3369 N N . TYR B 1 186 ? 10.117 -17.812 -19.047 1 91.44 186 TYR B N 1
ATOM 3370 C CA . TYR B 1 186 ? 9.789 -16.547 -19.719 1 91.44 186 TYR B CA 1
ATOM 3371 C C . TYR B 1 186 ? 10.938 -16.109 -20.625 1 91.44 186 TYR B C 1
ATOM 3373 O O . TYR B 1 186 ? 10.703 -15.609 -21.734 1 91.44 186 TYR B O 1
ATOM 3381 N N . LYS B 1 187 ? 12.18 -16.281 -20.172 1 91.94 187 LYS B N 1
ATOM 3382 C CA . LYS B 1 187 ? 13.336 -15.938 -21 1 91.94 187 LYS B CA 1
ATOM 3383 C C . LYS B 1 187 ? 13.383 -16.781 -22.266 1 91.94 187 LYS B C 1
ATOM 3385 O O . LYS B 1 187 ? 13.672 -16.266 -23.344 1 91.94 187 LYS B O 1
ATOM 3390 N N . LYS B 1 188 ? 13.141 -18 -22.109 1 91 188 LYS B N 1
ATOM 3391 C CA . LYS B 1 188 ? 13.094 -18.891 -23.266 1 91 188 LYS B CA 1
ATOM 3392 C C . LYS B 1 188 ? 12.031 -18.453 -24.266 1 91 188 LYS B C 1
ATOM 3394 O O . LYS B 1 188 ? 12.258 -18.469 -25.469 1 91 188 LYS B O 1
ATOM 3399 N N . ILE B 1 189 ? 10.906 -18.078 -23.781 1 91.75 189 ILE B N 1
ATOM 3400 C CA . ILE B 1 189 ? 9.797 -17.656 -24.625 1 91.75 189 ILE B CA 1
ATOM 3401 C C . ILE B 1 189 ? 10.188 -16.406 -25.391 1 91.75 189 ILE B C 1
ATOM 3403 O O . ILE B 1 189 ? 10.016 -16.344 -26.609 1 91.75 189 ILE B O 1
ATOM 3407 N N . VAL B 1 190 ? 10.75 -15.414 -24.781 1 92 190 VAL B N 1
ATOM 3408 C CA . VAL B 1 190 ? 11.117 -14.148 -25.406 1 92 190 VAL B CA 1
ATOM 3409 C C . VAL B 1 190 ? 12.25 -14.375 -26.406 1 92 190 VAL B C 1
ATOM 3411 O O . VAL B 1 190 ? 12.273 -13.766 -27.484 1 92 190 VAL B O 1
ATOM 3414 N N . LYS B 1 191 ? 13.195 -15.219 -26.031 1 90.62 191 LYS B N 1
ATOM 3415 C CA . LYS B 1 191 ? 14.32 -15.516 -26.906 1 90.62 191 LYS B CA 1
ATOM 3416 C C . LYS B 1 191 ? 13.852 -16.156 -28.219 1 90.62 191 LYS B C 1
ATOM 3418 O O . LYS B 1 191 ? 14.5 -16.016 -29.25 1 90.62 191 LYS B O 1
ATOM 3423 N N . SER B 1 192 ? 12.766 -16.797 -28.172 1 89.81 192 SER B N 1
ATOM 3424 C CA . SER B 1 192 ? 12.219 -17.469 -29.359 1 89.81 192 SER B CA 1
ATOM 3425 C C . SER B 1 192 ? 11.469 -16.469 -30.234 1 89.81 192 SER B C 1
ATOM 3427 O O . SER B 1 192 ? 10.906 -16.859 -31.266 1 89.81 192 SER B O 1
ATOM 3429 N N . GLY B 1 193 ? 11.32 -15.25 -29.766 1 89.69 193 GLY B N 1
ATOM 3430 C CA . GLY B 1 193 ? 10.672 -14.234 -30.578 1 89.69 193 GLY B CA 1
ATOM 3431 C C . GLY B 1 193 ? 9.211 -14.023 -30.219 1 89.69 193 GLY B C 1
ATOM 3432 O O . GLY B 1 193 ? 8.5 -13.289 -30.906 1 89.69 193 GLY B O 1
ATOM 3433 N N . VAL B 1 194 ? 8.727 -14.633 -29.219 1 91.31 194 VAL B N 1
ATOM 3434 C CA . VAL B 1 194 ? 7.34 -14.5 -28.766 1 91.31 194 VAL B CA 1
ATOM 3435 C C . VAL B 1 194 ? 7.223 -13.352 -27.766 1 91.31 194 VAL B C 1
ATOM 3437 O O . VAL B 1 194 ? 8.016 -13.266 -26.828 1 91.31 194 VAL B O 1
ATOM 3440 N N . ARG B 1 195 ? 6.266 -12.367 -27.953 1 92.38 195 ARG B N 1
ATOM 3441 C CA . ARG B 1 195 ? 6.031 -11.258 -27.031 1 92.38 195 ARG B CA 1
ATOM 3442 C C . ARG B 1 195 ? 5.266 -11.719 -25.797 1 92.38 195 ARG B C 1
ATOM 3444 O O . ARG B 1 195 ? 4.422 -12.617 -25.891 1 92.38 195 ARG B O 1
ATOM 3451 N N . VAL B 1 196 ? 5.598 -11.164 -24.703 1 92.25 196 VAL B N 1
ATOM 3452 C CA . VAL B 1 196 ? 4.934 -11.516 -23.453 1 92.25 196 VAL B CA 1
ATOM 3453 C C . VAL B 1 196 ? 4.336 -10.266 -22.812 1 92.25 196 VAL B C 1
ATOM 3455 O O . VAL B 1 196 ? 5.016 -9.25 -22.656 1 92.25 196 VAL B O 1
ATOM 3458 N N . LEU B 1 197 ? 3.057 -10.289 -22.484 1 93.06 197 LEU B N 1
ATOM 3459 C CA . LEU B 1 197 ? 2.375 -9.273 -21.688 1 93.06 197 LEU B CA 1
ATOM 3460 C C . LEU B 1 197 ? 2.043 -9.789 -20.297 1 93.06 197 LEU B C 1
ATOM 3462 O O . LEU B 1 197 ? 1.305 -10.773 -20.156 1 93.06 197 LEU B O 1
ATOM 3466 N N . LEU B 1 198 ? 2.627 -9.109 -19.344 1 92.81 198 LEU B N 1
ATOM 3467 C CA . LEU B 1 198 ? 2.211 -9.305 -17.953 1 92.81 198 LEU B CA 1
ATOM 3468 C C . LEU B 1 198 ? 1.264 -8.195 -17.516 1 92.81 198 LEU B C 1
ATOM 3470 O O . LEU B 1 198 ? 1.564 -7.012 -17.688 1 92.81 198 LEU B O 1
ATOM 3474 N N . TYR B 1 199 ? 0.13 -8.633 -17 1 93.06 199 TYR B N 1
ATOM 3475 C CA . TYR B 1 199 ? -0.769 -7.59 -16.5 1 93.06 199 TYR B CA 1
ATOM 3476 C C . TYR B 1 199 ? -1.354 -7.973 -15.148 1 93.06 199 TYR B C 1
ATOM 3478 O O . TYR B 1 199 ? -1.628 -9.148 -14.891 1 93.06 199 TYR B O 1
ATOM 3486 N N . TYR B 1 200 ? -1.521 -6.941 -14.258 1 92.94 200 TYR B N 1
ATOM 3487 C CA . TYR B 1 200 ? -1.94 -7.113 -12.875 1 92.94 200 TYR B CA 1
ATOM 3488 C C . TYR B 1 200 ? -2.941 -6.039 -12.469 1 92.94 200 TYR B C 1
ATOM 3490 O O . TYR B 1 200 ? -2.828 -4.883 -12.891 1 92.94 200 TYR B O 1
ATOM 3498 N N . GLY B 1 201 ? -3.924 -6.492 -11.664 1 90.88 201 GLY B N 1
ATOM 3499 C CA . GLY B 1 201 ? -4.758 -5.492 -11.016 1 90.88 201 GLY B CA 1
ATOM 3500 C C . GLY B 1 201 ? -4.039 -4.738 -9.914 1 90.88 201 GLY B C 1
ATOM 3501 O O . GLY B 1 201 ? -3.307 -5.332 -9.125 1 90.88 201 GLY B O 1
ATOM 3502 N N . ASP B 1 202 ? -4.258 -3.449 -9.805 1 88.19 202 ASP B N 1
ATOM 3503 C CA . ASP B 1 202 ? -3.568 -2.596 -8.844 1 88.19 202 ASP B CA 1
ATOM 3504 C C . ASP B 1 202 ? -3.893 -3.016 -7.41 1 88.19 202 ASP B C 1
ATOM 3506 O O . ASP B 1 202 ? -3.066 -2.857 -6.512 1 88.19 202 ASP B O 1
ATOM 3510 N N . THR B 1 203 ? -5.125 -3.539 -7.297 1 90.5 203 THR B N 1
ATOM 3511 C CA . THR B 1 203 ? -5.57 -3.795 -5.93 1 90.5 203 THR B CA 1
ATOM 3512 C C . THR B 1 203 ? -5.812 -5.285 -5.711 1 90.5 203 THR B C 1
ATOM 3514 O O . THR B 1 203 ? -6.551 -5.672 -4.801 1 90.5 203 THR B O 1
ATOM 3517 N N . ASP B 1 204 ? -5.293 -6.105 -6.602 1 90.56 204 ASP B N 1
ATOM 3518 C CA . ASP B 1 204 ? -5.316 -7.547 -6.363 1 90.56 204 ASP B CA 1
ATOM 3519 C C . ASP B 1 204 ? -4.469 -7.914 -5.148 1 90.56 204 ASP B C 1
ATOM 3521 O O . ASP B 1 204 ? -3.373 -7.383 -4.961 1 90.56 204 ASP B O 1
ATOM 3525 N N . VAL B 1 205 ? -5.008 -8.891 -4.402 1 87.31 205 VAL B N 1
ATOM 3526 C CA . VAL B 1 205 ? -4.336 -9.195 -3.145 1 87.31 205 VAL B CA 1
ATOM 3527 C C . VAL B 1 205 ? -3.5 -10.461 -3.299 1 87.31 205 VAL B C 1
ATOM 3529 O O . VAL B 1 205 ? -2.406 -10.562 -2.738 1 87.31 205 VAL B O 1
ATOM 3532 N N . ILE B 1 206 ? -3.912 -11.531 -3.971 1 85.94 206 ILE B N 1
ATOM 3533 C CA . ILE B 1 206 ? -3.277 -12.844 -4.043 1 85.94 206 ILE B CA 1
ATOM 3534 C C . ILE B 1 206 ? -1.958 -12.742 -4.805 1 85.94 206 ILE B C 1
ATOM 3536 O O . ILE B 1 206 ? -0.903 -13.109 -4.281 1 85.94 206 ILE B O 1
ATOM 3540 N N . CYS B 1 207 ? -2.012 -12.297 -6.047 1 90.38 207 CYS B N 1
ATOM 3541 C CA . CYS B 1 207 ? -0.849 -12.016 -6.883 1 90.38 207 CYS B CA 1
ATOM 3542 C C . CYS B 1 207 ? -0.784 -10.531 -7.242 1 90.38 207 CYS B C 1
ATOM 3544 O O . CYS B 1 207 ? -1.096 -10.148 -8.367 1 90.38 207 CYS B O 1
ATOM 3546 N N . GLN B 1 208 ? -0.266 -9.828 -6.316 1 92.38 208 GLN B N 1
ATOM 3547 C CA . GLN B 1 208 ? -0.361 -8.375 -6.434 1 92.38 208 GLN B CA 1
ATOM 3548 C C . GLN B 1 208 ? 0.704 -7.832 -7.383 1 92.38 208 GLN B C 1
ATOM 3550 O O . GLN B 1 208 ? 1.668 -8.531 -7.707 1 92.38 208 GLN B O 1
ATOM 3555 N N . PHE B 1 209 ? 0.524 -6.598 -7.879 1 93.12 209 PHE B N 1
ATOM 3556 C CA . PHE B 1 209 ? 1.204 -6.031 -9.039 1 93.12 209 PHE B CA 1
ATOM 3557 C C . PHE B 1 209 ? 2.676 -5.781 -8.734 1 93.12 209 PHE B C 1
ATOM 3559 O O . PHE B 1 209 ? 3.52 -5.832 -9.633 1 93.12 209 PHE B O 1
ATOM 3566 N N . LEU B 1 210 ? 3.082 -5.457 -7.484 1 93.81 210 LEU B N 1
ATOM 3567 C CA . LEU B 1 210 ? 4.477 -5.18 -7.152 1 93.81 210 LEU B CA 1
ATOM 3568 C C . LEU B 1 210 ? 5.359 -6.375 -7.492 1 93.81 210 LEU B C 1
ATOM 3570 O O . LEU B 1 210 ? 6.477 -6.207 -7.988 1 93.81 210 LEU B O 1
ATOM 3574 N N . SER B 1 211 ? 4.875 -7.578 -7.184 1 92.94 211 SER B N 1
ATOM 3575 C CA . SER B 1 211 ? 5.633 -8.781 -7.504 1 92.94 211 SER B CA 1
ATOM 3576 C C . SER B 1 211 ? 5.816 -8.938 -9.008 1 92.94 211 SER B C 1
ATOM 3578 O O . SER B 1 211 ? 6.887 -9.336 -9.469 1 92.94 211 SER B O 1
ATOM 3580 N N . GLY B 1 212 ? 4.742 -8.625 -9.781 1 92.25 212 GLY B N 1
ATOM 3581 C CA . GLY B 1 212 ? 4.816 -8.711 -11.227 1 92.25 212 GLY B CA 1
ATOM 3582 C C . GLY B 1 212 ? 5.789 -7.723 -11.836 1 92.25 212 GLY B C 1
ATOM 3583 O O . GLY B 1 212 ? 6.562 -8.078 -12.734 1 92.25 212 GLY B O 1
ATOM 3584 N N . GLN B 1 213 ? 5.734 -6.488 -11.406 1 91.19 213 GLN B N 1
ATOM 3585 C CA . GLN B 1 213 ? 6.633 -5.469 -11.938 1 91.19 213 GLN B CA 1
ATOM 3586 C C . GLN B 1 213 ? 8.086 -5.789 -11.594 1 91.19 213 GLN B C 1
ATOM 3588 O O . GLN B 1 213 ? 8.977 -5.613 -12.43 1 91.19 213 GLN B O 1
ATOM 3593 N N . LYS B 1 214 ? 8.328 -6.172 -10.406 1 91.62 214 LYS B N 1
ATOM 3594 C CA . LYS B 1 214 ? 9.688 -6.523 -10.008 1 91.62 214 LYS B CA 1
ATOM 3595 C C . LYS B 1 214 ? 10.188 -7.742 -10.781 1 91.62 214 LYS B C 1
ATOM 3597 O O . LYS B 1 214 ? 11.383 -7.844 -11.078 1 91.62 214 LYS B O 1
ATOM 3602 N N . PHE B 1 215 ? 9.398 -8.742 -10.922 1 92.62 215 PHE B N 1
ATOM 3603 C CA . PHE B 1 215 ? 9.75 -9.922 -11.711 1 92.62 215 PHE B CA 1
ATOM 3604 C C . PHE B 1 215 ? 10.172 -9.516 -13.117 1 92.62 215 PHE B C 1
ATOM 3606 O O . PHE B 1 215 ? 11.195 -9.984 -13.625 1 92.62 215 PHE B O 1
ATOM 3613 N N . ALA B 1 216 ? 9.312 -8.664 -13.773 1 91.5 216 ALA B N 1
ATOM 3614 C CA . ALA B 1 216 ? 9.633 -8.195 -15.117 1 91.5 216 ALA B CA 1
ATOM 3615 C C . ALA B 1 216 ? 11.008 -7.539 -15.156 1 91.5 216 ALA B C 1
ATOM 3617 O O . ALA B 1 216 ? 11.766 -7.73 -16.109 1 91.5 216 ALA B O 1
ATOM 3618 N N . ASP B 1 217 ? 11.352 -6.762 -14.133 1 87.5 217 ASP B N 1
ATOM 3619 C CA . ASP B 1 217 ? 12.633 -6.066 -14.07 1 87.5 217 ASP B CA 1
ATOM 3620 C C . ASP B 1 217 ? 13.789 -7.051 -13.922 1 87.5 217 ASP B C 1
ATOM 3622 O O . ASP B 1 217 ? 14.883 -6.816 -14.445 1 87.5 217 ASP B O 1
ATOM 3626 N N . THR B 1 218 ? 13.562 -8.141 -13.25 1 86.69 218 THR B N 1
ATOM 3627 C CA . THR B 1 218 ? 14.625 -9.102 -12.984 1 86.69 218 THR B CA 1
ATOM 3628 C C . THR B 1 218 ? 14.961 -9.898 -14.242 1 86.69 218 THR B C 1
ATOM 3630 O O . THR B 1 218 ? 16.031 -10.516 -14.328 1 86.69 218 THR B O 1
ATOM 3633 N N . LEU B 1 219 ? 14.086 -9.961 -15.156 1 89.12 219 LEU B N 1
ATOM 3634 C CA . LEU B 1 219 ? 14.305 -10.742 -16.359 1 89.12 219 LEU B CA 1
ATOM 3635 C C . LEU B 1 219 ? 15.438 -10.148 -17.203 1 89.12 219 LEU B C 1
ATOM 3637 O O . LEU B 1 219 ? 16.031 -10.828 -18.031 1 89.12 219 LEU B O 1
ATOM 3641 N N . GLY B 1 220 ? 15.734 -8.906 -17.016 1 84.31 220 GLY B N 1
ATOM 3642 C CA . GLY B 1 220 ? 16.797 -8.258 -17.766 1 84.31 220 GLY B CA 1
ATOM 3643 C C . GLY B 1 220 ? 16.453 -8.078 -19.234 1 84.31 220 GLY B C 1
ATOM 3644 O O . GLY B 1 220 ? 17.344 -8.047 -20.094 1 84.31 220 GLY B O 1
ATOM 3645 N N . LEU B 1 221 ? 15.164 -8.062 -19.531 1 83.81 221 LEU B N 1
ATOM 3646 C CA . LEU B 1 221 ? 14.664 -7.883 -20.891 1 83.81 221 LEU B CA 1
ATOM 3647 C C . LEU B 1 221 ? 14.117 -6.469 -21.078 1 83.81 221 LEU B C 1
ATOM 3649 O O . LEU B 1 221 ? 13.859 -5.758 -20.109 1 83.81 221 LEU B O 1
ATOM 3653 N N . LYS B 1 222 ? 14.047 -6.129 -22.328 1 76 222 LYS B N 1
ATOM 3654 C CA . LYS B 1 222 ? 13.383 -4.863 -22.625 1 76 222 LYS B CA 1
ATOM 3655 C C . LYS B 1 222 ? 11.914 -4.898 -22.203 1 76 222 LYS B C 1
ATOM 3657 O O . LYS B 1 222 ? 11.18 -5.816 -22.562 1 76 222 LYS B O 1
ATOM 3662 N N . THR B 1 223 ? 11.617 -4.008 -21.328 1 77.56 223 THR B N 1
ATOM 3663 C CA . THR B 1 223 ? 10.258 -3.975 -20.797 1 77.56 223 THR B CA 1
ATOM 3664 C C . THR B 1 223 ? 9.609 -2.615 -21.047 1 77.56 223 THR B C 1
ATOM 3666 O O . THR B 1 223 ? 10.305 -1.599 -21.125 1 77.56 223 THR B O 1
ATOM 3669 N N . MET B 1 224 ? 8.359 -2.744 -21.469 1 68.75 224 MET B N 1
ATOM 3670 C CA . MET B 1 224 ? 7.504 -1.561 -21.531 1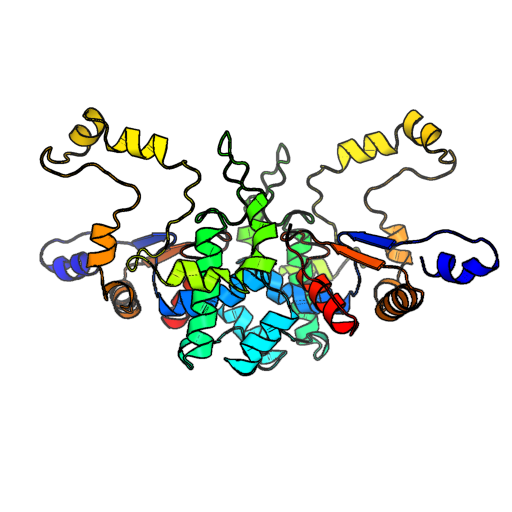 68.75 224 MET B CA 1
ATOM 3671 C C . MET B 1 224 ? 6.477 -1.577 -20.406 1 68.75 224 MET B C 1
ATOM 3673 O O . MET B 1 224 ? 5.801 -2.586 -20.188 1 68.75 224 MET B O 1
ATOM 3677 N N . PHE B 1 225 ? 6.527 -0.552 -19.625 1 73.19 225 PHE B N 1
ATOM 3678 C CA . PHE B 1 225 ? 5.578 -0.393 -18.531 1 73.19 225 PHE B CA 1
ATOM 3679 C C . PHE B 1 225 ? 4.395 0.465 -18.953 1 73.19 225 PHE B C 1
ATOM 3681 O O . PHE B 1 225 ? 4.566 1.462 -19.656 1 73.19 225 PHE B O 1
ATOM 3688 N N . MET B 1 226 ? 3.186 -0.106 -18.688 1 65 226 MET B N 1
ATOM 3689 C CA . MET B 1 226 ? 1.968 0.637 -19 1 65 226 MET B CA 1
ATOM 3690 C C . MET B 1 226 ? 0.945 0.506 -17.875 1 65 226 MET B C 1
ATOM 3692 O O . MET B 1 226 ? 0.894 -0.519 -17.188 1 65 226 MET B O 1
ATOM 3696 N N . THR B 1 227 ? 0.306 1.622 -17.609 1 59.81 227 THR B N 1
ATOM 3697 C CA . THR B 1 227 ? -0.854 1.612 -16.734 1 59.81 227 THR B CA 1
ATOM 3698 C C . THR B 1 227 ? -2.141 1.815 -17.516 1 59.81 227 THR B C 1
ATOM 3700 O O . THR B 1 227 ? -2.17 2.596 -18.484 1 59.81 227 THR B O 1
ATOM 3703 N N . ILE B 1 228 ? -3.113 0.889 -17.281 1 58.59 228 ILE B N 1
ATOM 3704 C CA . ILE B 1 228 ? -4.375 1.021 -18 1 58.59 228 ILE B CA 1
ATOM 3705 C C . ILE B 1 228 ? -5.48 1.429 -17.031 1 58.59 228 ILE B C 1
ATOM 3707 O O . ILE B 1 228 ? -5.535 0.943 -15.906 1 58.59 228 ILE B O 1
#

Nearest PDB structures (foldseek):
  6wia-assembly1_A-2  TM=7.443E-01  e=3.093E-09  Homo sapiens
  4cib-assembly1_A-2  TM=7.525E-01  e=1.677E-08  Homo sapiens
  4cia-assembly1_A-2  TM=7.395E-01  e=1.975E-08  Homo sapiens
  4mws-assembly1_B  TM=7.508E-01  e=4.476E-08  Homo sapiens
  6wia-assembly1_A-2  TM=7.480E-01  e=2.533E-09  Homo sapiens

Secondary structure (DSSP, 8-state):
-HHHHHTTTTS-----EEEEES----HHHHHHHHHHHHHHTT-S-HHHHHHHHHHHHTT-GGG--GGGSHHHHHHHHHHHHHHHHHSBTT-TT---B-SS-BTTGGGTTHHHIIIIIHHHHHHSSS------B--STHHHHHHHHT-HHHHHHTT--TTSPPP-S--HHHHHHHGGGGGS--HHHHHHHHHTT-EEEEE--TT-STT-HHHHHHHHHHTTS-------/-HHHHHTTTTS-----EEEEES----HHHHHHHHHHHHHHTT-S-HHHHHHHHHHHHTT-GGG--GGGSHHHHHHHHHHHHHHHHHSBTT-TT---B-SS-BTTGGGTHHHHHTTTTHHHHHHSS-------B--STHHHHHHHHT-HHHHHHTT--TTSPPP-S--HHHHHHHGGGGGS--HHHHHHHHHTT-EEEEE--TT-STT-HHHHHHHHHHTTS-------

pLDDT: mean 76.26, std 20.87, range [28.56, 96.0]

InterPro domains:
  IPR001563 Peptidase S10, serine carboxypeptidase [PF00450] (8-223)
  IPR001563 Peptidase S10, serine carboxypeptidase [PTHR11802] (12-215)
  IPR029058 Alpha/Beta hydrolase fold [G3DSA:3.40.50.1820] (2-226)
  IPR029058 Alpha/Beta hydrolase fold [SSF53474] (3-223)

Solvent-accessible surface area (backbone atoms only — not comparable to full-atom values): 26370 Å² total; per-residue (Å²): 110,67,63,56,64,72,37,35,88,81,52,80,66,95,69,61,59,50,76,45,66,50,57,86,56,40,53,68,45,41,47,35,37,40,53,55,52,38,38,61,56,58,72,41,54,59,69,61,49,51,51,50,27,36,75,49,34,75,42,26,55,87,73,30,53,32,79,78,36,74,67,34,34,51,50,33,51,52,50,47,50,48,50,30,61,61,25,32,27,74,26,56,83,50,71,44,68,36,91,81,55,62,69,72,58,53,44,66,45,49,73,59,34,70,60,67,51,56,57,51,71,64,59,66,76,74,88,68,64,79,62,56,40,64,58,60,66,54,51,67,51,41,53,50,56,55,29,68,66,50,27,55,74,68,64,50,63,84,87,54,79,81,64,62,97,72,55,65,69,59,54,61,68,42,58,69,57,58,70,43,77,43,60,69,58,55,51,52,44,45,74,74,65,28,45,77,44,80,48,53,49,67,44,25,54,78,41,31,34,66,32,53,49,50,52,54,60,69,65,73,56,95,74,83,85,83,44,122,109,67,62,57,64,70,34,36,88,81,50,79,67,94,68,62,58,49,76,45,66,50,55,86,58,38,53,68,44,38,45,35,36,40,55,56,52,37,38,63,56,58,72,43,54,58,69,61,48,51,51,50,28,37,73,50,34,74,40,25,57,86,75,28,54,31,78,78,36,73,68,35,34,51,52,33,51,51,50,45,50,49,50,28,63,61,25,32,27,75,28,56,84,50,72,44,68,37,91,81,56,66,69,68,62,53,40,62,45,48,75,60,37,72,59,70,55,56,54,54,71,62,62,68,74,74,89,68,61,80,60,55,38,62,58,58,67,54,49,68,52,40,54,50,55,54,28,67,65,46,26,56,74,67,63,51,63,84,85,51,77,79,63,62,98,71,53,64,67,60,56,60,68,41,58,69,57,57,71,43,75,42,60,67,56,55,50,52,43,45,73,71,66,29,45,75,43,80,46,54,50,67,44,25,52,76,41,31,34,67,31,52,48,49,50,54,61,69,65,74,56,95,76,86,83,81,49,124

Radius of gyration: 25.61 Å; Cα contacts (8 Å, |Δi|>4): 539; chains: 2; bounding box: 53×79×67 Å